Protein AF-A0AAN6ILT4-F1 (afdb_monomer)

Sequence (397 aa):
YAQHTAWSGMKTLESKALAERQGGVKFCLTEEGVQIAKKVVEVLRTRNELSDDDSQVFSKLEERSAVRDGSSSPGIHSSDFDSVAGDPVQPRAGIMSRSSSAPFTRQSSATAHVELDDLMSYPAGSYDVILVVDNREVHSTADRALIERELESQGVRIEVRPLTVGDYLWIARAKPDSAQRHQPDVVLDFVVERKRMDDLCASIKDGRYREQHARIHATGFTNVFYVVEGNDPDAVSRLGEAAVSSALSRIQVIEGFHLKQPPSFEATLRLLRQLTESLSDVLECVYAIPDSLIGLKGFQELKRGIRARFPQAHLAISFDAYDVVSNKSGSLSVGEVYLRMLMTLRGVSADKALSIAGSYPTPQLLIDALEADGGVKAVDELVVDGSCRKIGPVLSK

Foldseek 3Di:
DDDDDVVNVVVVCVVVQQWDDPDDPDIDGDPVVVVVVVVVVVVCVVVVNDDPVRVVVVVVVVVVVVVVVPDDDDDDDDDDDDDDDDDDDDDDDDDDDDPDDDADDPPPPPPPPDDLVNFDKQFQPQWAKEKEFAQVDAPDPVCRCPLVVVLVVVVGHYDYDHDLAAGMFIWTAGDCPHPCNVPFIWTFLAGEHEDEPLRLLVCLVVVVVVVNLVLVVLLLRPAYEYEHEADDVPSCVVSDVVSVVVVQCCVCPVSVYNYHYQHHPVSVSVVVNVVSVCCSVLDGMATEDDLVLLLDDCSNVSVVVNCVVPVSYGYTYHPVSSCQRSHPPNPQDQQNVQLVVLVVQPPCDSQLSCQLCSVQVHPVSLVVLLPDDCSLVVQQQGARPPDNDGSHNVSSD

Nearest PDB structures (foldseek):
  4p0q-assembly1_A  TM=8.632E-01  e=1.055E-20  Homo sapiens
  4p0p-assembly1_A  TM=8.726E-01  e=8.189E-20  Homo sapiens
  4p0r-assembly2_C  TM=8.543E-01  e=3.091E-18  Homo sapiens
  9f9l-assembly2_C  TM=8.799E-01  e=7.038E-15  Homo sapiens
  9f98-assembly1_A  TM=8.576E-01  e=1.763E-13  Homo sapiens

Radius of gyration: 28.8 Å; Cα contacts (8 Å, |Δi|>4): 456; chains: 1; bounding box: 55×61×98 Å

Solvent-accessible surface area (backbone atoms only — not comparable to full-atom values): 23152 Å² total; per-residue (Å²): 132,85,83,77,50,77,70,53,51,52,53,49,33,42,75,67,57,28,28,44,74,78,57,94,93,41,72,45,69,30,73,66,24,49,56,52,51,52,52,53,50,53,53,29,55,76,67,68,70,53,51,72,70,57,53,54,54,52,52,56,50,53,53,56,55,57,62,70,78,59,86,72,87,82,80,91,84,83,87,83,88,86,89,88,87,85,85,87,87,88,87,83,85,90,78,93,77,84,83,76,83,75,79,92,74,81,77,79,86,69,76,71,89,73,53,75,87,81,32,54,72,42,50,61,86,30,45,44,70,31,41,34,34,19,70,83,63,53,94,34,94,89,44,61,55,50,68,57,54,56,42,44,76,71,71,45,54,68,44,80,40,88,55,76,67,48,41,31,35,37,30,41,35,41,31,86,89,31,94,46,43,86,52,71,53,25,34,42,49,40,38,30,40,73,36,45,44,53,57,45,47,50,25,65,74,73,50,54,50,61,58,54,51,54,43,46,57,58,53,57,55,73,45,37,33,38,35,40,33,47,83,41,71,66,46,40,60,75,69,31,59,69,56,52,53,50,50,54,50,38,44,36,71,74,71,58,30,50,70,40,71,34,78,35,70,69,48,44,53,53,49,54,48,53,50,53,53,49,48,60,72,67,57,48,52,38,34,30,52,58,63,85,57,57,78,42,94,54,36,61,58,50,55,50,51,45,38,72,76,37,76,86,57,42,57,26,31,38,51,69,48,49,51,52,49,29,36,96,75,45,84,72,47,74,56,56,51,48,39,52,57,45,45,70,41,90,90,36,45,71,56,46,24,52,34,49,37,72,78,25,71,42,73,63,54,44,49,56,41,50,73,36,91,66,19,42,56,60,51,14,66,36,55,24,66,99,51,96,46,52,62,32,65,82,74,42,103

Secondary structure (DSSP, 8-state):
-----HHHHHHHHHHTTSEEE-STT-EEE-HHHHHHHHHHHHHHHHTT-S-HHHHHHHHHHHHHHHHHS----------------------------------------------GGGSEEE-TTSEEEEEEEETT--S-SS-TTHHHHHHHHTT--EEEE--SS-SEEEEEEE-TTSTTTTSPPEEEEEEEEEEEHHHHHHHHHHSHHHHHHHHHHHHT-SEEEEEEES--HHHHHHH-HHHHHHHHHHHHHTS--EEE--SSHHHHHHHHHHHHHHHHHH---EEEEPHHHHSSTTHHHHHHHHHHH-TT-EEEEEHHHHHHHHSTT----HHHHHHHHHHTSTT--HHHHHHHHHHS-SHHHHHHHHHSTTHHHHHHTPBPTTSS-B--HHHH-

Mean predicted aligned error: 16.69 Å

pLDDT: mean 80.11, std 20.73, range [24.22, 98.5]

Structure (mmCIF, N/CA/C/O backbone):
data_AF-A0AAN6ILT4-F1
#
_entry.id   AF-A0AAN6ILT4-F1
#
loop_
_atom_site.group_PDB
_atom_site.id
_atom_site.type_symbol
_atom_site.label_atom_id
_atom_site.label_alt_id
_atom_site.label_comp_id
_atom_site.label_asym_id
_atom_site.label_entity_id
_atom_site.label_seq_id
_atom_site.pdbx_PDB_ins_code
_atom_site.Cartn_x
_atom_site.Cartn_y
_atom_site.Cartn_z
_atom_site.occupancy
_atom_site.B_iso_or_equiv
_atom_site.auth_seq_id
_atom_site.auth_comp_id
_atom_site.auth_asym_id
_atom_site.auth_atom_id
_atom_site.pdbx_PDB_model_num
ATOM 1 N N . TYR A 1 1 ? 4.211 -24.703 7.581 1.00 33.34 1 TYR A N 1
ATOM 2 C CA . TYR A 1 1 ? 4.082 -25.167 6.188 1.00 33.34 1 TYR A CA 1
ATOM 3 C C . TYR A 1 1 ? 5.211 -24.559 5.374 1.00 33.34 1 TYR A C 1
ATOM 5 O O . TYR A 1 1 ? 5.454 -23.367 5.503 1.00 33.34 1 TYR A O 1
ATOM 13 N N . ALA A 1 2 ? 5.986 -25.384 4.668 1.00 31.03 2 ALA A N 1
ATOM 14 C CA . ALA A 1 2 ? 7.203 -24.952 3.984 1.00 31.03 2 ALA A CA 1
ATOM 15 C C . ALA A 1 2 ? 6.864 -24.074 2.768 1.00 31.03 2 ALA A C 1
ATOM 17 O O . ALA A 1 2 ? 6.071 -24.466 1.917 1.00 31.03 2 ALA A O 1
ATOM 18 N N . GLN A 1 3 ? 7.463 -22.884 2.705 1.00 33.47 3 GLN A N 1
ATOM 19 C CA . GLN A 1 3 ? 7.339 -21.953 1.586 1.00 33.47 3 GLN A CA 1
ATOM 20 C C . GLN A 1 3 ? 7.982 -22.570 0.334 1.00 33.47 3 GLN A C 1
ATOM 22 O O . GLN A 1 3 ? 9.204 -22.716 0.257 1.00 33.47 3 GLN A O 1
ATOM 27 N N . HIS A 1 4 ? 7.171 -22.952 -0.650 1.00 32.50 4 HIS A N 1
ATOM 28 C CA . HIS A 1 4 ? 7.661 -23.421 -1.943 1.00 32.50 4 HIS A CA 1
ATOM 29 C C . HIS A 1 4 ? 8.018 -22.216 -2.819 1.00 32.50 4 HIS A C 1
ATOM 31 O 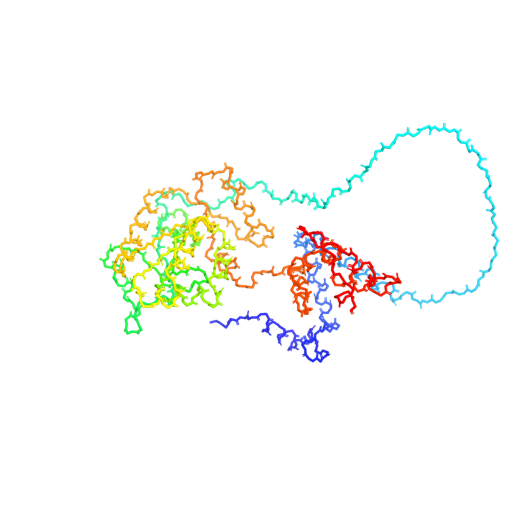O . HIS A 1 4 ? 7.160 -21.601 -3.441 1.00 32.50 4 HIS A O 1
ATOM 37 N N . THR A 1 5 ? 9.302 -21.869 -2.886 1.00 40.88 5 THR A N 1
ATOM 38 C CA . THR A 1 5 ? 9.813 -20.987 -3.945 1.00 40.88 5 THR A CA 1
ATOM 39 C C . THR A 1 5 ? 9.841 -21.752 -5.274 1.00 40.88 5 THR A C 1
ATOM 41 O O . THR A 1 5 ? 9.972 -22.976 -5.280 1.00 40.88 5 THR A O 1
ATOM 44 N N . ALA A 1 6 ? 9.781 -21.067 -6.421 1.00 43.88 6 ALA A N 1
ATOM 45 C CA . ALA A 1 6 ? 9.880 -21.692 -7.753 1.00 43.88 6 ALA A CA 1
ATOM 46 C C . ALA A 1 6 ? 11.115 -22.619 -7.914 1.00 43.88 6 ALA A C 1
ATOM 48 O O . ALA A 1 6 ? 11.101 -23.580 -8.682 1.00 43.88 6 ALA A O 1
ATOM 49 N N . TRP A 1 7 ? 12.159 -22.399 -7.107 1.00 43.78 7 TRP A N 1
ATOM 50 C CA . TRP A 1 7 ? 13.354 -23.243 -7.018 1.00 43.78 7 TRP A CA 1
ATOM 51 C C . TRP A 1 7 ? 13.105 -24.616 -6.362 1.00 43.78 7 TRP A C 1
ATOM 53 O O . TRP A 1 7 ? 13.757 -25.604 -6.704 1.00 43.78 7 TRP A O 1
ATOM 63 N N . SER A 1 8 ? 12.140 -24.702 -5.439 1.00 56.91 8 SER A N 1
ATOM 64 C CA . SER A 1 8 ? 11.620 -25.967 -4.900 1.00 56.91 8 SER A CA 1
ATOM 65 C C . SER A 1 8 ? 10.864 -26.762 -5.964 1.00 56.91 8 SER A C 1
ATOM 67 O O . SER A 1 8 ? 10.904 -27.993 -5.937 1.00 56.91 8 SER A O 1
ATOM 69 N N . GLY A 1 9 ? 10.187 -26.076 -6.891 1.00 67.19 9 GLY A N 1
ATOM 70 C CA . GLY A 1 9 ? 9.469 -26.700 -8.002 1.00 67.19 9 GLY A CA 1
ATOM 71 C C . GLY A 1 9 ? 10.422 -27.444 -8.933 1.00 67.19 9 GLY A C 1
ATOM 72 O O . GLY A 1 9 ? 10.222 -28.625 -9.195 1.00 67.19 9 GLY A O 1
ATOM 73 N N . MET A 1 10 ? 11.527 -26.806 -9.328 1.00 78.00 10 MET A N 1
ATOM 74 C CA . MET A 1 10 ? 12.501 -27.429 -10.231 1.00 78.00 10 MET A CA 1
ATOM 75 C C . MET A 1 10 ? 13.191 -28.653 -9.613 1.00 78.00 10 MET A C 1
ATOM 77 O O . MET A 1 10 ? 13.296 -29.685 -10.267 1.00 78.00 10 MET A O 1
ATOM 81 N N . LYS A 1 11 ? 13.559 -28.599 -8.323 1.00 76.38 11 LYS A N 1
ATOM 82 C CA . LYS A 1 11 ? 14.068 -29.782 -7.599 1.00 76.38 11 LYS A CA 1
ATOM 83 C C . LYS A 1 11 ? 13.054 -30.930 -7.551 1.00 76.38 11 LYS A C 1
ATOM 85 O O . LYS A 1 11 ? 13.450 -32.088 -7.527 1.00 76.38 11 LYS A O 1
ATOM 90 N N . THR A 1 12 ? 11.759 -30.612 -7.517 1.00 80.88 12 THR A N 1
ATOM 91 C CA . THR A 1 12 ? 10.681 -31.614 -7.525 1.00 80.88 12 THR A CA 1
ATOM 92 C C . THR A 1 12 ? 10.500 -32.232 -8.911 1.00 80.88 12 THR A C 1
ATOM 94 O O . THR A 1 12 ? 10.205 -33.417 -9.023 1.00 80.88 12 THR A O 1
ATOM 97 N N . LEU A 1 13 ? 10.686 -31.449 -9.976 1.00 84.00 13 LEU A N 1
ATOM 98 C CA . LEU A 1 13 ? 10.657 -31.955 -11.349 1.00 84.00 13 LEU A CA 1
ATOM 99 C C . LEU A 1 13 ? 11.898 -32.802 -11.666 1.00 84.00 13 LEU A C 1
ATOM 101 O O . LEU A 1 13 ? 11.752 -33.851 -12.287 1.00 84.00 13 LEU A O 1
ATOM 105 N N . GLU A 1 14 ? 13.079 -32.414 -11.169 1.00 83.06 14 GLU A N 1
ATOM 106 C CA . GLU A 1 14 ? 14.297 -33.241 -11.214 1.00 83.06 14 GLU A CA 1
ATOM 107 C C . GLU A 1 14 ? 14.106 -34.556 -10.435 1.00 83.06 14 GLU A C 1
ATOM 109 O O . GLU A 1 14 ? 14.406 -35.627 -10.955 1.00 83.06 14 GLU A O 1
ATOM 114 N N . SER A 1 15 ? 13.563 -34.513 -9.208 1.00 84.81 15 SER A N 1
ATOM 115 C CA . SER A 1 15 ? 13.380 -35.725 -8.389 1.00 84.81 15 SER A CA 1
ATOM 116 C C . SER A 1 15 ? 12.345 -36.699 -8.954 1.00 84.81 15 SER A C 1
ATOM 118 O O . SER A 1 15 ? 12.439 -37.900 -8.710 1.00 84.81 15 SER A O 1
ATOM 120 N N . LYS A 1 16 ? 11.374 -36.190 -9.719 1.00 86.94 16 LYS A N 1
ATOM 121 C CA . LYS A 1 16 ? 10.378 -36.989 -10.444 1.00 86.94 16 LYS A CA 1
ATOM 122 C C . LYS A 1 16 ? 10.813 -37.359 -11.866 1.00 86.94 16 LYS A C 1
ATOM 124 O O . LYS A 1 16 ? 9.985 -37.870 -12.607 1.00 86.94 16 LYS A O 1
ATOM 129 N N . ALA A 1 17 ? 12.064 -37.086 -12.246 1.00 85.75 17 ALA A N 1
ATOM 130 C CA . ALA A 1 17 ? 12.615 -37.349 -13.577 1.00 85.75 17 ALA A CA 1
ATOM 131 C C . ALA A 1 17 ? 11.829 -36.702 -14.738 1.00 85.75 17 ALA A C 1
ATOM 133 O O . ALA A 1 17 ? 11.890 -37.174 -15.869 1.00 85.75 17 ALA A O 1
ATOM 134 N N . LEU A 1 18 ? 11.114 -35.601 -14.480 1.00 86.06 18 LEU A N 1
ATOM 135 C CA . LEU A 1 18 ? 10.340 -34.860 -15.487 1.00 86.06 18 LEU A CA 1
ATOM 136 C C . LEU A 1 18 ? 11.148 -33.731 -16.142 1.00 86.06 18 LEU A C 1
ATOM 138 O O . LEU A 1 18 ? 10.801 -33.258 -17.222 1.00 86.06 18 LEU A O 1
ATOM 142 N N . ALA A 1 19 ? 12.223 -33.287 -15.494 1.00 87.88 19 ALA A N 1
ATOM 143 C CA . ALA A 1 19 ? 13.172 -32.328 -16.044 1.00 87.88 19 ALA A CA 1
ATOM 144 C C . ALA A 1 19 ? 14.603 -32.750 -15.695 1.00 87.88 19 ALA A C 1
ATOM 146 O O . ALA A 1 19 ? 14.853 -33.250 -14.600 1.00 87.88 19 ALA A O 1
ATOM 147 N N . GLU A 1 20 ? 15.542 -32.524 -16.608 1.00 86.62 20 GLU A N 1
ATOM 148 C CA . GLU A 1 20 ? 16.963 -32.809 -16.419 1.00 86.62 20 GLU A CA 1
ATOM 149 C C . GLU A 1 20 ? 17.815 -31.549 -16.588 1.00 86.62 20 GLU A C 1
ATOM 151 O O . GLU A 1 20 ? 17.431 -30.587 -17.259 1.00 86.62 20 GLU A O 1
ATOM 156 N N . ARG A 1 21 ? 18.995 -31.544 -15.961 1.00 87.06 21 ARG A N 1
ATOM 157 C CA . ARG A 1 21 ? 19.912 -30.404 -15.965 1.00 87.06 21 ARG A CA 1
ATOM 158 C C . ARG A 1 21 ? 20.977 -30.558 -17.046 1.00 87.06 21 ARG A C 1
ATOM 160 O O . ARG A 1 21 ? 21.818 -31.447 -16.961 1.00 87.06 21 ARG A O 1
ATOM 167 N N . GLN A 1 22 ? 21.039 -29.609 -17.978 1.00 79.50 22 GLN A N 1
ATOM 168 C CA . GLN A 1 22 ? 22.046 -29.563 -19.051 1.00 79.50 22 GLN A CA 1
ATOM 169 C C . GLN A 1 22 ? 23.272 -28.698 -18.692 1.00 79.50 22 GLN A C 1
ATOM 171 O O . GLN A 1 22 ? 23.821 -27.973 -19.521 1.00 79.50 22 GLN A O 1
ATOM 176 N N . GLY A 1 23 ? 23.696 -28.749 -17.427 1.00 62.66 23 GLY A N 1
ATOM 177 C CA . GLY A 1 23 ? 24.814 -27.962 -16.899 1.00 62.66 23 GLY A CA 1
ATOM 178 C C . GLY A 1 23 ? 24.435 -26.548 -16.429 1.00 62.66 23 GLY A C 1
ATOM 179 O O . GLY A 1 23 ? 23.589 -25.856 -16.997 1.00 62.66 23 GLY A O 1
ATOM 180 N N . GLY A 1 24 ? 25.075 -26.102 -15.343 1.00 69.19 24 GLY A N 1
ATOM 181 C CA . GLY A 1 24 ? 24.796 -24.804 -14.722 1.00 69.19 24 GLY A CA 1
ATOM 182 C C . GLY A 1 24 ? 23.353 -24.689 -14.213 1.00 69.19 24 GLY A C 1
ATOM 183 O O . GLY A 1 24 ? 22.913 -25.509 -13.409 1.00 69.19 24 GLY A O 1
ATOM 184 N N . VAL A 1 25 ? 22.634 -23.658 -14.672 1.00 71.06 25 VAL A N 1
ATOM 185 C CA . VAL A 1 25 ? 21.234 -23.350 -14.302 1.00 71.06 25 VAL A CA 1
ATOM 186 C C . VAL A 1 25 ? 20.251 -23.682 -15.444 1.00 71.06 25 VAL A C 1
ATOM 188 O O . VAL A 1 25 ? 19.120 -23.206 -15.444 1.00 71.06 25 VAL A O 1
ATOM 191 N N . LYS A 1 26 ? 20.679 -24.453 -16.454 1.00 76.69 26 LYS A N 1
ATOM 192 C CA . LYS A 1 26 ? 19.852 -24.820 -17.615 1.00 76.69 26 LYS A CA 1
ATOM 193 C C . LYS A 1 26 ? 19.158 -26.162 -17.391 1.00 76.69 26 LYS A C 1
ATOM 195 O O . LYS A 1 26 ? 19.807 -27.128 -16.991 1.00 76.69 26 LYS A O 1
ATOM 200 N N . PHE A 1 27 ? 17.867 -26.219 -17.708 1.00 84.50 27 PHE A N 1
ATOM 201 C CA . PHE A 1 27 ? 17.030 -27.413 -17.590 1.00 84.50 27 PHE A CA 1
ATOM 202 C C . PHE A 1 27 ? 16.278 -27.662 -18.896 1.00 84.50 27 PHE A C 1
ATOM 204 O O . PHE A 1 27 ? 15.909 -26.708 -19.582 1.00 84.50 27 PHE A O 1
ATOM 211 N N . CYS A 1 28 ? 16.013 -28.923 -19.212 1.00 85.62 28 CYS A N 1
ATOM 212 C CA . CYS A 1 28 ? 15.085 -29.322 -20.266 1.00 85.62 28 CYS A CA 1
ATOM 213 C C . CYS A 1 28 ? 14.131 -30.398 -19.746 1.00 85.62 28 CYS A C 1
ATOM 215 O O . CYS A 1 28 ? 14.427 -31.077 -18.764 1.00 85.62 28 CYS A O 1
ATOM 217 N N . LEU A 1 29 ? 12.969 -30.541 -20.384 1.00 86.38 29 LEU A N 1
ATOM 218 C CA . LEU A 1 29 ? 12.059 -31.643 -20.079 1.00 86.38 29 LEU A CA 1
ATOM 219 C C . LEU A 1 29 ? 12.665 -32.960 -20.568 1.00 86.38 29 LEU A C 1
ATOM 221 O O . LEU A 1 29 ? 13.264 -33.007 -21.642 1.00 86.38 29 LEU A O 1
ATOM 225 N N . THR A 1 30 ? 12.481 -34.017 -19.786 1.00 87.50 30 THR A N 1
ATOM 226 C CA . THR A 1 30 ? 12.711 -35.391 -20.246 1.00 87.50 30 THR A CA 1
ATOM 227 C C . THR A 1 30 ? 11.560 -35.825 -21.157 1.00 87.50 30 THR A C 1
ATOM 229 O O . THR A 1 30 ? 10.521 -35.164 -21.200 1.00 87.50 30 THR A O 1
ATOM 232 N N . GLU A 1 31 ? 11.695 -36.953 -21.859 1.00 80.62 31 GLU A N 1
ATOM 233 C CA . GLU A 1 31 ? 10.602 -37.495 -22.684 1.00 80.62 31 GLU A CA 1
ATOM 234 C C . GLU A 1 31 ? 9.317 -37.696 -21.858 1.00 80.62 31 GLU A C 1
ATOM 236 O O . GLU A 1 31 ? 8.233 -37.286 -22.267 1.00 80.62 31 GLU A O 1
ATOM 241 N N . GLU A 1 32 ? 9.434 -38.215 -20.632 1.00 80.25 32 GLU A N 1
ATOM 242 C CA . GLU A 1 32 ? 8.303 -38.348 -19.704 1.00 80.25 32 GLU A CA 1
ATOM 243 C C . GLU A 1 32 ? 7.711 -36.986 -19.306 1.00 80.25 32 GLU A C 1
ATOM 245 O O . GLU A 1 32 ? 6.487 -36.818 -19.280 1.00 80.25 32 GLU A O 1
ATOM 250 N N . GLY A 1 33 ? 8.564 -35.986 -19.060 1.00 86.38 33 GLY A N 1
ATOM 251 C CA . GLY A 1 33 ? 8.146 -34.609 -18.800 1.00 86.38 33 GLY A CA 1
ATOM 252 C C . GLY A 1 33 ? 7.370 -33.989 -19.961 1.00 86.38 33 GLY A C 1
ATOM 253 O O . GLY A 1 33 ? 6.355 -33.326 -19.739 1.00 86.38 33 GLY A O 1
ATOM 254 N N . VAL A 1 34 ? 7.793 -34.255 -21.200 1.00 82.94 34 VAL A N 1
ATOM 255 C CA . VAL A 1 34 ? 7.098 -33.813 -22.418 1.00 82.94 34 VAL A CA 1
ATOM 256 C C . VAL A 1 34 ? 5.716 -34.461 -22.523 1.00 82.94 34 VAL A C 1
ATOM 258 O O . VAL A 1 34 ? 4.741 -33.767 -22.815 1.00 82.94 34 VAL A O 1
ATOM 261 N N . GLN A 1 35 ? 5.590 -35.761 -22.246 1.00 79.00 35 GLN A N 1
ATOM 262 C CA . GLN A 1 35 ? 4.300 -36.461 -22.300 1.00 79.00 35 GLN A CA 1
ATOM 263 C C . GLN A 1 35 ? 3.303 -35.933 -21.258 1.00 79.00 35 GLN A C 1
ATOM 265 O O . GLN A 1 35 ? 2.121 -35.754 -21.557 1.00 79.00 35 GLN A O 1
ATOM 270 N N . ILE A 1 36 ? 3.765 -35.642 -20.038 1.00 82.44 36 ILE A N 1
ATOM 271 C CA . ILE A 1 36 ? 2.912 -35.045 -19.000 1.00 82.44 36 ILE A CA 1
ATOM 272 C C . ILE A 1 36 ? 2.512 -33.619 -19.380 1.00 82.44 36 ILE A C 1
ATOM 274 O O . ILE A 1 36 ? 1.338 -33.271 -19.261 1.00 82.44 36 ILE A O 1
ATOM 278 N N . ALA A 1 37 ? 3.451 -32.813 -19.882 1.00 81.94 37 ALA A N 1
ATOM 279 C CA . ALA A 1 37 ? 3.159 -31.456 -20.332 1.00 81.94 37 ALA A CA 1
ATOM 280 C C . ALA A 1 37 ? 2.082 -31.442 -21.432 1.00 81.94 37 ALA A C 1
ATOM 282 O O . ALA A 1 37 ? 1.138 -30.659 -21.347 1.00 81.94 37 ALA A O 1
ATOM 283 N N . LYS A 1 38 ? 2.152 -32.367 -22.402 1.00 80.88 38 LYS A N 1
ATOM 284 C CA . LYS A 1 38 ? 1.123 -32.533 -23.446 1.00 80.88 38 LYS A CA 1
ATOM 285 C C . LYS A 1 38 ? -0.263 -32.835 -22.863 1.00 80.88 38 LYS A C 1
ATOM 287 O O . LYS A 1 38 ? -1.235 -32.191 -23.246 1.00 80.88 38 LYS A O 1
ATOM 292 N N . LYS A 1 39 ? -0.358 -33.744 -21.885 1.00 82.19 39 LYS A N 1
ATOM 293 C CA . LYS A 1 39 ? -1.631 -34.066 -21.207 1.00 82.19 39 LYS A CA 1
ATOM 294 C C . LYS A 1 39 ? -2.210 -32.878 -20.438 1.00 82.19 39 LYS A C 1
ATOM 296 O O . LYS A 1 39 ? -3.419 -32.676 -20.440 1.00 82.19 39 LYS A O 1
ATOM 301 N N . VAL A 1 40 ? -1.362 -32.084 -19.780 1.00 82.62 40 VAL A N 1
ATOM 302 C CA . VAL A 1 40 ? -1.801 -30.865 -19.077 1.00 82.62 40 VAL A CA 1
ATOM 303 C C . VAL A 1 40 ? -2.409 -29.871 -20.067 1.00 82.62 40 VAL A C 1
ATOM 305 O O . VAL A 1 40 ? -3.491 -29.348 -19.815 1.00 82.62 40 VAL A O 1
ATOM 308 N N . VAL A 1 41 ? -1.764 -29.669 -21.218 1.00 81.12 41 VAL A N 1
ATOM 309 C CA . VAL A 1 41 ? -2.275 -28.796 -22.285 1.00 81.12 41 VAL A CA 1
ATOM 310 C C . VAL A 1 41 ? -3.614 -29.299 -22.831 1.00 81.12 41 VAL A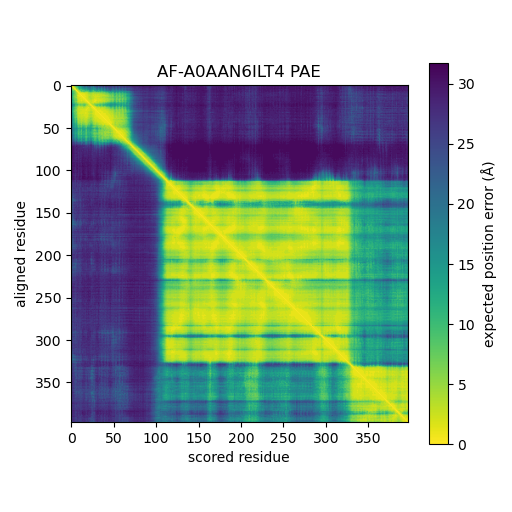 C 1
ATOM 312 O O . VAL A 1 41 ? -4.529 -28.504 -23.019 1.00 81.12 41 VAL A O 1
ATOM 315 N N . GLU A 1 42 ? -3.772 -30.607 -23.038 1.00 81.88 42 GLU A N 1
ATOM 316 C CA . GLU A 1 42 ? -5.032 -31.211 -23.497 1.00 81.88 42 GLU A CA 1
ATOM 317 C C . GLU A 1 42 ? -6.195 -30.973 -22.516 1.00 81.88 42 GLU A C 1
ATOM 319 O O . GLU A 1 42 ? -7.298 -30.590 -22.920 1.00 81.88 42 GLU A O 1
ATOM 324 N N . VAL A 1 43 ? -5.944 -31.124 -21.211 1.00 82.50 43 VAL A N 1
ATOM 325 C CA . VAL A 1 43 ? -6.943 -30.850 -20.165 1.00 82.50 43 VAL A CA 1
ATOM 326 C C . VAL A 1 43 ? -7.333 -29.372 -20.149 1.00 82.50 43 VAL A C 1
ATOM 328 O O . VAL A 1 43 ? -8.520 -29.054 -20.089 1.00 82.50 43 VAL A O 1
ATOM 331 N N . LEU A 1 44 ? -6.355 -28.471 -20.243 1.00 79.00 44 LEU A N 1
ATOM 332 C CA . LEU A 1 44 ? -6.597 -27.027 -20.246 1.00 79.00 44 LEU A CA 1
ATOM 333 C C . LEU A 1 44 ? -7.342 -26.564 -21.511 1.00 79.00 44 LEU A C 1
ATOM 335 O O . LEU A 1 44 ? -8.235 -25.723 -21.411 1.00 79.00 44 LEU A O 1
ATOM 339 N N . ARG A 1 45 ? -7.053 -27.159 -22.681 1.00 80.50 45 ARG A N 1
ATOM 340 C CA . ARG A 1 45 ? -7.831 -26.957 -23.921 1.00 80.50 45 ARG A CA 1
ATOM 341 C C . ARG A 1 45 ? -9.290 -27.382 -23.729 1.00 80.50 45 ARG A C 1
ATOM 343 O O . ARG A 1 45 ? -10.196 -26.631 -24.067 1.00 80.50 45 ARG A O 1
ATOM 350 N N . THR A 1 46 ? -9.524 -28.551 -23.129 1.00 80.38 46 THR A N 1
ATOM 351 C CA . THR A 1 46 ? -10.881 -29.087 -22.895 1.00 80.38 46 THR A CA 1
ATOM 352 C C . THR A 1 46 ? -11.701 -28.212 -21.942 1.00 80.38 46 THR A C 1
ATOM 354 O O . THR A 1 46 ? -12.918 -28.114 -22.077 1.00 80.38 46 THR A O 1
ATOM 357 N N . ARG A 1 47 ? -11.041 -27.561 -20.979 1.00 83.06 47 ARG A N 1
ATOM 358 C CA . ARG A 1 47 ? -11.675 -26.656 -20.007 1.00 83.06 47 ARG A CA 1
ATOM 359 C C . ARG A 1 47 ? -11.790 -25.210 -20.483 1.00 83.06 47 ARG A C 1
ATOM 361 O O . ARG A 1 47 ? -12.345 -24.394 -19.759 1.00 83.06 47 ARG A O 1
ATOM 368 N N . ASN A 1 48 ? -11.293 -24.899 -21.682 1.00 79.81 48 ASN A N 1
ATOM 369 C CA . ASN A 1 48 ? -11.212 -23.536 -22.206 1.00 79.81 48 ASN A CA 1
ATOM 370 C C . ASN A 1 48 ? -10.425 -22.580 -21.277 1.00 79.81 48 ASN A C 1
ATOM 372 O O . ASN A 1 48 ? -10.721 -21.391 -21.191 1.00 79.81 48 ASN A O 1
ATOM 376 N N . GLU A 1 49 ? -9.431 -23.126 -20.565 1.00 80.62 49 GLU A N 1
ATOM 377 C CA . GLU A 1 49 ? -8.551 -22.429 -19.610 1.00 80.62 49 GLU A CA 1
ATOM 378 C C . GLU A 1 49 ? -7.167 -22.121 -20.218 1.00 80.62 49 GLU A C 1
ATOM 380 O O . GLU A 1 49 ? -6.311 -21.524 -19.565 1.00 80.62 49 GLU A O 1
ATOM 385 N N . LEU A 1 50 ? -6.921 -22.543 -21.465 1.00 75.25 50 LEU A N 1
ATOM 386 C CA . LEU A 1 50 ? -5.695 -22.234 -22.199 1.00 75.25 50 LEU A CA 1
ATOM 387 C C . LEU A 1 50 ? -5.854 -20.890 -22.925 1.00 75.25 50 LEU A C 1
ATOM 389 O O . LEU A 1 50 ? -6.810 -20.701 -23.672 1.00 75.25 50 LEU A O 1
ATOM 393 N N . SER A 1 51 ? -4.904 -19.972 -22.743 1.00 79.19 51 SER A N 1
ATOM 394 C CA . SER A 1 51 ? -4.867 -18.707 -23.489 1.00 79.19 51 SER A CA 1
ATOM 395 C C . SER A 1 51 ? -4.765 -18.953 -25.004 1.00 79.19 51 SER A C 1
ATOM 397 O O . SER A 1 51 ? -4.132 -19.921 -25.438 1.00 79.19 51 SER A O 1
ATOM 399 N N . ASP A 1 52 ? -5.327 -18.057 -25.821 1.00 72.00 52 ASP A N 1
ATOM 400 C CA . ASP A 1 52 ? -5.203 -18.101 -27.288 1.00 72.00 52 ASP A CA 1
ATOM 401 C C . ASP A 1 52 ? -3.733 -18.041 -27.743 1.00 72.00 52 ASP A C 1
ATOM 403 O O . ASP A 1 52 ? -3.345 -18.728 -28.692 1.00 72.00 52 ASP A O 1
ATOM 407 N N . ASP A 1 53 ? -2.894 -17.275 -27.034 1.00 71.00 53 ASP A N 1
ATOM 408 C CA . ASP A 1 53 ? -1.454 -17.178 -27.307 1.00 71.00 53 ASP A CA 1
ATOM 409 C C . ASP A 1 53 ? -0.752 -18.524 -27.065 1.00 71.00 53 ASP A C 1
ATOM 411 O O . ASP A 1 53 ? 0.011 -18.999 -27.910 1.00 71.00 53 ASP A O 1
ATOM 415 N N . ASP A 1 54 ? -1.057 -19.182 -25.943 1.00 71.00 54 ASP A N 1
ATOM 416 C CA . ASP A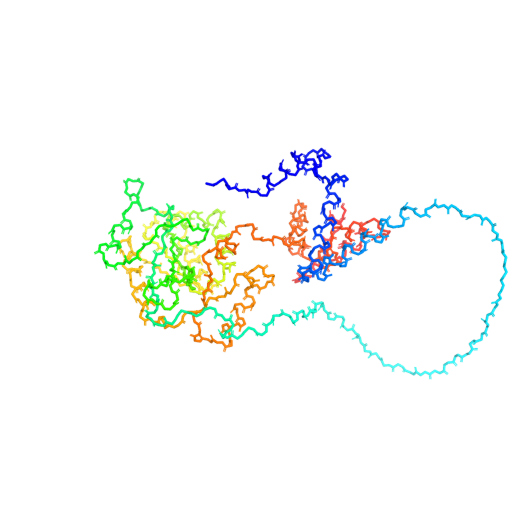 1 54 ? -0.482 -20.485 -25.598 1.00 71.00 54 ASP A CA 1
ATOM 417 C C . ASP A 1 54 ? -0.990 -21.567 -26.560 1.00 71.00 54 ASP A C 1
ATOM 419 O O . ASP A 1 54 ? -0.212 -22.396 -27.036 1.00 71.00 54 ASP A O 1
ATOM 423 N N . SER A 1 55 ? -2.269 -21.511 -26.945 1.00 73.44 55 SER A N 1
ATOM 424 C CA . SER A 1 55 ? -2.868 -22.416 -27.933 1.00 73.44 55 SER A CA 1
ATOM 425 C C . SER A 1 55 ? -2.141 -22.352 -29.277 1.00 73.44 55 SER A C 1
ATOM 427 O O . SER A 1 55 ? -1.857 -23.395 -29.875 1.00 73.44 55 SER A O 1
ATOM 429 N N . GLN A 1 56 ? -1.781 -21.150 -29.739 1.00 72.19 56 GLN A N 1
ATOM 430 C CA . GLN A 1 56 ? -1.016 -20.962 -30.974 1.00 72.19 56 GLN A CA 1
ATOM 431 C C . GLN A 1 56 ? 0.431 -21.455 -30.855 1.00 72.19 56 GLN A C 1
ATOM 433 O O . GLN A 1 56 ? 0.952 -22.048 -31.802 1.00 72.19 56 GLN A O 1
ATOM 438 N N . VAL A 1 57 ? 1.086 -21.235 -29.711 1.00 71.31 57 VAL A N 1
ATOM 439 C CA . VAL A 1 57 ? 2.456 -21.719 -29.463 1.00 71.31 57 VAL A CA 1
ATOM 440 C C . VAL A 1 57 ? 2.500 -23.247 -29.455 1.00 71.31 57 VAL A C 1
ATOM 442 O O . VAL A 1 57 ? 3.343 -23.831 -30.139 1.00 71.31 57 VAL A O 1
ATOM 445 N N . PHE A 1 58 ? 1.574 -23.904 -28.751 1.00 72.31 58 PHE A N 1
ATOM 446 C CA . PHE A 1 58 ? 1.512 -25.367 -28.708 1.00 72.31 58 PHE A CA 1
ATOM 447 C C . PHE A 1 58 ? 1.167 -25.975 -30.070 1.00 72.31 58 PHE A C 1
ATOM 449 O O . PHE A 1 58 ? 1.815 -26.940 -30.466 1.00 72.31 58 PHE A O 1
ATOM 456 N N . SER A 1 59 ? 0.255 -25.363 -30.832 1.00 72.81 59 SER A N 1
ATOM 457 C CA . SER A 1 59 ? -0.083 -25.833 -32.186 1.00 72.81 59 SER A CA 1
ATOM 458 C C . SER A 1 59 ? 1.122 -25.750 -33.138 1.00 72.81 59 SER A C 1
ATOM 460 O O . SER A 1 59 ? 1.427 -26.710 -33.841 1.00 72.81 59 SER A O 1
ATOM 462 N N . LYS A 1 60 ? 1.899 -24.654 -33.091 1.00 70.75 60 LYS A N 1
ATOM 463 C CA . LYS A 1 60 ? 3.143 -24.509 -33.877 1.00 70.75 60 LYS A CA 1
ATOM 464 C C . LYS A 1 60 ? 4.242 -25.497 -33.465 1.00 70.75 60 LYS A C 1
ATOM 466 O O . LYS A 1 60 ? 5.068 -25.887 -34.292 1.00 70.75 60 LYS A O 1
ATOM 471 N N . LEU A 1 61 ? 4.297 -25.879 -32.188 1.00 63.81 61 LEU A N 1
ATOM 472 C CA . LEU A 1 61 ? 5.238 -26.886 -31.684 1.00 63.81 61 LEU A CA 1
ATOM 473 C C . LEU A 1 61 ? 4.834 -28.303 -32.120 1.00 63.81 61 LEU A C 1
ATOM 475 O O . LEU A 1 61 ? 5.702 -29.071 -32.534 1.00 63.81 61 LEU A O 1
ATOM 479 N N . GLU A 1 62 ? 3.538 -28.625 -32.089 1.00 70.81 62 GLU A N 1
ATOM 480 C CA . GLU A 1 62 ? 2.979 -29.892 -32.583 1.00 70.81 62 GLU A CA 1
ATOM 481 C C . GLU A 1 62 ? 3.224 -30.054 -34.098 1.00 70.81 62 GLU A C 1
ATOM 483 O O . GLU A 1 62 ? 3.690 -31.110 -34.534 1.00 70.81 62 GLU A O 1
ATOM 488 N N . GLU A 1 63 ? 3.048 -28.987 -34.886 1.00 66.31 63 GLU A N 1
ATOM 489 C CA . GLU A 1 63 ? 3.377 -28.959 -36.321 1.00 66.31 63 GLU A CA 1
ATOM 490 C C . GLU A 1 63 ? 4.876 -29.188 -36.589 1.00 66.31 63 GLU A C 1
ATOM 492 O O . GLU A 1 63 ? 5.244 -29.962 -37.473 1.00 66.31 63 GLU A O 1
ATOM 497 N N . ARG A 1 64 ? 5.774 -28.577 -35.800 1.00 60.72 64 ARG A N 1
ATOM 498 C CA . ARG A 1 64 ? 7.233 -28.771 -35.940 1.00 60.72 64 ARG A CA 1
ATOM 499 C C . ARG A 1 64 ? 7.698 -30.180 -35.567 1.00 60.72 64 ARG A C 1
ATOM 501 O O . ARG A 1 64 ? 8.675 -30.660 -36.145 1.00 60.72 64 ARG A O 1
ATOM 508 N N . SER A 1 65 ? 7.028 -30.840 -34.623 1.00 60.28 65 SER A N 1
ATOM 509 C CA . SER A 1 65 ? 7.300 -32.242 -34.284 1.00 60.28 65 SER A CA 1
ATOM 510 C C . SER A 1 65 ? 6.823 -33.201 -35.379 1.00 60.28 65 SER A C 1
ATOM 512 O O . SER A 1 65 ? 7.541 -34.150 -35.683 1.00 60.28 65 SER A O 1
ATOM 514 N N . ALA A 1 66 ? 5.692 -32.920 -36.037 1.00 54.94 66 ALA A N 1
ATOM 515 C CA . ALA A 1 66 ? 5.179 -33.737 -37.142 1.00 54.94 66 ALA A CA 1
ATOM 516 C C . ALA A 1 66 ? 6.080 -33.708 -38.397 1.00 54.94 66 ALA A C 1
ATOM 518 O O . ALA A 1 66 ? 6.163 -34.692 -39.126 1.00 54.94 66 ALA A O 1
ATOM 519 N N . VAL A 1 67 ? 6.810 -32.609 -38.629 1.00 53.59 67 VAL A N 1
ATOM 520 C CA . VAL A 1 67 ? 7.739 -32.476 -39.771 1.00 53.59 67 VAL A CA 1
ATOM 521 C C . VAL A 1 67 ? 9.035 -33.284 -39.580 1.00 53.59 67 VAL A C 1
ATOM 523 O O . VAL A 1 67 ? 9.680 -33.643 -40.564 1.00 53.59 67 VAL A O 1
ATOM 526 N N . ARG A 1 68 ? 9.426 -33.619 -38.340 1.00 46.19 68 ARG A N 1
ATOM 527 C CA . ARG A 1 68 ? 10.655 -34.393 -38.067 1.00 46.19 68 ARG A CA 1
ATOM 528 C C . ARG A 1 68 ? 10.503 -35.906 -38.247 1.00 46.19 68 ARG A C 1
ATOM 530 O O . ARG A 1 68 ? 11.503 -36.547 -38.546 1.00 46.19 68 ARG A O 1
ATOM 537 N N . ASP A 1 69 ? 9.291 -36.447 -38.143 1.00 42.56 69 ASP A N 1
ATOM 538 C CA . ASP A 1 69 ? 9.015 -37.885 -38.337 1.00 42.56 69 ASP A CA 1
ATOM 539 C C . ASP A 1 69 ? 8.685 -38.264 -39.799 1.00 42.56 69 ASP A C 1
ATOM 541 O O . ASP A 1 69 ? 8.438 -39.428 -40.106 1.00 42.56 69 ASP A O 1
ATOM 545 N N . GLY A 1 70 ? 8.690 -37.297 -40.728 1.00 39.34 70 GLY A N 1
ATOM 546 C CA . GLY A 1 70 ? 8.195 -37.476 -42.100 1.00 39.34 70 GLY A CA 1
ATOM 547 C C . GLY A 1 70 ? 9.233 -37.683 -43.213 1.00 39.34 70 GLY A C 1
ATOM 548 O O . GLY A 1 70 ? 8.838 -37.786 -44.372 1.00 39.34 70 GLY A O 1
ATOM 549 N N . SER A 1 71 ? 10.544 -37.735 -42.944 1.00 33.66 71 SER A N 1
ATOM 550 C CA . SER A 1 71 ? 11.553 -37.867 -44.013 1.00 33.66 71 SER A CA 1
ATOM 551 C C . SER A 1 71 ? 11.792 -39.321 -44.446 1.00 33.66 71 SER A C 1
ATOM 553 O O . SER A 1 71 ? 12.836 -39.917 -44.194 1.00 33.66 71 SER A O 1
ATOM 555 N N . SER A 1 72 ? 10.839 -39.886 -45.190 1.00 30.83 72 SER A N 1
ATOM 556 C CA . SER A 1 72 ? 11.135 -40.945 -46.169 1.00 30.83 72 SER A CA 1
ATOM 557 C C . SER A 1 72 ? 11.208 -40.318 -47.563 1.00 30.83 72 SER A C 1
ATOM 559 O O . SER A 1 72 ? 10.281 -39.650 -48.011 1.00 30.83 72 SER A O 1
ATOM 561 N N . SER A 1 73 ? 12.354 -40.482 -48.226 1.00 35.03 73 SER A N 1
ATOM 562 C CA . SER A 1 73 ? 12.649 -39.942 -49.557 1.00 35.03 73 SER A CA 1
ATOM 563 C C . SER A 1 73 ? 11.615 -40.340 -50.619 1.00 35.03 73 SER A C 1
ATOM 565 O O . SER A 1 73 ? 11.130 -41.471 -50.623 1.00 35.03 73 SER A O 1
ATOM 567 N N . PRO A 1 74 ? 11.406 -39.472 -51.618 1.00 33.19 74 PRO A N 1
ATOM 568 C CA . PRO A 1 74 ? 11.568 -39.902 -53.009 1.00 33.19 74 PRO A CA 1
ATOM 569 C C . PRO A 1 74 ? 12.431 -38.878 -53.773 1.00 33.19 74 PRO A C 1
ATOM 571 O O . PRO A 1 74 ? 12.424 -37.690 -53.482 1.00 33.19 74 PRO A O 1
ATOM 574 N N . GLY A 1 75 ? 13.307 -39.268 -54.693 1.00 24.80 75 GLY A N 1
ATOM 575 C CA . GLY A 1 75 ? 12.982 -40.082 -55.858 1.00 24.80 75 GLY A CA 1
ATOM 576 C C . GLY A 1 75 ? 12.859 -39.135 -57.053 1.00 24.80 75 GLY A C 1
ATOM 577 O O . GLY A 1 75 ? 11.861 -38.446 -57.209 1.00 24.80 75 GLY A O 1
ATOM 578 N N . ILE A 1 76 ? 13.934 -39.070 -57.834 1.00 27.83 76 ILE A N 1
ATOM 579 C CA . ILE A 1 76 ? 14.103 -38.308 -59.076 1.00 27.83 76 ILE A CA 1
ATOM 580 C C . ILE A 1 76 ? 12.924 -38.556 -60.029 1.00 27.83 76 ILE A C 1
ATOM 582 O O . ILE A 1 76 ? 12.646 -39.715 -60.306 1.00 27.83 76 ILE A O 1
ATOM 586 N N . HIS A 1 77 ? 12.314 -37.504 -60.591 1.00 26.52 77 HIS A N 1
ATOM 587 C CA . HIS A 1 77 ? 11.876 -37.472 -61.994 1.00 26.52 77 HIS A CA 1
ATOM 588 C C . HIS A 1 77 ? 11.597 -36.040 -62.480 1.00 26.52 77 HIS A C 1
ATOM 590 O O . HIS A 1 77 ? 11.265 -35.138 -61.717 1.00 26.52 77 HIS A O 1
ATOM 596 N N . SER A 1 78 ? 11.845 -35.871 -63.772 1.00 24.22 78 SER A N 1
ATOM 597 C CA . SER A 1 78 ? 12.019 -34.654 -64.550 1.00 24.22 78 SER A CA 1
ATOM 598 C C . SER A 1 78 ? 10.734 -34.107 -65.185 1.00 24.22 78 SER A C 1
ATOM 600 O O . SER A 1 78 ? 9.749 -34.827 -65.326 1.00 24.22 78 SER A O 1
ATOM 602 N N . SER A 1 79 ? 10.899 -32.888 -65.720 1.00 26.20 79 SER A N 1
ATOM 603 C CA . SER A 1 79 ? 10.388 -32.352 -67.000 1.00 26.20 79 SER A CA 1
ATOM 604 C C . SER A 1 79 ? 8.959 -31.783 -67.113 1.00 26.20 79 SER A C 1
ATOM 606 O O . SER A 1 79 ? 7.977 -32.498 -66.952 1.00 26.20 79 SER A O 1
ATOM 608 N N . ASP A 1 80 ? 8.960 -30.514 -67.565 1.00 25.47 80 ASP A N 1
ATOM 609 C CA . ASP A 1 80 ? 8.136 -29.899 -68.629 1.00 25.47 80 ASP A CA 1
ATOM 610 C C . ASP A 1 80 ? 6.785 -29.247 -68.248 1.00 25.47 80 ASP A C 1
ATOM 612 O O . ASP A 1 80 ? 5.907 -29.883 -67.682 1.00 25.47 80 ASP A O 1
ATOM 616 N N . PHE A 1 81 ? 6.697 -27.902 -68.353 1.00 24.94 81 PHE A N 1
ATOM 617 C CA . PHE A 1 81 ? 6.132 -27.084 -69.471 1.00 24.94 81 PHE A CA 1
ATOM 618 C C . PHE A 1 81 ? 4.614 -26.866 -69.222 1.00 24.94 81 PHE A C 1
ATOM 620 O O . PHE A 1 81 ? 3.901 -27.817 -68.950 1.00 24.94 81 PHE A O 1
ATOM 627 N N . ASP A 1 82 ? 4.028 -25.665 -69.162 1.00 26.31 82 ASP A N 1
ATOM 628 C CA . ASP A 1 82 ? 3.987 -24.640 -70.208 1.00 26.31 82 ASP A CA 1
ATOM 629 C C . ASP A 1 82 ? 3.408 -23.285 -69.700 1.00 26.31 82 ASP A C 1
ATOM 631 O O . ASP A 1 82 ? 2.796 -23.167 -68.638 1.00 26.31 82 ASP A O 1
ATOM 635 N N . SER A 1 83 ? 3.643 -22.288 -70.543 1.00 25.22 83 SER A N 1
ATOM 636 C CA . SER A 1 83 ? 3.470 -20.834 -70.558 1.00 25.22 83 SER A CA 1
ATOM 637 C C . SER A 1 83 ? 2.082 -20.239 -70.253 1.00 25.22 83 SER A C 1
ATOM 639 O O . SER A 1 83 ? 1.060 -20.758 -70.689 1.00 25.22 83 SER A O 1
ATOM 641 N N . VAL A 1 84 ? 2.065 -19.009 -69.709 1.00 26.73 84 VAL A N 1
ATOM 642 C CA . VAL A 1 84 ? 1.030 -17.991 -70.003 1.00 26.73 84 VAL A CA 1
ATOM 643 C C . VAL A 1 84 ? 1.707 -16.634 -70.217 1.00 26.73 84 VAL A C 1
ATOM 645 O O . VAL A 1 84 ? 2.426 -16.139 -69.352 1.00 26.73 84 VAL A O 1
ATOM 648 N N . ALA A 1 85 ? 1.469 -16.043 -71.387 1.00 25.86 85 ALA A N 1
ATOM 649 C CA . ALA A 1 85 ? 1.878 -14.698 -71.776 1.00 25.86 85 ALA A CA 1
ATOM 650 C C . ALA A 1 85 ? 0.652 -13.770 -71.833 1.00 25.86 85 ALA A C 1
ATOM 652 O O . ALA A 1 85 ? -0.419 -14.215 -72.247 1.00 25.86 85 ALA A O 1
ATOM 653 N N . GLY A 1 86 ? 0.836 -12.480 -71.523 1.00 25.78 86 GLY A N 1
ATOM 654 C CA . GLY A 1 86 ? -0.008 -11.403 -72.064 1.00 25.78 86 GLY A CA 1
ATOM 655 C C . GLY A 1 86 ? -0.471 -10.321 -71.082 1.00 25.78 86 GLY A C 1
ATOM 656 O O . GLY A 1 86 ? -1.570 -10.407 -70.548 1.00 25.78 86 GLY A O 1
ATOM 657 N N . ASP A 1 87 ? 0.335 -9.266 -70.940 1.00 24.70 87 ASP A N 1
ATOM 658 C CA . ASP A 1 87 ? -0.062 -7.908 -70.509 1.00 24.70 87 ASP A CA 1
ATOM 659 C C . ASP A 1 87 ? -0.726 -7.136 -71.682 1.00 24.70 87 ASP A C 1
ATOM 661 O O . ASP A 1 87 ? -0.474 -7.502 -72.838 1.00 24.70 87 ASP A O 1
ATOM 665 N N . PRO A 1 88 ? -1.546 -6.070 -71.456 1.00 29.50 88 PRO A N 1
ATOM 666 C CA . PRO A 1 88 ? -0.989 -4.697 -71.424 1.00 29.50 88 PRO A CA 1
ATOM 667 C C . PRO A 1 88 ? -1.723 -3.621 -70.558 1.00 29.50 88 PRO A C 1
ATOM 669 O O . PRO A 1 88 ? -2.909 -3.356 -70.711 1.00 29.50 88 PRO A O 1
ATOM 672 N N . VAL A 1 89 ? -0.956 -2.935 -69.694 1.00 25.25 89 VAL A N 1
ATOM 673 C CA . VAL A 1 89 ? -0.673 -1.467 -69.590 1.00 25.25 89 VAL A CA 1
ATOM 674 C C . VAL A 1 89 ? -1.796 -0.379 -69.714 1.00 25.25 89 VAL A C 1
ATOM 676 O O . VAL A 1 89 ? -2.169 0.013 -70.814 1.00 25.25 89 VAL A O 1
ATOM 679 N N . GLN A 1 90 ? -2.102 0.246 -68.546 1.00 25.55 90 GLN A N 1
ATOM 680 C CA . GLN A 1 90 ? -2.220 1.704 -68.177 1.00 25.55 90 GLN A CA 1
ATOM 681 C C . GLN A 1 90 ? -3.375 2.631 -68.668 1.00 25.55 90 GLN A C 1
ATOM 683 O O . GLN A 1 90 ? -4.057 2.294 -69.628 1.00 25.55 90 GLN A O 1
ATOM 688 N N . PRO A 1 91 ? -3.562 3.871 -68.107 1.00 35.22 91 PRO A N 1
ATOM 689 C CA . PRO A 1 91 ? -3.004 4.511 -66.882 1.00 35.22 91 PRO A CA 1
ATOM 690 C C . PRO A 1 91 ? -4.061 5.203 -65.971 1.00 35.22 91 PRO A C 1
ATOM 692 O O . PRO A 1 91 ? -5.124 5.618 -66.433 1.00 35.22 91 PRO A O 1
ATOM 695 N N . ARG A 1 92 ? -3.734 5.507 -64.700 1.00 27.16 92 ARG A N 1
ATOM 696 C CA . ARG A 1 92 ? -4.320 6.692 -64.032 1.00 27.16 92 ARG A CA 1
ATOM 697 C C . ARG A 1 92 ? -3.455 7.288 -62.921 1.00 27.16 92 ARG A C 1
ATOM 699 O O . ARG A 1 92 ? -2.721 6.596 -62.229 1.00 27.16 92 ARG A O 1
ATOM 706 N N . ALA A 1 93 ? -3.556 8.611 -62.858 1.00 25.84 93 ALA A N 1
ATOM 707 C CA . ALA A 1 93 ? -2.719 9.577 -62.168 1.00 25.84 93 ALA A CA 1
ATOM 708 C C . ALA A 1 93 ? -2.744 9.488 -60.634 1.00 25.84 93 ALA A C 1
ATOM 710 O O . ALA A 1 93 ? -3.685 8.979 -60.029 1.00 25.84 93 ALA A O 1
ATOM 711 N N . GLY A 1 94 ? -1.678 10.021 -60.036 1.00 24.64 94 GLY A N 1
ATOM 712 C CA . GLY A 1 94 ? -1.397 9.962 -58.611 1.00 24.64 94 GLY A CA 1
ATOM 713 C C . GLY A 1 94 ? -2.271 10.842 -57.725 1.00 24.64 94 GLY A C 1
ATOM 714 O O . GLY A 1 94 ? -2.836 11.832 -58.170 1.00 24.64 94 GLY A O 1
ATOM 715 N N . ILE A 1 95 ? -2.268 10.483 -56.443 1.00 27.95 95 ILE A N 1
ATOM 716 C CA . ILE A 1 95 ? -2.393 11.357 -55.276 1.00 27.95 95 ILE A CA 1
ATOM 717 C C . ILE A 1 95 ? -1.547 10.695 -54.184 1.00 27.95 95 ILE A C 1
ATOM 719 O O . ILE A 1 95 ? -1.714 9.520 -53.861 1.00 27.95 95 ILE A O 1
ATOM 723 N N . MET A 1 96 ? -0.594 11.456 -53.656 1.00 28.30 96 MET A N 1
ATOM 724 C CA . MET A 1 96 ? 0.189 11.093 -52.485 1.00 28.30 96 MET A CA 1
ATOM 725 C C . MET A 1 96 ? -0.737 11.077 -51.265 1.00 28.30 96 MET A C 1
ATOM 727 O O . MET A 1 96 ? -1.373 12.086 -50.974 1.00 28.30 96 MET A O 1
ATOM 731 N N . SER A 1 97 ? -0.766 9.983 -50.508 1.00 25.70 97 SER A N 1
ATOM 732 C CA . SER A 1 97 ? -1.092 10.071 -49.087 1.00 25.70 97 SER A CA 1
ATOM 733 C C . SER A 1 97 ? -0.348 8.988 -48.323 1.00 25.70 97 SER A C 1
ATOM 735 O O . SER A 1 97 ? -0.457 7.797 -48.599 1.00 25.70 97 SER A O 1
ATOM 737 N N . ARG A 1 98 ? 0.504 9.458 -47.416 1.00 26.92 98 ARG A N 1
ATOM 738 C CA . ARG A 1 98 ? 1.411 8.677 -46.586 1.00 26.92 98 ARG A CA 1
ATOM 739 C C . ARG A 1 98 ? 0.572 7.943 -45.546 1.00 26.92 98 ARG A C 1
ATOM 741 O O . ARG A 1 98 ? -0.016 8.575 -44.675 1.00 26.92 98 ARG A O 1
ATOM 748 N N . SER A 1 99 ? 0.539 6.620 -45.625 1.00 26.53 99 SER A N 1
ATOM 749 C CA . SER A 1 99 ? 0.069 5.761 -44.546 1.00 26.53 99 SER A CA 1
ATOM 750 C C . SER A 1 99 ? 1.066 5.842 -43.388 1.00 26.53 99 SER A C 1
ATOM 752 O O . SER A 1 99 ? 2.113 5.196 -43.410 1.00 26.53 99 SER A O 1
ATOM 754 N N . SER A 1 100 ? 0.765 6.668 -42.389 1.00 29.36 100 SER A N 1
ATOM 755 C CA . SER A 1 100 ? 1.391 6.571 -41.075 1.00 29.36 100 SER A CA 1
ATOM 756 C C . SER A 1 100 ? 0.883 5.300 -40.399 1.00 29.36 100 SER A C 1
ATOM 758 O O . SER A 1 100 ? -0.281 5.214 -40.007 1.00 29.36 100 SER A O 1
ATOM 760 N N . SER A 1 101 ? 1.762 4.310 -40.295 1.00 29.86 101 SER A N 1
ATOM 761 C CA . SER A 1 101 ? 1.625 3.139 -39.438 1.00 29.86 101 SER A CA 1
ATOM 762 C C . SER A 1 101 ? 1.470 3.591 -37.985 1.00 29.86 101 SER A C 1
ATOM 764 O O . SER A 1 101 ? 2.441 4.001 -37.348 1.00 29.86 101 SER A O 1
ATOM 766 N N . ALA A 1 102 ? 0.240 3.553 -37.476 1.00 29.97 102 ALA A N 1
ATOM 767 C CA . ALA A 1 102 ? -0.025 3.686 -36.052 1.00 29.97 102 ALA A CA 1
ATOM 768 C C . ALA A 1 102 ? 0.560 2.463 -35.317 1.00 29.97 102 ALA A C 1
ATOM 770 O O . ALA A 1 102 ? 0.372 1.335 -35.786 1.00 29.97 102 ALA A O 1
ATOM 771 N N . PRO A 1 103 ? 1.272 2.656 -34.195 1.00 33.09 103 PRO A N 1
ATOM 772 C CA . PRO A 1 103 ? 1.797 1.553 -33.418 1.00 33.09 103 PRO A CA 1
ATOM 773 C C . PRO A 1 103 ? 0.670 0.787 -32.718 1.00 33.09 103 PRO A C 1
ATOM 775 O O . PRO A 1 103 ? -0.369 1.319 -32.329 1.00 33.09 103 PRO A O 1
ATOM 778 N N . PHE A 1 104 ? 0.929 -0.507 -32.609 1.00 34.16 104 PHE A N 1
ATOM 779 C CA . PHE A 1 104 ? 0.155 -1.580 -32.011 1.00 34.16 104 PHE A CA 1
ATOM 780 C C . PHE A 1 104 ? -0.655 -1.161 -30.769 1.00 34.16 104 PHE A C 1
ATOM 782 O O . PHE A 1 104 ? -0.153 -1.128 -29.653 1.00 34.16 104 PHE A O 1
ATOM 789 N N . THR A 1 105 ? -1.948 -0.898 -30.953 1.00 34.09 105 THR A N 1
ATOM 790 C CA . THR A 1 105 ? -2.946 -1.021 -29.882 1.00 34.09 105 THR A CA 1
ATOM 791 C C . THR A 1 105 ? -4.054 -1.930 -30.392 1.00 34.09 105 THR A C 1
ATOM 793 O O . THR A 1 105 ? -5.143 -1.486 -30.748 1.00 34.09 105 THR A O 1
ATOM 796 N N . ARG A 1 106 ? -3.780 -3.237 -30.477 1.00 32.53 106 ARG A N 1
ATOM 797 C CA . ARG A 1 106 ? -4.875 -4.209 -30.455 1.00 32.53 106 ARG A CA 1
ATOM 798 C C . ARG A 1 106 ? -5.403 -4.208 -29.026 1.00 32.53 106 ARG A C 1
ATOM 800 O O . ARG A 1 106 ? -4.858 -4.873 -28.156 1.00 32.53 106 ARG A O 1
ATOM 807 N N . GLN A 1 107 ? -6.426 -3.391 -28.797 1.00 36.62 107 GLN A N 1
ATOM 808 C CA . GLN A 1 107 ? -7.312 -3.532 -27.653 1.00 36.62 107 GLN A CA 1
ATOM 809 C C . GLN A 1 107 ? -7.871 -4.957 -27.692 1.00 36.62 107 GLN A C 1
ATOM 811 O O . GLN A 1 107 ? -8.775 -5.257 -28.467 1.00 36.62 107 GLN A O 1
ATOM 816 N N . SER A 1 108 ? -7.327 -5.849 -26.871 1.00 36.69 108 SER A N 1
ATOM 817 C CA . SER A 1 108 ? -8.083 -6.989 -26.375 1.00 36.69 108 SER A CA 1
ATOM 818 C C . SER A 1 108 ? -9.119 -6.433 -25.399 1.00 36.69 108 SER A C 1
ATOM 820 O O . SER A 1 108 ? -8.922 -6.372 -24.189 1.00 36.69 108 SER A O 1
ATOM 822 N N . SER A 1 109 ? -10.230 -5.949 -25.952 1.00 40.09 109 SER A N 1
ATOM 823 C CA . SER A 1 109 ? -11.451 -5.619 -25.225 1.00 40.09 109 SER A CA 1
ATOM 824 C C . SER A 1 109 ? -12.102 -6.913 -24.727 1.00 40.09 109 SER A C 1
ATOM 826 O O . SER A 1 109 ? -13.100 -7.375 -25.272 1.00 40.09 109 SER A O 1
ATOM 828 N N . ALA A 1 110 ? -11.485 -7.522 -23.720 1.00 41.62 110 ALA A N 1
ATOM 829 C CA . ALA A 1 110 ? -12.028 -8.653 -22.982 1.00 41.62 110 ALA A CA 1
ATOM 830 C C . ALA A 1 110 ? -11.861 -8.434 -21.470 1.00 41.62 110 ALA A C 1
ATOM 832 O O . ALA A 1 110 ? -11.627 -9.368 -20.715 1.00 41.62 110 ALA A O 1
ATOM 833 N N . THR A 1 111 ? -11.995 -7.193 -20.992 1.00 50.78 111 THR A N 1
ATOM 834 C CA . THR A 1 111 ? -12.516 -7.014 -19.634 1.00 50.78 111 THR A CA 1
ATOM 835 C C . THR A 1 111 ? -13.998 -7.334 -19.729 1.00 50.78 111 THR A C 1
ATOM 837 O O . THR A 1 111 ? -14.763 -6.519 -20.247 1.00 50.78 111 THR A O 1
ATOM 840 N N . ALA A 1 112 ? -14.392 -8.540 -19.318 1.00 56.34 112 ALA A N 1
ATOM 841 C CA . ALA A 1 112 ? -15.797 -8.870 -19.114 1.00 56.34 112 ALA A CA 1
ATOM 842 C C . ALA A 1 112 ? -16.478 -7.697 -18.385 1.00 56.34 112 ALA A C 1
ATOM 844 O O . ALA A 1 112 ? -15.889 -7.109 -17.473 1.00 56.34 112 ALA A O 1
ATOM 845 N N . HIS A 1 113 ? -17.669 -7.296 -18.830 1.00 73.44 113 HIS A N 1
ATOM 846 C CA . HIS A 1 113 ? -18.450 -6.270 -18.144 1.00 73.44 113 HIS A CA 1
ATOM 847 C C . HIS A 1 113 ? -18.889 -6.832 -16.789 1.00 73.44 113 HIS A C 1
ATOM 849 O O . HIS A 1 113 ? -19.931 -7.463 -16.701 1.00 73.44 113 HIS A O 1
ATOM 855 N N . VAL A 1 114 ? -18.052 -6.657 -15.766 1.00 84.88 114 VAL A N 1
ATOM 856 C CA . VAL A 1 114 ? -18.365 -7.049 -14.390 1.00 84.88 114 VAL A CA 1
ATOM 857 C C . VAL A 1 114 ? -19.316 -6.007 -13.812 1.00 84.88 114 VAL A C 1
ATOM 859 O O . VAL A 1 114 ? -18.969 -4.820 -13.744 1.00 84.88 114 VAL A O 1
ATOM 862 N N . GLU A 1 115 ? -20.510 -6.443 -13.430 1.00 90.19 115 GLU A N 1
ATOM 863 C CA . GLU A 1 115 ? -21.476 -5.652 -12.671 1.00 90.19 115 GLU A CA 1
ATOM 864 C C . GLU A 1 115 ? -21.298 -5.899 -11.164 1.00 90.19 115 GLU A C 1
ATOM 866 O O . GLU A 1 115 ? -20.632 -6.845 -10.748 1.00 90.19 115 GLU A O 1
ATOM 871 N N . LEU A 1 116 ? -21.880 -5.047 -10.312 1.00 89.56 116 LEU A N 1
ATOM 872 C CA . LEU A 1 116 ? -21.788 -5.232 -8.854 1.00 89.56 116 LEU A CA 1
ATOM 873 C C . LEU A 1 116 ? -22.472 -6.517 -8.371 1.00 89.56 116 LEU A C 1
ATOM 875 O O . LEU A 1 116 ? -22.012 -7.108 -7.398 1.00 89.56 116 LEU A O 1
ATOM 879 N N . ASP A 1 117 ? -23.523 -6.959 -9.064 1.00 89.19 117 ASP A N 1
ATOM 880 C CA . ASP A 1 117 ? -24.262 -8.184 -8.733 1.00 89.19 117 ASP A CA 1
ATOM 881 C C . ASP A 1 117 ? -23.434 -9.458 -8.980 1.00 89.19 117 ASP A C 1
ATOM 883 O O . ASP A 1 117 ? -23.732 -10.510 -8.414 1.00 89.19 117 ASP A O 1
ATOM 887 N N . ASP A 1 118 ? -22.366 -9.362 -9.780 1.00 89.44 118 ASP A N 1
ATOM 888 C CA . ASP A 1 118 ? -21.409 -10.451 -9.996 1.00 89.44 118 ASP A CA 1
ATOM 889 C C . ASP A 1 118 ? -20.381 -10.559 -8.851 1.00 89.44 118 ASP A C 1
ATOM 891 O O . ASP A 1 118 ? -19.607 -11.519 -8.785 1.00 89.44 118 ASP A O 1
ATOM 895 N N . LEU A 1 119 ? -20.333 -9.562 -7.958 1.00 93.19 119 LEU A N 1
ATOM 896 C CA . LEU A 1 119 ? -19.374 -9.477 -6.862 1.00 93.19 119 LEU A CA 1
ATOM 897 C C . LEU A 1 119 ? -19.959 -10.023 -5.561 1.00 93.19 119 LEU A C 1
ATOM 899 O O . LEU A 1 119 ? -21.152 -9.929 -5.275 1.00 93.19 119 LEU A O 1
ATOM 903 N N . MET A 1 120 ? -19.084 -10.545 -4.706 1.00 94.31 120 MET A N 1
ATOM 904 C CA . MET A 1 120 ? -19.490 -10.976 -3.375 1.00 94.31 120 MET A CA 1
ATOM 905 C C . MET A 1 120 ? -19.712 -9.751 -2.481 1.00 94.31 120 MET A C 1
ATOM 907 O O . MET A 1 120 ? -18.774 -9.015 -2.183 1.00 94.31 120 MET A O 1
ATOM 911 N N . SER A 1 121 ? -20.953 -9.530 -2.050 1.00 96.12 121 SER A N 1
ATOM 912 C CA . SER A 1 121 ? -21.325 -8.373 -1.232 1.00 96.12 121 SER A CA 1
ATOM 913 C C . SER A 1 121 ? -21.311 -8.669 0.270 1.00 96.12 121 SER A C 1
ATOM 915 O O . SER A 1 121 ? -21.874 -9.680 0.707 1.00 96.12 121 SER A O 1
ATOM 917 N N . TYR A 1 122 ? -20.821 -7.705 1.045 1.00 97.31 122 TYR A N 1
ATOM 918 C CA . TYR A 1 122 ? -20.888 -7.621 2.501 1.00 97.31 122 TYR A CA 1
ATOM 919 C C . TYR A 1 122 ? -21.707 -6.372 2.865 1.00 97.31 122 TYR A C 1
ATOM 921 O O . TYR A 1 122 ? -21.158 -5.268 2.897 1.00 97.31 122 TYR A O 1
ATOM 929 N N . PRO A 1 123 ? -23.028 -6.503 3.091 1.00 96.00 123 PRO A N 1
ATOM 930 C CA . PRO A 1 123 ? -23.891 -5.374 3.432 1.00 96.00 123 PRO A CA 1
ATOM 931 C C . PRO A 1 123 ? -23.520 -4.705 4.758 1.00 96.00 123 PRO A C 1
ATOM 933 O O . PRO A 1 123 ? -22.967 -5.352 5.654 1.00 96.00 123 PRO A O 1
ATOM 936 N N . ALA A 1 124 ? -23.917 -3.444 4.926 1.00 94.44 124 ALA A N 1
ATOM 937 C CA . ALA A 1 124 ? -23.732 -2.707 6.173 1.00 94.44 124 ALA A CA 1
ATOM 938 C C . ALA A 1 124 ? -24.254 -3.509 7.378 1.00 94.44 124 ALA A C 1
ATOM 940 O O . ALA A 1 124 ? -25.345 -4.083 7.351 1.00 94.44 124 ALA A O 1
ATOM 941 N N . GLY A 1 125 ? -23.445 -3.587 8.433 1.00 94.44 125 GLY A N 1
ATOM 942 C CA . GLY A 1 125 ? -23.773 -4.325 9.652 1.00 94.44 125 GLY A CA 1
ATOM 943 C C . GLY A 1 125 ? -23.578 -5.846 9.585 1.00 94.44 125 GLY A C 1
ATOM 944 O O . GLY A 1 125 ? -23.612 -6.469 10.646 1.00 94.44 125 GLY A O 1
ATOM 945 N N . SER A 1 126 ? -23.318 -6.440 8.411 1.00 97.06 126 SER A N 1
ATOM 946 C CA . SER A 1 126 ? -23.089 -7.891 8.245 1.00 97.06 126 SER A CA 1
ATOM 947 C C . SER A 1 126 ? -21.649 -8.348 8.509 1.00 97.06 126 SER A C 1
ATOM 949 O O . SER A 1 126 ? -21.383 -9.553 8.541 1.00 97.06 126 SER A O 1
ATOM 951 N N . TYR A 1 127 ? -20.728 -7.403 8.698 1.00 97.69 127 TYR A N 1
ATOM 952 C CA . TYR A 1 127 ? -19.303 -7.633 8.907 1.00 97.69 127 TYR A CA 1
ATOM 953 C C . TYR A 1 127 ? -18.749 -6.714 10.000 1.00 97.69 127 TYR A C 1
ATOM 955 O O . TYR A 1 127 ? -19.377 -5.726 10.383 1.00 97.69 127 TYR A O 1
ATOM 963 N N . ASP A 1 128 ? -17.574 -7.069 10.502 1.00 97.31 128 ASP A N 1
ATOM 964 C CA . ASP A 1 128 ? -16.751 -6.266 11.392 1.00 97.31 128 ASP A CA 1
ATOM 965 C C . ASP A 1 128 ? -15.510 -5.772 10.639 1.00 97.31 128 ASP A C 1
ATOM 967 O O . ASP A 1 128 ? -14.894 -6.529 9.884 1.00 97.31 128 ASP A O 1
ATOM 971 N N . VAL A 1 129 ? -15.129 -4.513 10.865 1.00 97.81 129 VAL A N 1
ATOM 972 C CA . VAL A 1 129 ? -13.848 -3.965 10.405 1.00 97.81 129 VAL A CA 1
ATOM 973 C C . VAL A 1 129 ? -12.778 -4.319 11.435 1.00 97.81 129 VAL A C 1
ATOM 975 O O . VAL A 1 129 ? -12.916 -3.999 12.617 1.00 97.81 129 VAL A O 1
ATOM 978 N N . ILE A 1 130 ? -11.723 -5.003 10.996 1.00 98.12 130 ILE A N 1
ATOM 979 C CA . ILE A 1 130 ? -10.619 -5.455 11.852 1.00 98.12 130 ILE A CA 1
ATOM 980 C C . ILE A 1 130 ? -9.316 -4.888 11.298 1.00 98.12 130 ILE A C 1
ATOM 982 O O . ILE A 1 130 ? -9.022 -5.043 10.112 1.00 98.12 130 ILE A O 1
ATOM 986 N N . LEU A 1 131 ? -8.538 -4.228 12.156 1.00 98.44 131 LEU A N 1
ATOM 987 C CA . LEU A 1 131 ? -7.209 -3.726 11.816 1.00 98.44 131 LEU A CA 1
ATOM 988 C C . LEU A 1 131 ? -6.205 -4.882 11.854 1.00 98.44 131 LEU A C 1
ATOM 990 O O . LEU A 1 131 ? -5.995 -5.508 12.889 1.00 98.44 131 LEU A O 1
ATOM 994 N N . VAL A 1 132 ? -5.556 -5.154 10.731 1.00 97.88 132 VAL A N 1
ATOM 995 C CA . VAL A 1 132 ? -4.486 -6.142 10.636 1.00 97.88 132 VAL A CA 1
ATOM 996 C C . VAL A 1 132 ? -3.141 -5.444 10.779 1.00 97.88 132 VAL A C 1
ATOM 998 O O . VAL A 1 132 ? -2.874 -4.471 10.074 1.00 97.88 132 VAL A O 1
ATOM 1001 N N . VAL A 1 133 ? -2.297 -5.952 11.673 1.00 96.81 133 VAL A N 1
ATOM 1002 C CA . VAL A 1 133 ? -0.946 -5.441 11.941 1.00 96.81 133 VAL A CA 1
ATOM 1003 C C . VAL A 1 133 ? 0.082 -6.437 11.411 1.00 96.81 133 VAL A C 1
ATOM 1005 O O . VAL A 1 133 ? -0.032 -7.637 11.689 1.00 96.81 133 VAL A O 1
ATOM 1008 N N . ASP A 1 134 ? 1.083 -5.960 10.665 1.00 95.25 134 ASP A N 1
ATOM 1009 C CA . ASP A 1 134 ? 2.189 -6.810 10.222 1.00 95.25 134 ASP A CA 1
ATOM 1010 C C . ASP A 1 134 ? 2.970 -7.359 11.419 1.00 95.25 134 ASP A C 1
ATOM 1012 O O . ASP A 1 134 ? 3.329 -6.646 12.352 1.00 95.25 134 ASP A O 1
ATOM 1016 N N . ASN A 1 135 ? 3.298 -8.646 11.384 1.00 90.62 135 ASN A N 1
ATOM 1017 C CA . ASN A 1 135 ? 4.002 -9.296 12.489 1.00 90.62 135 ASN A CA 1
ATOM 1018 C C . ASN A 1 135 ? 5.462 -8.840 12.683 1.00 90.62 135 ASN A C 1
ATOM 1020 O O . ASN A 1 135 ? 6.077 -9.180 13.699 1.00 90.62 135 ASN A O 1
ATOM 1024 N N . ARG A 1 136 ? 6.045 -8.126 11.713 1.00 86.88 136 ARG A N 1
ATOM 1025 C CA . ARG A 1 136 ? 7.389 -7.533 11.808 1.00 86.88 136 ARG A CA 1
ATOM 1026 C C . ARG A 1 136 ? 7.321 -6.116 12.355 1.00 86.88 136 ARG A C 1
ATOM 1028 O O . ARG A 1 136 ? 8.358 -5.603 12.774 1.00 86.88 136 ARG A O 1
ATOM 1035 N N . GLU A 1 137 ? 6.137 -5.514 12.374 1.00 86.25 137 GLU A N 1
ATOM 1036 C CA . GLU A 1 137 ? 5.931 -4.181 12.904 1.00 86.25 137 GLU A CA 1
ATOM 1037 C C . GLU A 1 137 ? 5.948 -4.236 14.433 1.00 86.25 137 GLU A C 1
ATOM 1039 O O . GLU A 1 137 ? 5.020 -4.693 15.097 1.00 86.25 137 GLU A O 1
ATOM 1044 N N . VAL A 1 138 ? 7.070 -3.802 15.004 1.00 80.00 138 VAL A N 1
ATOM 1045 C CA . VAL A 1 138 ? 7.300 -3.776 16.449 1.00 80.00 138 VAL A CA 1
ATOM 1046 C C . VAL A 1 138 ? 7.889 -2.429 16.841 1.00 80.00 138 VAL A C 1
ATOM 1048 O O . VAL A 1 138 ? 8.891 -1.982 16.285 1.00 80.00 138 VAL A O 1
ATOM 1051 N N . HIS A 1 139 ? 7.292 -1.774 17.838 1.00 73.56 139 HIS A N 1
ATOM 1052 C CA . HIS A 1 139 ? 7.834 -0.516 18.359 1.00 73.56 139 HIS A CA 1
ATOM 1053 C C . HIS A 1 139 ? 9.101 -0.743 19.198 1.00 73.56 139 HIS A C 1
ATOM 1055 O O . HIS A 1 139 ? 10.043 0.045 19.155 1.00 73.56 139 HIS A O 1
ATOM 1061 N N . SER A 1 140 ? 9.138 -1.845 19.951 1.00 72.94 140 SER A N 1
ATOM 1062 C CA . SER A 1 140 ? 10.275 -2.246 20.773 1.00 72.94 140 SER A CA 1
ATOM 1063 C C . SER A 1 140 ? 10.502 -3.745 20.655 1.00 72.94 140 SER A C 1
ATOM 1065 O O . SER A 1 140 ? 9.568 -4.542 20.709 1.00 72.94 140 SER A O 1
ATOM 1067 N N . THR A 1 141 ? 11.764 -4.156 20.551 1.00 72.50 141 THR A N 1
ATOM 1068 C CA . THR A 1 141 ? 12.127 -5.579 20.582 1.00 72.50 141 THR A CA 1
ATOM 1069 C C . THR A 1 141 ? 11.870 -6.218 21.947 1.00 72.50 141 THR A C 1
ATOM 1071 O O . THR A 1 141 ? 11.727 -7.438 22.010 1.00 72.50 141 THR A O 1
ATOM 1074 N N . ALA A 1 142 ? 11.789 -5.408 23.011 1.00 75.75 142 ALA A N 1
ATOM 1075 C CA . ALA A 1 142 ? 11.489 -5.852 24.370 1.00 75.75 142 ALA A CA 1
ATOM 1076 C C . ALA A 1 142 ? 9.985 -6.064 24.612 1.00 75.75 142 ALA A C 1
ATOM 1078 O O . ALA A 1 142 ? 9.624 -6.939 25.393 1.00 75.75 142 ALA A O 1
ATOM 1079 N N . ASP A 1 143 ? 9.122 -5.302 23.931 1.00 79.25 143 ASP A N 1
ATOM 1080 C CA . ASP A 1 143 ? 7.663 -5.443 24.004 1.00 79.25 143 ASP A CA 1
ATOM 1081 C C . ASP A 1 143 ? 7.073 -5.460 22.588 1.00 79.25 143 ASP A C 1
ATOM 1083 O O . ASP A 1 143 ? 6.650 -4.440 22.039 1.00 79.25 143 ASP A O 1
ATOM 1087 N N . ARG A 1 144 ? 7.094 -6.650 21.976 1.00 80.25 144 ARG A N 1
ATOM 1088 C CA . ARG A 1 144 ? 6.572 -6.866 20.618 1.00 80.25 144 ARG A CA 1
ATOM 1089 C C . ARG A 1 144 ? 5.051 -6.736 20.540 1.00 80.25 144 ARG A C 1
ATOM 1091 O O . ARG A 1 144 ? 4.540 -6.461 19.465 1.00 80.25 144 ARG A O 1
ATOM 1098 N N . ALA A 1 145 ? 4.355 -6.912 21.663 1.00 86.25 145 ALA A N 1
ATOM 1099 C CA . ALA A 1 145 ? 2.899 -6.835 21.752 1.00 86.25 145 ALA A CA 1
ATOM 1100 C C . ALA A 1 145 ? 2.408 -5.435 22.161 1.00 86.25 145 ALA A C 1
ATOM 1102 O O . ALA A 1 145 ? 1.218 -5.250 22.402 1.00 86.25 145 ALA A O 1
ATOM 1103 N N . LEU A 1 146 ? 3.298 -4.435 22.246 1.00 89.12 146 LEU A N 1
ATOM 1104 C CA . LEU A 1 146 ? 2.932 -3.085 22.677 1.00 89.12 146 LEU A CA 1
ATOM 1105 C C . LEU A 1 146 ? 1.836 -2.477 21.793 1.00 89.12 146 LEU A C 1
ATOM 1107 O O . LEU A 1 146 ? 0.857 -1.960 22.314 1.00 89.12 146 LEU A O 1
ATOM 1111 N N . ILE A 1 147 ? 1.987 -2.557 20.467 1.00 90.50 147 ILE A N 1
ATOM 1112 C CA . ILE A 1 147 ? 0.991 -2.033 19.517 1.00 90.50 147 ILE A CA 1
ATOM 1113 C C . ILE A 1 147 ? -0.363 -2.705 19.752 1.00 90.50 147 ILE A C 1
ATOM 1115 O O . ILE A 1 147 ? -1.380 -2.019 19.832 1.00 90.50 147 ILE A O 1
ATOM 1119 N N . GLU A 1 148 ? -0.349 -4.033 19.893 1.00 92.06 148 GLU A N 1
ATOM 1120 C CA . GLU A 1 148 ? -1.552 -4.838 20.072 1.00 92.06 148 GLU A CA 1
ATOM 1121 C C . GLU A 1 148 ? -2.288 -4.448 21.354 1.00 92.06 148 GLU A C 1
ATOM 1123 O O . GLU A 1 148 ? -3.421 -3.969 21.311 1.00 92.06 148 GLU A O 1
ATOM 1128 N N . ARG A 1 149 ? -1.582 -4.514 22.485 1.00 92.38 149 ARG A N 1
ATOM 1129 C CA . ARG A 1 149 ? -2.124 -4.181 23.804 1.00 92.38 149 ARG A CA 1
ATOM 1130 C C . ARG A 1 149 ? -2.692 -2.764 23.862 1.00 92.38 149 ARG A C 1
ATOM 1132 O O . ARG A 1 149 ? -3.772 -2.563 24.414 1.00 92.38 149 ARG A O 1
ATOM 1139 N N . GLU A 1 150 ? -1.967 -1.776 23.340 1.00 93.56 150 GLU A N 1
ATOM 1140 C CA . GLU A 1 150 ? -2.396 -0.376 23.408 1.00 93.56 150 GLU A CA 1
ATOM 1141 C C . GLU A 1 150 ? -3.653 -0.131 22.563 1.00 93.56 150 GLU A C 1
ATOM 1143 O O . GLU A 1 150 ? -4.581 0.526 23.035 1.00 93.56 150 GLU A O 1
ATOM 1148 N N . LEU A 1 151 ? -3.736 -0.688 21.350 1.00 94.12 151 LEU A N 1
ATOM 1149 C CA . LEU A 1 151 ? -4.912 -0.528 20.487 1.00 94.12 151 LEU A CA 1
ATOM 1150 C C . LEU A 1 151 ? -6.134 -1.298 21.013 1.00 94.12 151 LEU A C 1
ATOM 1152 O O . LEU A 1 151 ? -7.235 -0.742 21.033 1.00 94.12 151 LEU A O 1
ATOM 1156 N N . GLU A 1 152 ? -5.951 -2.520 21.517 1.00 95.00 152 GLU A N 1
ATOM 1157 C CA . GLU A 1 152 ? -7.031 -3.293 22.148 1.00 95.00 152 GLU A CA 1
ATOM 1158 C C . GLU A 1 152 ? -7.566 -2.613 23.405 1.00 95.00 152 GLU A C 1
ATOM 1160 O O . GLU A 1 152 ? -8.780 -2.549 23.607 1.00 95.00 152 GLU A O 1
ATOM 1165 N N . SER A 1 153 ? -6.683 -2.034 24.229 1.00 94.06 153 SER A N 1
ATOM 1166 C CA . SER A 1 153 ? -7.093 -1.275 25.419 1.00 94.06 153 SER A CA 1
ATOM 1167 C C . SER A 1 153 ? -7.968 -0.062 25.079 1.00 94.06 153 SER A C 1
ATOM 1169 O O . SER A 1 153 ? -8.734 0.412 25.918 1.00 94.06 153 SER A O 1
ATOM 1171 N N . GLN A 1 154 ? -7.888 0.414 23.834 1.00 92.38 154 GLN A N 1
ATOM 1172 C CA . GLN A 1 154 ? -8.692 1.508 23.295 1.00 92.38 154 GLN A CA 1
ATOM 1173 C C . GLN A 1 154 ? -9.933 1.025 22.529 1.00 92.38 154 GLN A C 1
ATOM 1175 O O . GLN A 1 154 ? -10.632 1.845 21.935 1.00 92.38 154 GLN A O 1
ATOM 1180 N N . GLY A 1 155 ? -10.233 -0.277 22.552 1.00 92.38 155 GLY A N 1
ATOM 1181 C CA . GLY A 1 155 ? -11.424 -0.861 21.934 1.00 92.38 155 GLY A CA 1
ATOM 1182 C C . GLY A 1 155 ? -11.296 -1.144 20.436 1.00 92.38 155 GLY A C 1
ATOM 1183 O O . GLY A 1 155 ? -12.302 -1.439 19.791 1.00 92.38 155 GLY A O 1
ATOM 1184 N N . VAL A 1 156 ? -10.090 -1.069 19.867 1.00 95.81 156 VAL A N 1
ATOM 1185 C CA . VAL A 1 156 ? -9.853 -1.416 18.462 1.00 95.81 156 VAL A CA 1
ATOM 1186 C C . VAL A 1 156 ? -9.743 -2.934 18.340 1.00 95.81 156 VAL A C 1
ATOM 1188 O O . VAL A 1 156 ? -8.934 -3.556 19.025 1.00 95.81 156 VAL A O 1
ATOM 1191 N N . ARG A 1 157 ? -10.537 -3.542 17.451 1.00 96.12 157 ARG A N 1
ATOM 1192 C CA . ARG A 1 157 ? -10.366 -4.959 17.105 1.00 96.12 157 ARG A CA 1
ATOM 1193 C C . ARG A 1 157 ? -9.190 -5.111 16.163 1.00 96.12 157 ARG A C 1
ATOM 1195 O O . ARG A 1 157 ? -9.194 -4.518 15.080 1.00 96.12 157 ARG A O 1
ATOM 1202 N N . ILE A 1 158 ? -8.230 -5.932 16.558 1.00 96.06 158 ILE A N 1
ATOM 1203 C CA . ILE A 1 158 ? -7.011 -6.125 15.790 1.00 96.06 158 ILE A CA 1
ATOM 1204 C C . ILE A 1 158 ? -6.696 -7.597 15.562 1.00 96.06 158 ILE A C 1
ATOM 1206 O O . ILE A 1 158 ? -7.190 -8.476 16.264 1.00 96.06 158 ILE A O 1
ATOM 1210 N N . GLU A 1 159 ? -5.859 -7.852 14.565 1.00 95.50 159 GLU A N 1
ATOM 1211 C CA . GLU A 1 159 ? -5.291 -9.166 14.312 1.00 95.50 159 GLU A CA 1
ATOM 1212 C C . GLU A 1 159 ? -3.860 -9.032 13.795 1.00 95.50 159 GLU A C 1
ATOM 1214 O O . GLU A 1 159 ? -3.575 -8.215 12.923 1.00 95.50 159 GLU A O 1
ATOM 1219 N N . VAL A 1 160 ? -2.942 -9.852 14.299 1.00 94.50 160 VAL A N 1
ATOM 1220 C CA . VAL A 1 160 ? -1.557 -9.861 13.817 1.00 94.50 160 VAL A CA 1
ATOM 1221 C C . VAL A 1 160 ? -1.408 -10.914 12.723 1.00 94.50 160 VAL A C 1
ATOM 1223 O O . VAL A 1 160 ? -1.613 -12.106 12.961 1.00 94.50 160 VAL A O 1
ATOM 1226 N N . ARG A 1 161 ? -1.018 -10.495 11.515 1.00 94.00 161 ARG A N 1
ATOM 1227 C CA . ARG A 1 161 ? -0.767 -11.386 10.368 1.00 94.00 161 ARG A CA 1
ATOM 1228 C C . ARG A 1 161 ? 0.512 -10.973 9.646 1.00 94.00 161 ARG A C 1
ATOM 1230 O O . ARG A 1 161 ? 0.896 -9.814 9.707 1.00 94.00 161 ARG A O 1
ATOM 1237 N N . PRO A 1 162 ? 1.195 -11.887 8.942 1.00 92.69 162 PRO A N 1
ATOM 1238 C CA . PRO A 1 162 ? 2.220 -11.470 7.999 1.00 92.69 162 PRO A CA 1
ATOM 1239 C C . PRO A 1 162 ? 1.571 -10.699 6.845 1.00 92.69 162 PRO A C 1
ATOM 1241 O O . PRO A 1 162 ? 0.675 -11.215 6.179 1.00 92.69 162 PRO A O 1
ATOM 1244 N N . LEU A 1 163 ? 2.063 -9.494 6.594 1.00 93.56 163 LEU A N 1
ATOM 1245 C CA . LEU A 1 163 ? 1.740 -8.681 5.436 1.00 93.56 163 LEU A CA 1
ATOM 1246 C C . LEU A 1 163 ? 2.922 -8.701 4.460 1.00 93.56 163 LEU A C 1
ATOM 1248 O O . LEU A 1 163 ? 4.113 -8.699 4.803 1.00 93.56 163 LEU A O 1
ATOM 1252 N N . THR A 1 164 ? 2.599 -8.783 3.182 1.00 89.50 164 THR A N 1
ATOM 1253 C CA . THR A 1 164 ? 3.567 -8.692 2.086 1.00 89.50 164 THR A CA 1
ATOM 1254 C C . THR A 1 164 ? 3.923 -7.244 1.791 1.00 89.50 164 THR A C 1
ATOM 1256 O O . THR A 1 164 ? 5.086 -6.967 1.473 1.00 89.50 164 THR A O 1
ATOM 1259 N N . VAL A 1 165 ? 2.946 -6.338 1.875 1.00 91.38 165 VAL A N 1
ATOM 1260 C CA . VAL A 1 165 ? 3.059 -4.899 1.597 1.00 91.38 165 VAL A CA 1
ATOM 1261 C C . VAL A 1 165 ? 2.201 -4.101 2.582 1.00 91.38 165 VAL A C 1
ATOM 1263 O O . VAL A 1 165 ? 1.014 -4.392 2.721 1.00 91.38 165 VAL A O 1
ATOM 1266 N N . GLY A 1 166 ? 2.775 -3.055 3.178 1.00 94.00 166 GLY A N 1
ATOM 1267 C CA . GLY A 1 166 ? 2.152 -2.278 4.246 1.00 94.00 166 GLY A CA 1
ATOM 1268 C C . GLY A 1 166 ? 2.432 -2.860 5.630 1.00 94.00 166 GLY A C 1
ATOM 1269 O O . GLY A 1 166 ? 2.669 -4.059 5.774 1.00 94.00 166 GLY A O 1
ATOM 1270 N N . ASP A 1 167 ? 2.376 -1.993 6.636 1.00 95.06 167 ASP A N 1
ATOM 1271 C CA . ASP A 1 167 ? 2.549 -2.347 8.051 1.00 95.06 167 ASP A CA 1
ATOM 1272 C C . ASP A 1 167 ? 1.198 -2.501 8.758 1.00 95.06 167 ASP A C 1
ATOM 1274 O O . ASP A 1 167 ? 1.076 -3.237 9.737 1.00 95.06 167 ASP A O 1
ATOM 1278 N N . TYR A 1 168 ? 0.167 -1.830 8.236 1.00 97.75 168 TYR A N 1
ATOM 1279 C CA . TYR A 1 168 ? -1.207 -1.965 8.701 1.00 97.75 168 TYR A CA 1
ATOM 1280 C C . TYR A 1 168 ? -2.179 -1.967 7.520 1.00 97.75 168 TYR A C 1
ATOM 1282 O O . TYR A 1 168 ? -1.992 -1.235 6.549 1.00 97.75 168 TYR A O 1
ATOM 1290 N N . LEU A 1 169 ? -3.249 -2.748 7.609 1.00 98.06 169 LEU A N 1
ATOM 1291 C CA . LEU A 1 169 ? -4.382 -2.695 6.679 1.00 98.06 169 LEU A CA 1
ATOM 1292 C C . LEU A 1 169 ? -5.670 -3.059 7.410 1.00 98.06 169 LEU A C 1
ATOM 1294 O O . LEU A 1 169 ? -5.629 -3.461 8.568 1.00 98.06 169 LEU A O 1
ATOM 1298 N N . TRP A 1 170 ? -6.816 -2.961 6.746 1.00 98.50 170 TRP A N 1
ATOM 1299 C CA . TRP A 1 170 ? -8.087 -3.382 7.335 1.00 98.50 170 TRP A CA 1
ATOM 1300 C C . TRP A 1 170 ? -8.730 -4.499 6.528 1.00 98.50 170 TRP A C 1
ATOM 1302 O O . TRP A 1 170 ? -8.682 -4.499 5.297 1.00 98.50 170 TRP A O 1
ATOM 1312 N N . ILE A 1 171 ? -9.369 -5.432 7.228 1.00 98.31 171 ILE A N 1
ATOM 1313 C CA . ILE A 1 171 ? -10.224 -6.456 6.628 1.00 98.31 171 ILE A CA 1
ATOM 1314 C C . ILE A 1 171 ? -11.677 -6.245 7.050 1.00 98.31 171 ILE A C 1
ATOM 1316 O O . ILE A 1 171 ? -11.949 -5.800 8.166 1.00 98.31 171 ILE A O 1
ATOM 1320 N N . ALA A 1 172 ? -12.605 -6.605 6.170 1.00 98.19 172 ALA A N 1
ATOM 1321 C CA . ALA A 1 172 ? -13.981 -6.896 6.538 1.00 98.19 172 ALA A CA 1
ATOM 1322 C C . ALA A 1 172 ? -14.113 -8.400 6.797 1.00 98.19 172 ALA A C 1
ATOM 1324 O O . ALA A 1 172 ? -13.831 -9.222 5.921 1.00 98.19 172 ALA A O 1
ATOM 1325 N N . ARG A 1 173 ? -14.550 -8.748 8.008 1.00 97.88 173 ARG A N 1
ATOM 1326 C CA . ARG A 1 173 ? -14.852 -10.120 8.424 1.00 97.88 173 ARG A CA 1
ATOM 1327 C C . ARG A 1 173 ? -16.349 -10.278 8.602 1.00 97.88 173 ARG A C 1
ATOM 1329 O O . ARG A 1 173 ? -16.937 -9.561 9.407 1.00 97.88 173 ARG A O 1
ATOM 1336 N N . ALA A 1 174 ? -16.966 -11.225 7.903 1.00 97.75 174 ALA A N 1
ATOM 1337 C CA . ALA A 1 174 ? -18.387 -11.501 8.083 1.00 97.75 174 ALA A CA 1
ATOM 1338 C C . ALA A 1 174 ? -18.703 -11.868 9.543 1.00 97.75 174 ALA A C 1
ATOM 1340 O O . ALA A 1 174 ? -18.003 -12.671 10.166 1.00 97.75 174 ALA A O 1
ATOM 1341 N N . LYS A 1 175 ? -19.771 -11.285 10.091 1.00 97.00 175 LYS A N 1
ATOM 1342 C CA . LYS A 1 175 ? -20.216 -11.600 11.446 1.00 97.00 175 LYS A CA 1
ATOM 1343 C C . LYS A 1 175 ? -20.776 -13.024 11.517 1.00 97.00 175 LYS A C 1
ATOM 1345 O O . LYS A 1 175 ? -21.420 -13.472 10.566 1.00 97.00 175 LYS A O 1
ATOM 1350 N N . PRO A 1 176 ? -20.606 -13.733 12.646 1.00 96.06 176 PRO A N 1
ATOM 1351 C CA . PRO A 1 176 ? -21.085 -15.110 12.790 1.00 96.06 176 PRO A CA 1
ATOM 1352 C C . PRO A 1 176 ? -22.600 -15.282 12.596 1.00 96.06 176 PRO A C 1
ATOM 1354 O O . PRO A 1 176 ? -23.054 -16.347 12.175 1.00 96.06 176 PRO A O 1
ATOM 1357 N N . ASP A 1 177 ? -23.379 -14.249 12.914 1.00 95.44 177 ASP A N 1
ATOM 1358 C CA . ASP A 1 177 ? -24.840 -14.203 12.831 1.00 95.44 177 ASP A CA 1
ATOM 1359 C C . ASP A 1 177 ? -25.367 -13.673 11.486 1.00 95.44 177 ASP A C 1
ATOM 1361 O O . ASP A 1 177 ? -26.577 -13.698 11.251 1.00 95.44 177 ASP A O 1
ATOM 1365 N N . SER A 1 178 ? -24.491 -13.237 10.575 1.00 96.19 178 SER A N 1
ATOM 1366 C CA . SER A 1 178 ? -24.904 -12.719 9.272 1.00 96.19 178 SER A CA 1
ATOM 1367 C C . SER A 1 178 ? -25.152 -13.827 8.243 1.00 96.19 178 SER A C 1
ATOM 1369 O O . SER A 1 178 ? -24.681 -14.968 8.347 1.00 96.19 178 SER A O 1
ATOM 1371 N N . ALA A 1 179 ? -25.889 -13.489 7.180 1.00 94.69 179 ALA A N 1
ATOM 1372 C CA . ALA A 1 179 ? -26.058 -14.385 6.036 1.00 94.69 179 ALA A CA 1
ATOM 1373 C C . ALA A 1 179 ? -24.710 -14.693 5.350 1.00 94.69 179 ALA A C 1
ATOM 1375 O O . ALA A 1 179 ? -24.538 -15.770 4.779 1.00 94.69 179 ALA A O 1
ATOM 1376 N N . GLN A 1 180 ? -23.749 -13.776 5.472 1.00 95.25 180 GLN A N 1
ATOM 1377 C CA . GLN A 1 180 ? -22.411 -13.830 4.896 1.00 95.25 180 GLN A CA 1
ATOM 1378 C C . GLN A 1 180 ? -21.403 -14.608 5.755 1.00 95.25 180 GLN A C 1
ATOM 1380 O O . GLN A 1 180 ? -20.250 -14.685 5.365 1.00 95.25 180 GLN A O 1
ATOM 1385 N N . ARG A 1 181 ? -21.793 -15.229 6.880 1.00 95.06 181 ARG A N 1
ATOM 1386 C CA . ARG A 1 181 ? -20.876 -15.896 7.839 1.00 95.06 181 ARG A CA 1
ATOM 1387 C C . ARG A 1 181 ? -19.858 -16.897 7.261 1.00 95.06 181 ARG A C 1
ATOM 1389 O O . ARG A 1 181 ? -18.887 -17.221 7.930 1.00 95.06 181 ARG A O 1
ATOM 1396 N N . HIS A 1 182 ? -20.110 -17.435 6.065 1.00 94.81 182 HIS A N 1
ATOM 1397 C CA . HIS A 1 182 ? -19.222 -18.388 5.376 1.00 94.81 182 HIS A CA 1
ATOM 1398 C C . HIS A 1 182 ? -18.316 -17.733 4.329 1.00 94.81 182 HIS A C 1
ATOM 1400 O O . HIS A 1 182 ? -17.509 -18.417 3.703 1.00 94.81 182 HIS A O 1
ATOM 1406 N N . GLN A 1 183 ? -18.486 -16.436 4.087 1.00 95.00 183 GLN A N 1
ATOM 1407 C CA . GLN A 1 183 ? -17.643 -15.674 3.180 1.00 95.00 183 GLN A CA 1
ATOM 1408 C C . GLN A 1 183 ? -16.272 -15.416 3.831 1.00 95.00 183 GLN A C 1
ATOM 1410 O O . GLN A 1 183 ? -16.194 -15.289 5.056 1.00 95.00 183 GLN A O 1
ATOM 1415 N N . PRO A 1 184 ? -15.187 -15.366 3.039 1.00 94.88 184 PRO A N 1
ATOM 1416 C CA . PRO A 1 184 ? -13.837 -15.172 3.560 1.00 94.88 184 PRO A CA 1
ATOM 1417 C C . PRO A 1 184 ? -13.636 -13.766 4.141 1.00 94.88 184 PRO A C 1
ATOM 1419 O O . PRO A 1 184 ? -14.446 -12.863 3.937 1.00 94.88 184 PRO A O 1
ATOM 1422 N N . ASP A 1 185 ? -12.514 -13.559 4.827 1.00 96.69 185 ASP A N 1
ATOM 1423 C CA . ASP A 1 185 ? -12.042 -12.208 5.130 1.00 96.69 185 ASP A CA 1
ATOM 1424 C C . ASP A 1 185 ? -11.617 -11.505 3.834 1.00 96.69 185 ASP A C 1
ATOM 1426 O O . ASP A 1 185 ? -10.883 -12.077 3.016 1.00 96.69 185 ASP A O 1
ATOM 1430 N N . VAL A 1 186 ? -12.020 -10.245 3.671 1.00 97.56 186 VAL A N 1
ATOM 1431 C CA . VAL A 1 186 ? -11.656 -9.440 2.496 1.00 97.56 186 VAL A CA 1
ATOM 1432 C C . VAL A 1 186 ? -10.911 -8.181 2.911 1.00 97.56 186 VAL A C 1
ATOM 1434 O O . VAL A 1 186 ? -11.313 -7.478 3.831 1.00 97.56 186 VAL A O 1
ATOM 1437 N N . VAL A 1 187 ? -9.797 -7.909 2.242 1.00 97.81 187 VAL A N 1
ATOM 1438 C CA . VAL A 1 187 ? -8.933 -6.747 2.446 1.00 97.81 187 VAL A CA 1
ATOM 1439 C C . VAL A 1 187 ? -9.592 -5.518 1.837 1.00 97.81 187 VAL A C 1
ATOM 1441 O O . VAL A 1 187 ? -9.841 -5.456 0.629 1.00 97.81 187 VAL A O 1
ATOM 1444 N N . LEU A 1 188 ? -9.870 -4.539 2.693 1.00 97.62 188 LEU A N 1
ATOM 1445 C CA . LEU A 1 188 ? -10.416 -3.242 2.320 1.00 97.62 188 LEU A CA 1
ATOM 1446 C C . LEU A 1 188 ? -9.365 -2.420 1.580 1.00 97.62 188 LEU A C 1
ATOM 1448 O O . LEU A 1 188 ? -8.171 -2.617 1.769 1.00 97.62 188 LEU A O 1
ATOM 1452 N N . ASP A 1 189 ? -9.798 -1.457 0.768 1.00 95.81 189 ASP A N 1
ATOM 1453 C CA . ASP A 1 189 ? -8.912 -0.658 -0.089 1.00 95.81 189 ASP A CA 1
ATOM 1454 C C . ASP A 1 189 ? -8.091 0.420 0.653 1.00 95.81 189 ASP A C 1
ATOM 1456 O O . ASP A 1 189 ? -7.929 1.537 0.156 1.00 95.81 189 ASP A O 1
ATOM 1460 N N . PHE A 1 190 ? -7.595 0.089 1.845 1.00 97.44 190 PHE A N 1
ATOM 1461 C CA . PHE A 1 190 ? -6.898 0.966 2.775 1.00 97.44 190 PHE A CA 1
ATOM 1462 C C . PHE A 1 190 ? -5.650 0.270 3.314 1.00 97.44 190 PHE A C 1
ATOM 1464 O O . PHE A 1 190 ? -5.727 -0.834 3.855 1.00 97.44 190 PHE A O 1
ATOM 1471 N N . VAL A 1 191 ? -4.507 0.943 3.206 1.00 97.69 191 VAL A N 1
ATOM 1472 C CA . VAL A 1 191 ? -3.222 0.451 3.714 1.00 97.69 191 VAL A CA 1
ATOM 1473 C C . VAL A 1 191 ? -2.449 1.587 4.366 1.00 97.69 191 VAL A C 1
ATOM 1475 O O . VAL A 1 191 ? -2.541 2.740 3.940 1.00 97.69 191 VAL A O 1
ATOM 1478 N N . VAL A 1 192 ? -1.670 1.258 5.387 1.00 97.88 192 VAL A N 1
ATOM 1479 C CA . VAL A 1 192 ? -0.733 2.158 6.044 1.00 97.88 192 VAL A CA 1
ATOM 1480 C C . VAL A 1 192 ? 0.678 1.611 5.868 1.00 97.88 192 VAL A C 1
ATOM 1482 O O . VAL A 1 192 ? 0.962 0.480 6.255 1.00 97.88 192 VAL A O 1
ATOM 1485 N N . GLU A 1 193 ? 1.566 2.435 5.325 1.00 95.62 193 GLU A N 1
ATOM 1486 C CA . GLU A 1 193 ? 3.014 2.224 5.371 1.00 95.62 193 GLU A CA 1
ATOM 1487 C C . GLU A 1 193 ? 3.577 3.191 6.414 1.00 95.62 193 GLU A C 1
ATOM 1489 O O . GLU A 1 193 ? 3.474 4.415 6.268 1.00 95.62 193 GLU A O 1
ATOM 1494 N N . ARG A 1 194 ? 4.148 2.659 7.489 1.00 94.50 194 ARG A N 1
ATOM 1495 C CA . ARG A 1 194 ? 4.793 3.424 8.546 1.00 94.50 194 ARG A CA 1
ATOM 1496 C C . ARG A 1 194 ? 6.296 3.473 8.300 1.00 94.50 194 ARG A C 1
ATOM 1498 O O . ARG A 1 194 ? 6.975 2.492 8.027 1.00 94.50 194 ARG A O 1
ATOM 1505 N N . LYS A 1 195 ? 6.860 4.663 8.457 1.00 92.12 195 LYS A N 1
ATOM 1506 C CA . LYS A 1 195 ? 8.287 4.917 8.313 1.00 92.12 195 LYS A CA 1
ATOM 1507 C C . LYS A 1 195 ? 8.764 5.792 9.454 1.00 92.12 195 LYS A C 1
ATOM 1509 O O . LYS A 1 195 ? 8.243 6.883 9.662 1.00 92.12 195 LYS A O 1
ATOM 1514 N N . ARG A 1 196 ? 9.791 5.360 10.178 1.00 90.50 196 ARG A N 1
ATOM 1515 C CA . ARG A 1 196 ? 10.491 6.259 11.101 1.00 90.50 196 ARG A CA 1
ATOM 1516 C C . ARG A 1 196 ? 11.329 7.264 10.305 1.00 90.50 196 ARG A C 1
ATOM 1518 O O . ARG A 1 196 ? 11.759 6.967 9.188 1.00 90.50 196 ARG A O 1
ATOM 1525 N N . MET A 1 197 ? 11.552 8.461 10.848 1.00 90.94 197 MET A N 1
ATOM 1526 C CA . MET A 1 197 ? 12.295 9.517 10.142 1.00 90.94 197 MET A CA 1
ATOM 1527 C C . MET A 1 197 ? 13.731 9.101 9.761 1.00 90.94 197 MET A C 1
ATOM 1529 O O . MET A 1 197 ? 14.196 9.399 8.659 1.00 90.94 197 MET A O 1
ATOM 1533 N N . ASP A 1 198 ? 14.421 8.369 10.635 1.00 90.56 198 ASP A N 1
ATOM 1534 C CA . ASP A 1 198 ? 15.752 7.803 10.390 1.00 90.56 198 ASP A CA 1
ATOM 1535 C C . ASP A 1 198 ? 15.736 6.766 9.257 1.00 90.56 198 ASP A C 1
ATOM 1537 O O . ASP A 1 198 ? 16.545 6.844 8.325 1.00 90.56 198 ASP A O 1
ATOM 1541 N N . ASP A 1 199 ? 14.764 5.852 9.282 1.00 90.94 199 ASP A N 1
ATOM 1542 C CA . ASP A 1 199 ? 14.557 4.851 8.232 1.00 90.94 199 ASP A CA 1
ATOM 1543 C C . ASP A 1 199 ? 14.189 5.487 6.885 1.00 90.94 199 ASP A C 1
ATOM 1545 O O . ASP A 1 199 ? 14.622 5.013 5.828 1.00 90.94 199 ASP A O 1
ATOM 1549 N N . LEU A 1 200 ? 13.415 6.577 6.897 1.00 91.25 200 LEU A N 1
ATOM 1550 C CA . LEU A 1 200 ? 13.108 7.354 5.698 1.00 91.25 200 LEU A CA 1
ATOM 1551 C C . LEU A 1 200 ? 14.393 7.941 5.108 1.00 91.25 200 LEU A C 1
ATOM 1553 O O . LEU A 1 200 ? 14.681 7.711 3.932 1.00 91.25 200 LEU A O 1
ATOM 1557 N N . CYS A 1 201 ? 15.198 8.629 5.922 1.00 91.81 201 CYS A N 1
ATOM 1558 C CA . CYS A 1 201 ? 16.465 9.211 5.482 1.00 91.81 201 CYS A CA 1
ATOM 1559 C C . CYS A 1 201 ? 17.405 8.150 4.886 1.00 91.81 201 CYS A C 1
ATOM 1561 O O . CYS A 1 201 ? 17.992 8.359 3.819 1.00 91.81 201 CYS A O 1
ATOM 1563 N N . ALA A 1 202 ? 17.512 6.986 5.533 1.00 89.88 202 ALA A N 1
ATOM 1564 C CA . ALA A 1 202 ? 18.293 5.865 5.022 1.00 89.88 202 ALA A CA 1
ATOM 1565 C C . ALA A 1 202 ? 17.755 5.356 3.671 1.00 89.88 202 ALA A C 1
ATOM 1567 O O . ALA A 1 202 ? 18.530 5.185 2.728 1.00 89.88 202 ALA A O 1
ATOM 1568 N N . SER A 1 203 ? 16.432 5.198 3.550 1.00 88.00 203 SER A N 1
ATOM 1569 C CA . SER A 1 203 ? 15.778 4.688 2.334 1.00 88.00 203 SER A CA 1
ATOM 1570 C C . SER A 1 203 ? 15.872 5.624 1.122 1.00 88.00 203 SER A C 1
ATOM 1572 O O . SER A 1 203 ? 15.890 5.168 -0.024 1.00 88.00 203 SER A O 1
ATOM 1574 N N . ILE A 1 204 ? 15.956 6.939 1.358 1.00 87.25 204 ILE A N 1
ATOM 1575 C CA . ILE A 1 204 ? 16.199 7.935 0.306 1.00 87.25 204 ILE A CA 1
ATOM 1576 C C . ILE A 1 204 ? 17.630 7.793 -0.212 1.00 87.25 204 ILE A C 1
ATOM 1578 O O . ILE A 1 204 ? 17.863 7.840 -1.420 1.00 87.25 204 ILE A O 1
ATOM 1582 N N . LYS A 1 205 ? 18.589 7.592 0.698 1.00 85.69 205 LYS A N 1
ATOM 1583 C CA . LYS A 1 205 ? 20.010 7.487 0.360 1.00 85.69 205 LYS A CA 1
ATOM 1584 C C . LYS A 1 205 ? 20.343 6.206 -0.409 1.00 85.69 205 LYS A C 1
ATOM 1586 O O . LYS A 1 205 ? 21.166 6.253 -1.318 1.00 85.69 205 LYS A O 1
ATOM 1591 N N . ASP A 1 206 ? 19.736 5.079 -0.044 1.00 82.25 206 ASP A N 1
ATOM 1592 C CA . ASP A 1 206 ? 20.019 3.772 -0.656 1.00 82.25 206 ASP A CA 1
ATOM 1593 C C . ASP A 1 206 ? 19.086 3.395 -1.824 1.00 82.25 206 ASP A C 1
ATOM 1595 O O . ASP A 1 206 ? 19.333 2.411 -2.520 1.00 82.25 206 ASP A O 1
ATOM 1599 N N . GLY A 1 207 ? 18.037 4.185 -2.072 1.00 75.94 207 GLY A N 1
ATOM 1600 C CA . GLY A 1 207 ? 17.106 4.000 -3.184 1.00 75.94 207 GLY A CA 1
ATOM 1601 C C . GLY A 1 207 ? 15.995 2.970 -2.948 1.00 75.94 207 GLY A C 1
ATOM 1602 O O . GLY A 1 207 ? 15.134 2.829 -3.823 1.00 75.94 207 GLY A O 1
ATOM 1603 N N . ARG A 1 208 ? 15.942 2.299 -1.783 1.00 77.75 208 ARG A N 1
ATOM 1604 C CA . ARG A 1 208 ? 14.890 1.312 -1.444 1.00 77.75 208 ARG A CA 1
ATOM 1605 C C . ARG A 1 208 ? 13.491 1.916 -1.425 1.00 77.75 208 ARG A C 1
ATOM 1607 O O . ARG A 1 208 ? 12.522 1.222 -1.719 1.00 77.75 208 ARG A O 1
ATOM 1614 N N . TYR A 1 209 ? 13.394 3.214 -1.151 1.00 78.38 209 TYR A N 1
ATOM 1615 C CA . TYR A 1 209 ? 12.146 3.975 -1.172 1.00 78.38 209 TYR A CA 1
ATOM 1616 C C . TYR A 1 209 ? 11.326 3.756 -2.464 1.00 78.38 209 TYR A C 1
ATOM 1618 O O . TYR A 1 209 ? 10.119 3.535 -2.407 1.00 78.38 209 TYR A O 1
ATOM 1626 N N . ARG A 1 210 ? 11.972 3.730 -3.643 1.00 79.69 210 ARG A N 1
ATOM 1627 C CA . ARG A 1 210 ? 11.261 3.577 -4.931 1.00 79.69 210 ARG A CA 1
ATOM 1628 C C . ARG A 1 210 ? 10.681 2.179 -5.132 1.00 79.69 210 ARG A C 1
ATOM 1630 O O . ARG A 1 210 ? 9.593 2.045 -5.680 1.00 79.69 210 ARG A O 1
ATOM 1637 N N . GLU A 1 211 ? 11.410 1.146 -4.712 1.00 80.88 211 GLU A N 1
ATOM 1638 C CA . GLU A 1 211 ? 10.936 -0.239 -4.797 1.00 80.88 211 GLU A CA 1
ATOM 1639 C C . GLU A 1 211 ? 9.712 -0.439 -3.898 1.00 80.88 211 GLU A C 1
ATOM 1641 O O . GLU A 1 211 ? 8.727 -1.031 -4.331 1.00 80.88 211 GLU A O 1
ATOM 1646 N N . GLN A 1 212 ? 9.761 0.085 -2.669 1.00 82.62 212 GLN A N 1
ATOM 1647 C CA . GLN A 1 212 ? 8.656 -0.009 -1.712 1.00 82.62 212 GLN A CA 1
ATOM 1648 C C . GLN A 1 212 ? 7.373 0.590 -2.297 1.00 82.62 212 GLN A C 1
ATOM 1650 O O . GLN A 1 212 ? 6.337 -0.070 -2.329 1.00 82.62 212 GLN A O 1
ATOM 1655 N N . HIS A 1 213 ? 7.472 1.782 -2.879 1.00 88.62 213 HIS A N 1
ATOM 1656 C CA . HIS A 1 213 ? 6.346 2.462 -3.512 1.00 88.62 213 HIS A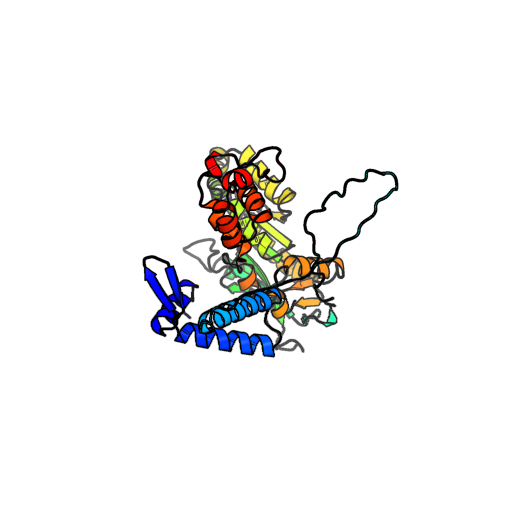 CA 1
ATOM 1657 C C . HIS A 1 213 ? 5.781 1.701 -4.708 1.00 88.62 213 HIS A C 1
ATOM 1659 O O . HIS A 1 213 ? 4.569 1.547 -4.823 1.00 88.62 213 HIS A O 1
ATOM 1665 N N . ALA A 1 214 ? 6.650 1.178 -5.577 1.00 84.62 214 ALA A N 1
ATOM 1666 C CA . ALA A 1 214 ? 6.221 0.377 -6.718 1.00 84.62 214 ALA A CA 1
ATOM 1667 C C . ALA A 1 214 ? 5.437 -0.870 -6.277 1.00 84.62 214 ALA A C 1
ATOM 1669 O O . ALA A 1 214 ? 4.454 -1.237 -6.918 1.00 84.62 214 ALA A O 1
ATOM 1670 N N . ARG A 1 215 ? 5.832 -1.497 -5.160 1.00 84.69 215 ARG A N 1
ATOM 1671 C CA . ARG A 1 215 ? 5.108 -2.642 -4.590 1.00 84.69 215 ARG A CA 1
ATOM 1672 C C . ARG A 1 215 ? 3.745 -2.243 -4.034 1.00 84.69 215 ARG A C 1
ATOM 1674 O O . ARG A 1 215 ? 2.790 -2.971 -4.270 1.00 84.69 215 ARG A O 1
ATOM 1681 N N . ILE A 1 216 ? 3.645 -1.096 -3.359 1.00 90.00 216 ILE A N 1
ATOM 1682 C CA 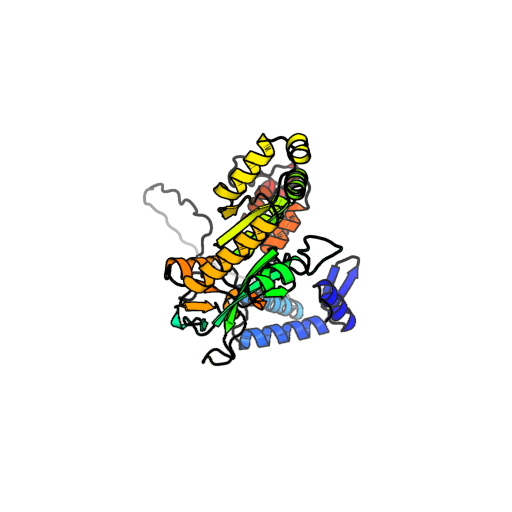. ILE A 1 216 ? 2.357 -0.548 -2.905 1.00 90.00 216 ILE A CA 1
ATOM 1683 C C . ILE A 1 216 ? 1.441 -0.298 -4.105 1.00 90.00 216 ILE A C 1
ATOM 1685 O O . ILE A 1 216 ? 0.329 -0.814 -4.127 1.00 90.00 216 ILE A O 1
ATOM 1689 N N . HIS A 1 217 ? 1.916 0.384 -5.148 1.00 87.50 217 HIS A N 1
ATOM 1690 C CA . HIS A 1 217 ? 1.122 0.626 -6.361 1.00 87.50 217 HIS A CA 1
ATOM 1691 C C . HIS A 1 217 ? 0.653 -0.667 -7.038 1.00 87.50 217 HIS A C 1
ATOM 1693 O O . HIS A 1 217 ? -0.488 -0.746 -7.487 1.00 87.50 217 HIS A O 1
ATOM 1699 N N . ALA A 1 218 ? 1.491 -1.708 -7.065 1.00 81.56 218 ALA A N 1
ATOM 1700 C CA . ALA A 1 218 ? 1.144 -2.996 -7.670 1.00 81.56 218 ALA A CA 1
ATOM 1701 C C . ALA A 1 218 ? -0.038 -3.705 -6.981 1.00 81.56 218 ALA A C 1
ATOM 1703 O O . ALA A 1 218 ? -0.761 -4.455 -7.637 1.00 81.56 218 ALA A O 1
ATOM 1704 N N . THR A 1 219 ? -0.277 -3.439 -5.690 1.00 85.31 219 THR A N 1
ATOM 1705 C CA . THR A 1 219 ? -1.441 -3.982 -4.962 1.00 85.31 219 THR A CA 1
ATOM 1706 C C . THR A 1 219 ? -2.770 -3.372 -5.417 1.00 85.31 219 THR A C 1
ATOM 1708 O O . THR A 1 219 ? -3.825 -3.991 -5.296 1.00 85.31 219 THR A O 1
ATOM 1711 N N . GLY A 1 220 ? -2.742 -2.157 -5.974 1.00 88.44 220 GLY A N 1
ATOM 1712 C CA . GLY A 1 220 ? -3.935 -1.420 -6.384 1.00 88.44 220 GLY A CA 1
ATOM 1713 C C . GLY A 1 220 ? -4.706 -0.752 -5.257 1.00 88.44 220 GLY A C 1
ATOM 1714 O O . GLY A 1 220 ? -5.874 -0.407 -5.472 1.00 88.44 220 GLY A O 1
ATOM 1715 N N . PHE A 1 221 ? -4.113 -0.600 -4.070 1.00 92.94 221 PHE A N 1
ATOM 1716 C CA . PHE A 1 221 ? -4.674 0.262 -3.033 1.00 92.94 221 PHE A CA 1
ATOM 1717 C C . PHE A 1 221 ? -4.812 1.691 -3.547 1.00 92.94 221 PHE A C 1
ATOM 1719 O O . PHE A 1 221 ? -3.863 2.238 -4.107 1.00 92.94 221 PHE A O 1
ATOM 1726 N N . THR A 1 222 ? -5.977 2.309 -3.339 1.00 92.38 222 THR A N 1
ATOM 1727 C CA . THR A 1 222 ? -6.134 3.746 -3.625 1.00 92.38 222 THR A CA 1
ATOM 1728 C C . THR A 1 222 ? -6.050 4.624 -2.394 1.00 92.38 222 THR A C 1
ATOM 1730 O O . THR A 1 222 ? -5.610 5.764 -2.505 1.00 92.38 222 THR A O 1
ATOM 1733 N N . ASN A 1 223 ? -6.372 4.092 -1.215 1.00 95.44 223 ASN A N 1
ATOM 1734 C CA . ASN A 1 223 ? -6.255 4.827 0.040 1.00 95.44 223 ASN A CA 1
ATOM 1735 C C . ASN A 1 223 ? -4.983 4.391 0.776 1.00 95.44 223 ASN A C 1
ATOM 1737 O O . ASN A 1 223 ? -5.017 3.617 1.734 1.00 95.44 223 ASN A O 1
ATOM 1741 N N . VAL A 1 224 ? -3.839 4.878 0.291 1.00 97.38 224 VAL A N 1
ATOM 1742 C CA . VAL A 1 224 ? -2.523 4.617 0.890 1.00 97.38 224 VAL A CA 1
ATOM 1743 C C . VAL A 1 224 ? -2.186 5.734 1.872 1.00 97.38 224 VAL A C 1
ATOM 1745 O O . VAL A 1 224 ? -2.003 6.885 1.475 1.00 97.38 224 VAL A O 1
ATOM 1748 N N . PHE A 1 225 ? -2.059 5.403 3.152 1.00 97.75 225 PHE A N 1
ATOM 1749 C CA . PHE A 1 225 ? -1.576 6.309 4.189 1.00 97.75 225 PHE A CA 1
ATOM 1750 C C . PHE A 1 225 ? -0.087 6.082 4.408 1.00 97.75 225 PHE A C 1
ATOM 1752 O O . PHE A 1 225 ? 0.333 5.002 4.810 1.00 97.75 225 PHE A O 1
ATOM 1759 N N . TYR A 1 226 ? 0.719 7.110 4.167 1.00 96.69 226 TYR A N 1
ATOM 1760 C CA . TYR A 1 226 ? 2.154 7.045 4.412 1.00 96.69 226 TYR A CA 1
ATOM 1761 C C . TYR A 1 226 ? 2.460 7.802 5.703 1.00 96.69 226 TYR A C 1
ATOM 1763 O O . TYR A 1 226 ? 2.370 9.030 5.750 1.00 96.69 226 TYR A O 1
ATOM 1771 N N . VAL A 1 227 ? 2.768 7.077 6.774 1.00 97.06 227 VAL A N 1
ATOM 1772 C CA . VAL A 1 227 ? 2.961 7.633 8.116 1.00 97.06 227 VAL A CA 1
ATOM 1773 C C . VAL A 1 227 ? 4.448 7.804 8.381 1.00 97.06 227 VAL A C 1
ATOM 1775 O O . VAL A 1 227 ? 5.158 6.826 8.578 1.00 97.06 227 VAL A O 1
ATOM 1778 N N . VAL A 1 228 ? 4.925 9.047 8.421 1.00 94.69 228 VAL A N 1
ATOM 1779 C CA . VAL A 1 228 ? 6.300 9.363 8.826 1.00 94.69 228 VAL A CA 1
ATOM 1780 C C . VAL A 1 228 ? 6.304 9.764 10.291 1.00 94.69 228 VAL A C 1
ATOM 1782 O O . VAL A 1 228 ? 5.890 10.868 10.637 1.00 94.69 228 VAL A O 1
ATOM 1785 N N . GLU A 1 229 ? 6.740 8.856 11.153 1.00 90.31 229 GLU A N 1
ATOM 1786 C CA . GLU A 1 229 ? 6.684 9.043 12.600 1.00 90.31 229 GLU A CA 1
ATOM 1787 C C . GLU A 1 229 ? 7.990 9.599 13.174 1.00 90.31 229 GLU A C 1
ATOM 1789 O O . GLU A 1 229 ? 9.097 9.177 12.815 1.00 90.31 229 GLU A O 1
ATOM 1794 N N . GLY A 1 230 ? 7.823 10.486 14.156 1.00 83.31 230 GLY A N 1
ATOM 1795 C CA . GLY A 1 230 ? 8.899 11.002 14.987 1.00 83.31 230 GLY A CA 1
ATOM 1796 C C . GLY A 1 230 ? 9.706 12.099 14.303 1.00 83.31 230 GLY A C 1
ATOM 1797 O O . GLY A 1 230 ? 9.393 12.565 13.208 1.00 83.31 230 GLY A O 1
ATOM 1798 N N . ASN A 1 231 ? 10.761 12.531 14.985 1.00 79.94 231 ASN A N 1
ATOM 1799 C CA . ASN A 1 231 ? 11.703 13.506 14.465 1.00 79.94 231 ASN A CA 1
ATOM 1800 C C . ASN A 1 231 ? 13.124 12.996 14.700 1.00 79.94 231 ASN A C 1
ATOM 1802 O O . ASN A 1 231 ? 13.439 12.535 15.795 1.00 79.94 231 ASN A O 1
ATOM 1806 N N . ASP A 1 232 ? 13.970 13.103 13.683 1.00 86.06 232 ASP A N 1
ATOM 1807 C CA . ASP A 1 232 ? 15.405 12.849 13.792 1.00 86.06 232 ASP A CA 1
ATOM 1808 C C . ASP A 1 232 ? 16.152 13.991 13.085 1.00 86.06 232 ASP A C 1
ATOM 1810 O O . ASP A 1 232 ? 16.494 13.881 11.901 1.00 86.06 232 ASP A O 1
ATOM 1814 N N . PRO A 1 233 ? 16.370 15.121 13.786 1.00 88.81 233 PRO A N 1
ATOM 1815 C CA . PRO A 1 233 ? 17.053 16.280 13.219 1.00 88.81 233 PRO A CA 1
ATOM 1816 C C . PRO A 1 233 ? 18.459 15.947 12.715 1.00 88.81 233 PRO A C 1
ATOM 1818 O O . PRO A 1 233 ? 18.905 16.506 11.713 1.00 88.81 233 PRO A O 1
ATOM 1821 N N . ASP A 1 234 ? 19.148 15.009 13.367 1.00 89.44 234 ASP A N 1
ATOM 1822 C CA . ASP A 1 234 ? 20.503 14.624 12.995 1.00 89.44 234 ASP A CA 1
ATOM 1823 C C . ASP A 1 234 ? 20.508 13.827 11.685 1.00 89.44 234 ASP A C 1
ATOM 1825 O O . ASP A 1 234 ? 21.346 14.067 10.813 1.00 89.44 234 ASP A O 1
ATOM 1829 N N . ALA A 1 235 ? 19.573 12.889 11.503 1.00 87.38 235 ALA A N 1
ATOM 1830 C CA . ALA A 1 235 ? 19.412 12.170 10.239 1.00 87.38 235 ALA A CA 1
ATOM 1831 C C . ALA A 1 235 ? 19.005 13.105 9.098 1.00 87.38 235 ALA A C 1
ATOM 1833 O O . ALA A 1 235 ? 19.586 13.023 8.011 1.00 87.38 235 ALA A O 1
ATOM 1834 N N . VAL A 1 236 ? 18.069 14.020 9.363 1.00 90.25 236 VAL A N 1
ATOM 1835 C CA . VAL A 1 236 ? 17.622 15.026 8.394 1.00 90.25 236 VAL A CA 1
ATOM 1836 C C . VAL A 1 236 ? 18.781 15.932 7.987 1.00 90.25 236 VAL A C 1
ATOM 1838 O O . VAL A 1 236 ? 18.997 16.137 6.797 1.00 90.25 236 VAL A O 1
ATOM 1841 N N . SER A 1 237 ? 19.579 16.410 8.942 1.00 91.56 237 SER A N 1
ATOM 1842 C CA . SER A 1 237 ? 20.759 17.238 8.674 1.00 91.56 237 SER A CA 1
ATOM 1843 C C . SER A 1 237 ? 21.817 16.488 7.852 1.00 91.56 237 SER A C 1
ATOM 1845 O O . SER A 1 237 ? 22.331 17.021 6.868 1.00 91.56 237 SER A O 1
ATOM 1847 N N . ARG A 1 238 ? 22.087 15.210 8.172 1.00 90.62 238 ARG A N 1
ATOM 1848 C CA . ARG A 1 238 ? 23.040 14.364 7.421 1.00 90.62 238 ARG A CA 1
ATOM 1849 C C . ARG A 1 238 ? 22.640 14.138 5.962 1.00 90.62 238 ARG A C 1
ATOM 1851 O O . ARG A 1 238 ? 23.523 13.999 5.116 1.00 90.62 238 ARG A O 1
ATOM 1858 N N . LEU A 1 239 ? 21.345 14.019 5.675 1.00 89.06 239 LEU A N 1
ATOM 1859 C CA . LEU A 1 239 ? 20.840 13.851 4.309 1.00 89.06 239 LEU A CA 1
ATOM 1860 C C . LEU A 1 239 ? 20.651 15.198 3.591 1.00 89.06 239 LEU A C 1
ATOM 1862 O O . LEU A 1 239 ? 20.857 15.290 2.382 1.00 89.06 239 LEU A O 1
ATOM 1866 N N . GLY A 1 240 ? 20.271 16.226 4.343 1.00 92.25 240 GLY A N 1
ATOM 1867 C CA . GLY A 1 240 ? 19.870 17.543 3.873 1.00 92.25 240 GLY A CA 1
ATOM 1868 C C . GLY A 1 240 ? 18.352 17.731 3.941 1.00 92.25 240 GLY A C 1
ATOM 1869 O O . GLY A 1 240 ? 17.587 16.978 3.335 1.00 92.25 240 GLY A O 1
ATOM 1870 N N . GLU A 1 241 ? 17.915 18.798 4.613 1.00 91.44 241 GLU A N 1
ATOM 1871 C CA . GLU A 1 241 ? 16.496 19.156 4.779 1.00 91.44 241 GLU A CA 1
ATOM 1872 C C . GLU A 1 241 ? 15.747 19.248 3.443 1.00 91.44 241 GLU A C 1
ATOM 1874 O O . GLU A 1 241 ? 14.632 18.744 3.309 1.00 91.44 241 GLU A O 1
ATOM 1879 N N . ALA A 1 242 ? 16.384 19.828 2.421 1.00 92.56 242 ALA A N 1
ATOM 1880 C CA . ALA A 1 242 ? 15.801 19.955 1.088 1.00 92.56 242 ALA A CA 1
ATOM 1881 C C . ALA A 1 242 ? 15.521 18.590 0.435 1.00 92.56 242 ALA A C 1
ATOM 1883 O O . ALA A 1 242 ? 14.504 18.425 -0.239 1.00 92.56 242 ALA A O 1
ATOM 1884 N N . ALA A 1 243 ? 16.390 17.598 0.652 1.00 90.69 243 ALA A N 1
ATOM 1885 C CA . ALA A 1 243 ? 16.199 16.255 0.114 1.00 90.69 243 ALA A CA 1
ATOM 1886 C C . ALA A 1 243 ? 15.029 15.541 0.806 1.00 90.69 243 ALA A C 1
ATOM 1888 O O . ALA A 1 243 ? 14.203 14.929 0.130 1.00 90.69 243 ALA A O 1
ATOM 1889 N N . VAL A 1 244 ? 14.912 15.679 2.132 1.00 92.00 244 VAL A N 1
ATOM 1890 C CA . VAL A 1 244 ? 13.782 15.133 2.901 1.00 92.00 244 VAL A CA 1
ATOM 1891 C C . VAL A 1 244 ? 12.472 15.804 2.488 1.00 92.00 244 VAL A C 1
ATOM 1893 O O . VAL A 1 244 ? 11.512 15.117 2.152 1.00 92.00 244 VAL A O 1
ATOM 1896 N N . SER A 1 245 ? 12.437 17.138 2.425 1.00 92.25 245 SER A N 1
ATOM 1897 C CA . SER A 1 245 ? 11.256 17.898 1.996 1.00 92.25 245 SER A CA 1
ATOM 1898 C C . SER A 1 245 ? 10.818 17.534 0.572 1.00 92.25 245 SER A C 1
ATOM 1900 O O . SER A 1 245 ? 9.629 17.323 0.315 1.00 92.25 245 SER A O 1
ATOM 1902 N N . SER A 1 246 ? 11.774 17.375 -0.348 1.00 93.56 246 SER A N 1
ATOM 1903 C CA . SER A 1 246 ? 11.501 16.927 -1.714 1.00 93.56 246 SER A CA 1
ATOM 1904 C C . SER A 1 246 ? 10.930 15.508 -1.750 1.00 93.56 246 SER A C 1
ATOM 1906 O O . SER A 1 246 ? 9.963 15.261 -2.472 1.00 93.56 246 SER A O 1
ATOM 1908 N N . ALA A 1 247 ? 11.471 14.587 -0.945 1.00 91.56 247 ALA A N 1
ATOM 1909 C CA . ALA A 1 247 ? 10.955 13.227 -0.845 1.00 91.56 247 ALA A CA 1
ATOM 1910 C C . ALA A 1 247 ? 9.517 13.211 -0.311 1.00 91.56 247 ALA A C 1
ATOM 1912 O O . ALA A 1 247 ? 8.646 12.633 -0.951 1.00 91.56 247 ALA A O 1
ATOM 1913 N N . LEU A 1 248 ? 9.239 13.917 0.788 1.00 93.06 248 LEU A N 1
ATOM 1914 C CA . LEU A 1 248 ? 7.892 14.039 1.357 1.00 93.06 248 LEU A CA 1
ATOM 1915 C C . LEU A 1 248 ? 6.894 14.645 0.359 1.00 93.06 248 LEU A C 1
ATOM 1917 O O . LEU A 1 248 ? 5.792 14.128 0.182 1.00 93.06 248 LEU A O 1
ATOM 1921 N N . SER A 1 249 ? 7.304 15.693 -0.359 1.00 94.38 249 SER A N 1
ATOM 1922 C CA . SER A 1 249 ? 6.483 16.307 -1.409 1.00 94.38 249 SER A CA 1
ATOM 1923 C C . SER A 1 249 ? 6.194 15.323 -2.543 1.00 94.38 249 SER A C 1
ATOM 1925 O O . SER A 1 249 ? 5.081 15.273 -3.059 1.00 94.38 249 SER A O 1
ATOM 1927 N N . ARG A 1 250 ? 7.176 14.496 -2.919 1.00 92.88 250 ARG A N 1
ATOM 1928 C CA . ARG A 1 250 ? 7.005 13.455 -3.936 1.00 92.88 250 ARG A CA 1
ATOM 1929 C C . ARG A 1 250 ? 6.017 12.378 -3.487 1.00 92.88 250 ARG A C 1
ATOM 1931 O O . ARG A 1 250 ? 5.162 12.021 -4.291 1.00 92.88 250 ARG A O 1
ATOM 1938 N N . ILE A 1 251 ? 6.110 11.905 -2.239 1.00 92.31 251 ILE A N 1
ATOM 1939 C CA . ILE A 1 251 ? 5.158 10.945 -1.645 1.00 92.31 251 ILE A CA 1
ATOM 1940 C C . ILE A 1 251 ? 3.724 11.449 -1.836 1.00 92.31 251 ILE A C 1
ATOM 1942 O O . ILE A 1 251 ? 2.855 10.720 -2.300 1.00 92.31 251 ILE A O 1
ATOM 1946 N N . GLN A 1 252 ? 3.484 12.718 -1.512 1.00 93.75 252 GLN A N 1
ATOM 1947 C CA . GLN A 1 252 ? 2.138 13.273 -1.548 1.00 93.75 252 GLN A CA 1
ATOM 1948 C C . GLN A 1 252 ? 1.657 13.593 -2.971 1.00 93.75 252 GLN A C 1
ATOM 1950 O O . GLN A 1 252 ? 0.528 13.273 -3.323 1.00 93.75 252 GLN A O 1
ATOM 1955 N N . VAL A 1 253 ? 2.495 14.239 -3.789 1.00 93.62 253 VAL A N 1
ATOM 1956 C CA . VAL A 1 253 ? 2.074 14.806 -5.083 1.00 93.62 253 VAL A CA 1
ATOM 1957 C C . VAL A 1 253 ? 2.214 13.815 -6.232 1.00 93.62 253 VAL A C 1
ATOM 1959 O O . VAL A 1 253 ? 1.347 13.758 -7.097 1.00 93.62 253 VAL A O 1
ATOM 1962 N N . ILE A 1 254 ? 3.317 13.066 -6.276 1.00 91.44 254 ILE A N 1
ATOM 1963 C CA . ILE A 1 254 ? 3.617 12.165 -7.397 1.00 91.44 254 ILE A CA 1
ATOM 1964 C C . ILE A 1 254 ? 3.018 10.787 -7.150 1.00 91.44 254 ILE A C 1
ATOM 1966 O O . ILE A 1 254 ? 2.413 10.219 -8.051 1.00 91.44 254 ILE A O 1
ATOM 1970 N N . GLU A 1 255 ? 3.181 10.259 -5.937 1.00 92.06 255 GLU A N 1
ATOM 1971 C CA . GLU A 1 255 ? 2.657 8.931 -5.598 1.00 92.06 255 GLU A CA 1
ATOM 1972 C C . GLU A 1 255 ? 1.175 8.987 -5.199 1.00 92.06 255 GLU A C 1
ATOM 1974 O O . GLU A 1 255 ? 0.489 7.973 -5.253 1.00 92.06 255 GLU A O 1
ATOM 1979 N N . GLY A 1 256 ? 0.666 10.168 -4.828 1.00 93.62 256 GLY A N 1
ATOM 1980 C CA . GLY A 1 256 ? -0.733 10.362 -4.443 1.00 93.62 256 GLY A CA 1
ATOM 1981 C C . GLY A 1 256 ? -1.078 9.819 -3.055 1.00 93.62 256 GLY A C 1
ATOM 1982 O O . GLY A 1 256 ? -2.254 9.644 -2.748 1.00 93.62 256 GLY A O 1
ATOM 1983 N N . PHE A 1 257 ? -0.082 9.536 -2.211 1.00 95.94 257 PHE A N 1
ATOM 1984 C CA . PHE A 1 257 ? -0.316 8.966 -0.886 1.00 95.94 257 PHE A CA 1
ATOM 1985 C C . PHE A 1 257 ? -0.766 10.031 0.119 1.00 95.94 257 PHE A C 1
ATOM 1987 O O . PHE A 1 257 ? -0.326 11.186 0.105 1.00 95.94 257 PHE A O 1
ATOM 1994 N N . HIS A 1 258 ? -1.595 9.619 1.075 1.00 96.69 258 HIS A N 1
ATOM 1995 C CA . HIS A 1 258 ? -1.980 10.434 2.217 1.00 96.69 258 HIS A CA 1
ATOM 1996 C C . HIS A 1 258 ? -0.838 10.480 3.236 1.00 96.69 258 HIS A C 1
ATOM 1998 O O . HIS A 1 258 ? -0.792 9.695 4.184 1.00 96.69 258 HIS A O 1
ATOM 2004 N N . LEU A 1 259 ? 0.089 11.419 3.045 1.00 96.69 259 LEU A N 1
ATOM 2005 C CA . LEU A 1 259 ? 1.188 11.652 3.978 1.00 96.69 259 LEU A CA 1
ATOM 2006 C C . LEU A 1 259 ? 0.661 12.153 5.337 1.00 96.69 259 LEU A C 1
ATOM 2008 O O . LEU A 1 259 ? -0.060 13.153 5.410 1.00 96.69 259 LEU A O 1
ATOM 2012 N N . LYS A 1 260 ? 1.045 11.473 6.421 1.00 96.69 260 LYS A N 1
ATOM 2013 C CA . LYS A 1 260 ? 0.761 11.848 7.815 1.00 96.69 260 LYS A CA 1
ATOM 2014 C C . LYS A 1 260 ? 2.062 11.888 8.604 1.00 96.69 260 LYS A C 1
ATOM 2016 O O . LYS A 1 260 ? 2.900 11.009 8.448 1.00 96.69 260 LYS A O 1
ATOM 2021 N N . GLN A 1 261 ? 2.225 12.897 9.456 1.00 95.06 261 GLN A N 1
ATOM 2022 C CA . GLN A 1 261 ? 3.450 13.098 10.238 1.00 95.06 261 GLN A CA 1
ATOM 2023 C C . GLN A 1 261 ? 3.142 13.192 11.737 1.00 95.06 261 GLN A C 1
ATOM 2025 O O . GLN A 1 261 ? 3.204 14.279 12.316 1.00 95.06 261 GLN A O 1
ATOM 2030 N N . PRO A 1 262 ? 2.712 12.087 12.372 1.00 93.94 262 PRO A N 1
ATOM 2031 C CA . PRO A 1 262 ? 2.474 12.078 13.805 1.00 93.94 262 PRO A CA 1
ATOM 2032 C C . PRO A 1 262 ? 3.787 12.340 14.571 1.00 93.94 262 PRO A C 1
ATOM 2034 O O . PRO A 1 262 ? 4.824 11.751 14.253 1.00 93.94 262 PRO A O 1
ATOM 2037 N N . PRO A 1 263 ? 3.762 13.198 15.607 1.00 89.25 263 PRO A N 1
ATOM 2038 C CA . PRO A 1 263 ? 4.966 13.577 16.348 1.00 89.25 263 PRO A CA 1
ATOM 2039 C C . PRO A 1 263 ? 5.505 12.456 17.247 1.00 89.25 263 PRO A C 1
ATOM 2041 O O . PRO A 1 263 ? 6.624 12.554 17.746 1.00 89.25 263 PRO A O 1
ATOM 2044 N N . SER A 1 264 ? 4.713 11.411 17.491 1.00 88.19 264 SER A N 1
ATOM 2045 C CA . SER A 1 264 ? 5.060 10.303 18.373 1.00 88.19 264 SER A CA 1
ATOM 2046 C C . SER A 1 264 ? 4.338 9.021 17.972 1.00 88.19 264 SER A C 1
ATOM 2048 O O . SER A 1 264 ? 3.313 9.053 17.290 1.00 88.19 264 SER A O 1
ATOM 2050 N N . PHE A 1 265 ? 4.840 7.901 18.483 1.00 89.00 265 PHE A N 1
ATOM 2051 C CA . PHE A 1 265 ? 4.197 6.595 18.387 1.00 89.00 265 PHE A CA 1
ATOM 2052 C C . PHE A 1 265 ? 2.757 6.595 18.908 1.00 89.00 265 PHE A C 1
ATOM 2054 O O . PHE A 1 265 ? 1.853 6.103 18.243 1.00 89.00 265 PHE A O 1
ATOM 2061 N N . GLU A 1 266 ? 2.502 7.234 20.051 1.00 91.69 266 GLU A N 1
ATOM 2062 C CA . GLU A 1 266 ? 1.145 7.346 20.598 1.00 91.69 266 GLU A CA 1
ATOM 2063 C C . GLU A 1 266 ? 0.201 8.108 19.651 1.00 91.69 266 GLU A C 1
ATOM 2065 O O . GLU A 1 266 ? -0.966 7.747 19.490 1.00 91.69 266 GLU A O 1
ATOM 2070 N N . ALA A 1 267 ? 0.703 9.146 18.972 1.00 94.00 267 ALA A N 1
ATOM 2071 C CA . ALA A 1 267 ? -0.075 9.860 17.965 1.00 94.00 267 ALA A CA 1
ATOM 2072 C C . ALA A 1 267 ? -0.352 8.992 16.724 1.00 94.00 267 ALA A C 1
ATOM 2074 O O . ALA A 1 267 ? -1.424 9.125 16.132 1.00 94.00 267 ALA A O 1
ATOM 2075 N N . THR A 1 268 ? 0.556 8.077 16.365 1.00 94.81 268 THR A N 1
ATOM 2076 C CA . THR A 1 268 ? 0.308 7.050 15.341 1.00 94.81 268 THR A CA 1
ATOM 2077 C C . THR A 1 268 ? -0.798 6.089 15.770 1.00 94.81 268 THR A C 1
ATOM 2079 O O . THR A 1 268 ? -1.727 5.860 15.000 1.00 94.81 268 THR A O 1
ATOM 2082 N N . LEU A 1 269 ? -0.772 5.581 17.008 1.00 95.06 269 LEU A N 1
ATOM 2083 C CA . LEU A 1 269 ? -1.833 4.701 17.519 1.00 95.06 269 LEU A CA 1
ATOM 2084 C C . LEU A 1 269 ? -3.200 5.400 17.515 1.00 95.06 269 LEU A C 1
ATOM 2086 O O . LEU A 1 269 ? -4.197 4.827 17.079 1.00 95.06 269 LEU A O 1
ATOM 2090 N N . ARG A 1 270 ? -3.237 6.676 17.917 1.00 95.94 270 ARG A N 1
ATOM 2091 C CA . ARG A 1 270 ? -4.452 7.500 17.855 1.00 95.94 270 ARG A CA 1
ATOM 2092 C C . ARG A 1 270 ? -4.972 7.651 16.425 1.00 95.94 270 ARG A C 1
ATOM 2094 O O . ARG A 1 270 ? -6.178 7.570 16.215 1.00 95.94 270 ARG A O 1
ATOM 2101 N N . LEU A 1 271 ? -4.081 7.850 15.451 1.00 96.69 271 LEU A N 1
ATOM 2102 C CA . LEU A 1 271 ? -4.446 7.907 14.035 1.00 96.69 271 LEU A CA 1
ATOM 2103 C C . LEU A 1 271 ? -5.050 6.576 13.561 1.00 96.69 271 LEU A C 1
ATOM 2105 O O . LEU A 1 271 ? -6.109 6.590 12.942 1.00 96.69 271 LEU A O 1
ATOM 2109 N N . LEU A 1 272 ? -4.418 5.439 13.871 1.00 97.38 272 LEU A N 1
ATOM 2110 C CA . LEU A 1 272 ? -4.918 4.109 13.491 1.00 97.38 272 LEU A CA 1
ATOM 2111 C C . LEU A 1 272 ? -6.307 3.836 14.075 1.00 97.38 272 LEU A C 1
ATOM 2113 O O . LEU A 1 272 ? -7.196 3.358 13.368 1.00 97.38 272 LEU A O 1
ATOM 2117 N N . ARG A 1 273 ? -6.521 4.206 15.341 1.00 97.19 273 ARG A N 1
ATOM 2118 C CA . ARG A 1 273 ? -7.835 4.141 15.983 1.00 97.19 273 ARG A CA 1
ATOM 2119 C C . ARG A 1 273 ? -8.870 4.985 15.234 1.00 97.19 273 ARG A C 1
ATOM 2121 O O . ARG A 1 273 ? -9.904 4.454 14.847 1.00 97.19 273 ARG A O 1
ATOM 2128 N N . GLN A 1 274 ? -8.584 6.267 15.000 1.00 97.06 274 GLN A N 1
ATOM 2129 C CA . GLN A 1 274 ? -9.509 7.184 14.319 1.00 97.06 274 GLN A CA 1
ATOM 2130 C C . GLN A 1 274 ? -9.860 6.713 12.905 1.00 97.06 274 GLN A C 1
ATOM 2132 O O . GLN A 1 274 ? -11.009 6.833 12.483 1.00 97.06 274 GLN A O 1
ATOM 2137 N N . LEU A 1 275 ? -8.883 6.167 12.176 1.00 97.06 275 LEU A N 1
ATOM 2138 C CA . LEU A 1 275 ? -9.117 5.569 10.864 1.00 97.06 275 LEU A CA 1
ATOM 2139 C C . LEU A 1 275 ? -10.023 4.341 10.976 1.00 97.06 275 LEU A C 1
ATOM 2141 O O . LEU A 1 275 ? -10.976 4.236 10.217 1.00 97.06 275 LEU A O 1
ATOM 2145 N N . THR A 1 276 ? -9.786 3.457 11.947 1.00 97.56 276 THR A N 1
ATOM 2146 C CA . THR A 1 276 ? -10.626 2.264 12.158 1.00 97.56 276 THR A CA 1
ATOM 2147 C C . THR A 1 276 ? -12.073 2.640 12.499 1.00 97.56 276 THR A C 1
ATOM 2149 O O . THR A 1 276 ? -13.001 2.080 11.917 1.00 97.56 276 THR A O 1
ATOM 2152 N N . GLU A 1 277 ? -12.276 3.607 13.400 1.00 96.12 277 GLU A N 1
ATOM 2153 C CA . GLU A 1 277 ? -13.605 4.138 13.744 1.00 96.12 277 GLU A CA 1
ATOM 2154 C C . GLU A 1 277 ? -14.284 4.730 12.497 1.00 96.12 277 GLU A C 1
ATOM 2156 O O . GLU A 1 277 ? -15.384 4.322 12.136 1.00 96.12 277 GLU A O 1
ATOM 2161 N N . SER A 1 278 ? -13.577 5.589 11.755 1.00 96.12 278 SER A N 1
ATOM 2162 C CA . SER A 1 278 ? -14.112 6.217 10.537 1.00 96.12 278 SER A CA 1
ATOM 2163 C C . SER A 1 278 ? -14.478 5.197 9.456 1.00 96.12 278 SER A C 1
ATOM 2165 O O . SER A 1 278 ? -15.494 5.350 8.786 1.00 96.12 278 SER A O 1
ATOM 2167 N N . LEU A 1 279 ? -13.666 4.153 9.267 1.00 95.56 279 LEU A N 1
ATOM 2168 C CA . LEU A 1 279 ? -13.960 3.082 8.312 1.00 95.56 279 LEU A CA 1
ATOM 2169 C C . LEU A 1 279 ? -15.190 2.281 8.730 1.00 95.56 279 LEU A C 1
ATOM 2171 O O . LEU A 1 279 ? -15.989 1.917 7.875 1.00 95.56 279 LEU A O 1
ATOM 2175 N N . SER A 1 280 ? -15.358 2.038 10.028 1.00 94.44 280 SER A N 1
ATOM 2176 C CA . SER A 1 280 ? -16.529 1.331 10.554 1.00 94.44 280 SER A CA 1
ATOM 2177 C C . SER A 1 280 ? -17.825 2.123 10.352 1.00 94.44 280 SER A C 1
ATOM 2179 O O . SER A 1 280 ? -18.873 1.517 10.152 1.00 94.44 280 SER A O 1
ATOM 2181 N N . ASP A 1 281 ? -17.742 3.456 10.375 1.00 92.25 281 ASP A N 1
ATOM 2182 C CA . ASP A 1 281 ? -18.893 4.350 10.212 1.00 92.25 281 ASP A CA 1
ATOM 2183 C C . ASP A 1 281 ? -19.230 4.643 8.741 1.00 92.25 281 ASP A C 1
ATOM 2185 O O . ASP A 1 281 ? -20.401 4.774 8.386 1.00 92.25 281 ASP A O 1
ATOM 2189 N N . VAL A 1 282 ? -18.214 4.789 7.883 1.00 91.88 282 VAL A N 1
ATOM 2190 C CA . VAL A 1 282 ? -18.384 5.219 6.482 1.00 91.88 282 VAL A CA 1
ATOM 2191 C C . VAL A 1 282 ? -18.637 4.048 5.538 1.00 91.88 282 VAL A C 1
ATOM 2193 O O . VAL A 1 282 ? -19.315 4.220 4.526 1.00 91.88 282 VAL A O 1
ATOM 2196 N N . LEU A 1 283 ? -18.079 2.868 5.821 1.00 93.25 283 LEU A N 1
ATOM 2197 C CA . LEU A 1 283 ? -18.250 1.720 4.941 1.00 93.25 283 LEU A CA 1
ATOM 2198 C C . LEU A 1 283 ? -19.643 1.120 5.129 1.00 93.25 283 LEU A C 1
ATOM 2200 O O . LEU A 1 283 ? -19.944 0.469 6.126 1.00 93.25 283 LEU A O 1
ATOM 2204 N N . GLU A 1 284 ? -20.491 1.307 4.122 1.00 89.69 284 GLU A N 1
ATOM 2205 C CA . GLU A 1 284 ? -21.785 0.641 4.060 1.00 89.69 284 GLU A CA 1
ATOM 2206 C C . GLU A 1 284 ? -21.614 -0.778 3.499 1.00 89.69 284 GLU A C 1
ATOM 2208 O O . GLU A 1 284 ? -21.372 -1.731 4.241 1.00 89.69 284 GLU A O 1
ATOM 2213 N N . CYS A 1 285 ? -21.710 -0.929 2.174 1.00 94.75 285 CYS A N 1
ATOM 2214 C CA . CYS A 1 285 ? -21.571 -2.208 1.489 1.00 94.75 285 CYS A CA 1
ATOM 2215 C C . CYS A 1 285 ? -20.176 -2.360 0.873 1.00 94.75 285 CYS A C 1
ATOM 2217 O O . CYS A 1 285 ? -19.742 -1.518 0.082 1.00 94.75 285 CYS A O 1
ATOM 2219 N N . VAL A 1 286 ? -19.506 -3.466 1.194 1.00 97.19 286 VAL A N 1
ATOM 2220 C CA . VAL A 1 286 ? -18.213 -3.850 0.611 1.00 97.19 286 VAL A CA 1
ATOM 2221 C C . VAL A 1 286 ? -18.436 -4.918 -0.457 1.00 97.19 286 VAL A C 1
ATOM 2223 O O . VAL A 1 286 ? -19.221 -5.841 -0.257 1.00 97.19 286 VAL A O 1
ATOM 2226 N N . TYR A 1 287 ? -17.750 -4.800 -1.592 1.00 97.06 287 TYR A N 1
ATOM 2227 C CA . TYR A 1 287 ? -17.856 -5.722 -2.722 1.00 97.06 287 TYR A CA 1
ATOM 2228 C C . TYR A 1 287 ? -16.500 -6.357 -3.001 1.00 97.06 287 TYR A C 1
ATOM 2230 O O . TYR A 1 287 ? -15.556 -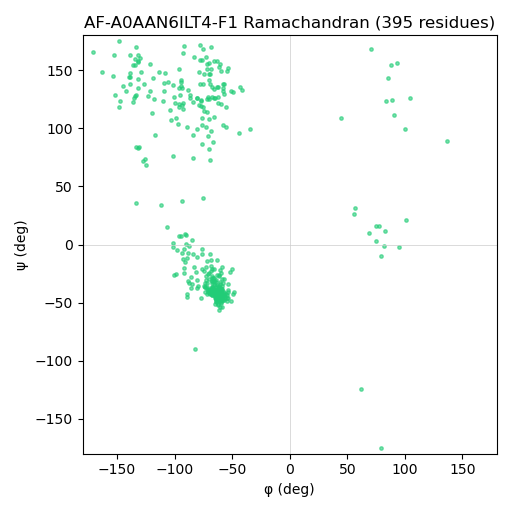5.679 -3.414 1.00 97.06 287 TYR A O 1
ATOM 2238 N N . ALA A 1 288 ? -16.395 -7.660 -2.780 1.00 95.88 288 ALA A N 1
ATOM 2239 C CA . ALA A 1 288 ? -15.172 -8.402 -3.016 1.00 95.88 288 ALA A CA 1
ATOM 2240 C C . ALA A 1 288 ? -15.091 -8.882 -4.467 1.00 95.88 288 ALA A C 1
ATOM 2242 O O . ALA A 1 288 ? -15.996 -9.551 -4.975 1.00 95.88 288 ALA A O 1
ATOM 2243 N N . ILE A 1 289 ? -13.985 -8.532 -5.124 1.00 93.25 289 ILE A N 1
ATOM 2244 C CA . ILE A 1 289 ? -13.654 -9.001 -6.468 1.00 93.25 289 ILE A CA 1
ATOM 2245 C C . ILE A 1 289 ? -13.256 -10.482 -6.373 1.00 93.25 289 ILE A C 1
ATOM 2247 O O . ILE A 1 289 ? -12.350 -10.795 -5.600 1.00 93.25 289 ILE A O 1
ATOM 2251 N N . PRO A 1 290 ? -13.890 -11.386 -7.143 1.00 89.56 290 PRO A N 1
ATOM 2252 C CA . PRO A 1 290 ? -13.538 -12.801 -7.149 1.00 89.56 290 PRO A CA 1
ATOM 2253 C C . PRO A 1 290 ? -12.072 -13.053 -7.510 1.00 89.56 290 PRO A C 1
ATOM 2255 O O . PRO A 1 290 ? -11.560 -12.497 -8.483 1.00 89.56 290 PRO A O 1
ATOM 2258 N N . ASP A 1 291 ? -11.426 -13.972 -6.795 1.00 89.00 291 ASP A N 1
ATOM 2259 C CA . ASP A 1 291 ? -10.012 -14.330 -6.984 1.00 89.00 291 ASP A CA 1
ATOM 2260 C C . ASP A 1 291 ? -9.687 -14.796 -8.413 1.00 89.00 291 ASP A C 1
ATOM 2262 O O . ASP A 1 291 ? -8.592 -14.544 -8.921 1.00 89.00 291 ASP A O 1
ATOM 2266 N N . SER A 1 292 ? -10.659 -15.399 -9.108 1.00 84.00 292 SER A N 1
ATOM 2267 C CA . SER A 1 292 ? -10.544 -15.793 -10.520 1.00 84.00 292 SER A CA 1
ATOM 2268 C C . SER A 1 292 ? -10.269 -14.617 -11.465 1.00 84.00 292 SER A C 1
ATOM 2270 O O . SER A 1 292 ? -9.691 -14.814 -12.532 1.00 84.00 292 SER A O 1
ATOM 2272 N N . LEU A 1 293 ? -10.641 -13.394 -11.075 1.00 82.06 293 LEU A N 1
ATOM 2273 C CA . LEU A 1 293 ? -10.402 -12.172 -11.843 1.00 82.06 293 LEU A CA 1
ATOM 2274 C C . LEU A 1 293 ? -9.091 -11.468 -11.462 1.00 82.06 293 LEU A C 1
ATOM 2276 O O . LEU A 1 293 ? -8.646 -10.572 -12.178 1.00 82.06 293 LEU A O 1
ATOM 2280 N N . ILE A 1 294 ? -8.461 -11.863 -10.352 1.00 78.38 294 ILE A N 1
ATOM 2281 C CA . ILE A 1 294 ? -7.266 -11.202 -9.807 1.00 78.38 294 ILE A CA 1
ATOM 2282 C C . ILE A 1 294 ? -5.981 -11.740 -10.458 1.00 78.38 294 ILE A C 1
ATOM 2284 O O . ILE A 1 294 ? -5.015 -11.000 -10.630 1.00 78.38 294 ILE A O 1
ATOM 2288 N N . GLY A 1 295 ? -5.987 -12.997 -10.915 1.00 65.81 295 GLY A N 1
ATOM 2289 C CA . GLY A 1 295 ? -4.879 -13.603 -11.667 1.00 65.81 295 GLY A CA 1
ATOM 2290 C C . GLY A 1 295 ? -4.763 -13.164 -13.136 1.00 65.81 295 GLY A C 1
ATOM 2291 O O . GLY A 1 295 ? -3.831 -13.579 -13.825 1.00 65.81 295 GLY A O 1
ATOM 2292 N N . LEU A 1 296 ? -5.692 -12.346 -13.642 1.00 61.03 296 LEU A N 1
ATOM 2293 C CA . LEU A 1 296 ? -5.673 -11.866 -15.023 1.00 61.03 296 LEU A CA 1
ATOM 2294 C C . LEU A 1 296 ? -4.657 -10.725 -15.191 1.00 61.03 296 LEU A C 1
ATOM 2296 O O . LEU A 1 296 ? -4.588 -9.799 -14.376 1.00 61.03 296 LEU A O 1
ATOM 2300 N N . LYS A 1 297 ? -3.900 -10.738 -16.300 1.00 65.19 297 LYS A N 1
ATOM 2301 C CA . LYS A 1 297 ? -3.139 -9.555 -16.733 1.00 65.19 297 LYS A CA 1
ATOM 2302 C C . LYS A 1 297 ? -4.120 -8.388 -16.859 1.00 65.19 297 LYS A C 1
ATOM 2304 O O . LYS A 1 297 ? -5.046 -8.452 -17.661 1.00 65.19 297 LYS A O 1
ATOM 2309 N N . GLY A 1 298 ? -3.912 -7.338 -16.070 1.00 73.81 298 GLY A N 1
ATOM 2310 C CA . GLY A 1 298 ? -4.792 -6.171 -16.056 1.00 73.81 298 GLY A CA 1
ATOM 2311 C C . GLY A 1 298 ? -5.797 -6.115 -14.901 1.00 73.81 298 GLY A C 1
ATOM 2312 O O . GLY A 1 298 ? -6.784 -5.392 -14.999 1.00 73.81 298 GLY A O 1
ATOM 2313 N N . PHE A 1 299 ? -5.566 -6.826 -13.790 1.00 82.56 299 PHE A N 1
ATOM 2314 C CA . PHE A 1 299 ? -6.351 -6.646 -12.557 1.00 82.56 299 PHE A CA 1
ATOM 2315 C C . PHE A 1 299 ? -6.497 -5.164 -12.153 1.00 82.56 299 PHE A C 1
ATOM 2317 O O . PHE A 1 299 ? -7.583 -4.723 -11.777 1.00 82.56 299 PHE A O 1
ATOM 2324 N N . GLN A 1 300 ? -5.430 -4.369 -12.287 1.00 83.44 300 GLN A N 1
ATOM 2325 C CA . GLN A 1 300 ? -5.464 -2.934 -11.989 1.00 83.44 300 GLN A CA 1
ATOM 2326 C C . GLN A 1 300 ? -6.413 -2.170 -12.925 1.00 83.44 300 GLN A C 1
ATOM 2328 O O . GLN A 1 300 ? -7.191 -1.330 -12.471 1.00 83.44 300 GLN A O 1
ATOM 2333 N N . GLU A 1 301 ? -6.393 -2.482 -14.224 1.00 85.56 301 GLU A N 1
ATOM 2334 C CA . GLU A 1 301 ? -7.321 -1.947 -15.227 1.00 85.56 301 GLU A CA 1
ATOM 2335 C C . GLU A 1 301 ? -8.765 -2.322 -14.892 1.00 85.56 301 GLU A C 1
ATOM 2337 O O . GLU A 1 301 ? -9.637 -1.455 -14.924 1.00 85.56 301 GLU A O 1
ATOM 2342 N N . LEU A 1 302 ? -9.008 -3.586 -14.532 1.00 86.88 302 LEU A N 1
ATOM 2343 C CA . LEU A 1 302 ? -10.323 -4.085 -14.144 1.00 86.88 302 LEU A CA 1
ATOM 2344 C C . LEU A 1 302 ? -10.84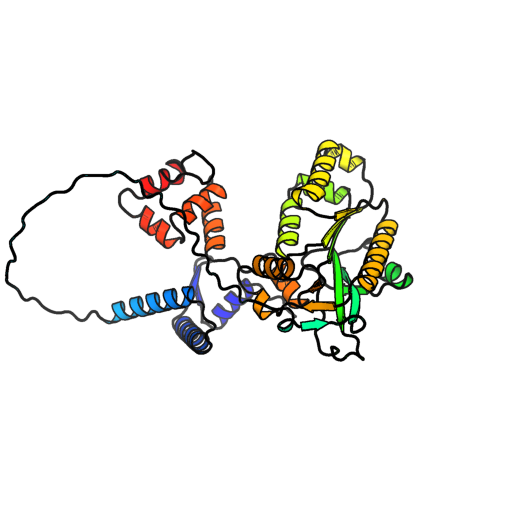7 -3.349 -12.906 1.00 86.88 302 LEU A C 1
ATOM 2346 O O . LEU A 1 302 ? -11.929 -2.765 -12.954 1.00 86.88 302 LEU A O 1
ATOM 2350 N N . LYS A 1 303 ? -10.067 -3.312 -11.819 1.00 89.88 303 LYS A N 1
ATOM 2351 C CA . LYS A 1 303 ? -10.432 -2.622 -10.572 1.00 89.88 303 LYS A CA 1
ATOM 2352 C C . LYS A 1 303 ? -10.716 -1.139 -10.823 1.00 89.88 303 LYS A C 1
ATOM 2354 O O . LYS A 1 303 ? -11.700 -0.599 -10.316 1.00 89.88 303 LYS A O 1
ATOM 2359 N N . ARG A 1 304 ? -9.893 -0.483 -11.651 1.00 90.56 304 ARG A N 1
ATOM 2360 C CA . ARG A 1 304 ? -10.091 0.912 -12.077 1.00 90.56 304 ARG A CA 1
ATOM 2361 C C . ARG A 1 304 ? -11.372 1.084 -12.896 1.00 90.56 304 ARG A C 1
ATOM 2363 O O . ARG A 1 304 ? -12.094 2.051 -12.671 1.00 90.56 304 ARG A O 1
ATOM 2370 N N . GLY A 1 305 ? -11.668 0.155 -13.802 1.00 91.19 305 GLY A N 1
ATOM 2371 C CA . GLY A 1 305 ? -12.888 0.144 -14.609 1.00 91.19 305 GLY A CA 1
ATOM 2372 C C . GLY A 1 305 ? -14.152 0.004 -13.761 1.00 91.19 305 GLY A C 1
ATOM 2373 O O . GLY A 1 305 ? -15.073 0.804 -13.913 1.00 91.19 305 GLY A O 1
ATOM 2374 N N . ILE A 1 306 ? -14.171 -0.943 -12.818 1.00 92.12 306 ILE A N 1
ATOM 2375 C CA . ILE A 1 306 ? -15.294 -1.127 -11.885 1.00 92.12 306 ILE A CA 1
ATOM 2376 C C . ILE A 1 306 ? -15.489 0.141 -11.048 1.00 92.12 306 ILE A C 1
ATOM 2378 O O . ILE A 1 306 ? -16.594 0.673 -10.998 1.00 92.12 306 ILE A O 1
ATOM 2382 N N . ARG A 1 307 ? -14.418 0.694 -10.465 1.00 92.06 307 ARG A N 1
ATOM 2383 C CA . ARG A 1 307 ? -14.494 1.924 -9.659 1.00 92.06 307 ARG A CA 1
ATOM 2384 C C . ARG A 1 307 ? -14.992 3.132 -10.456 1.00 92.06 307 ARG A C 1
ATOM 2386 O O . ARG A 1 307 ? -15.753 3.934 -9.929 1.00 92.06 307 ARG A O 1
ATOM 2393 N N . ALA A 1 308 ? -14.585 3.272 -11.717 1.00 93.00 308 ALA A N 1
ATOM 2394 C CA . ALA A 1 308 ? -15.050 4.364 -12.573 1.00 93.00 308 ALA A CA 1
ATOM 2395 C C . ALA A 1 308 ? -16.556 4.270 -12.873 1.00 93.00 308 ALA A C 1
ATOM 2397 O O . ALA A 1 308 ? -17.226 5.295 -12.982 1.00 93.00 308 ALA A O 1
ATOM 2398 N N . ARG A 1 309 ? -17.091 3.049 -12.990 1.00 93.44 309 ARG A N 1
ATOM 2399 C CA . ARG A 1 309 ? -18.523 2.794 -13.206 1.00 93.44 309 ARG A CA 1
ATOM 2400 C C . ARG A 1 309 ? -19.339 2.906 -11.918 1.00 93.44 309 ARG A C 1
ATOM 2402 O O . ARG A 1 309 ? -20.467 3.389 -11.953 1.00 93.44 309 ARG A O 1
ATOM 2409 N N . PHE A 1 310 ? -18.757 2.491 -10.796 1.00 92.81 310 PHE A N 1
ATOM 2410 C CA . PHE A 1 310 ? -19.396 2.426 -9.485 1.00 92.81 310 PHE A CA 1
ATOM 2411 C C . PHE A 1 310 ? -18.556 3.170 -8.433 1.00 92.81 310 PHE A C 1
ATOM 2413 O O . PHE A 1 310 ? -17.948 2.544 -7.566 1.00 92.81 310 PHE A O 1
ATOM 2420 N N . PRO A 1 311 ? -18.509 4.514 -8.474 1.00 90.38 311 PRO A N 1
ATOM 2421 C CA . PRO A 1 311 ? -17.627 5.302 -7.608 1.00 90.38 311 PRO A CA 1
ATOM 2422 C C . PRO A 1 311 ? -17.974 5.213 -6.117 1.00 90.38 311 PRO A C 1
ATOM 2424 O O . PRO A 1 311 ? -17.117 5.477 -5.282 1.00 90.38 311 PRO A O 1
ATOM 2427 N N . GLN A 1 312 ? -19.212 4.834 -5.788 1.00 87.94 312 GLN A N 1
ATOM 2428 C CA . GLN A 1 312 ? -19.673 4.639 -4.409 1.00 87.94 312 GLN A CA 1
ATOM 2429 C C . GLN A 1 312 ? -19.434 3.211 -3.894 1.00 87.94 312 GLN A C 1
ATOM 2431 O O . GLN A 1 312 ? -19.672 2.936 -2.724 1.00 87.94 312 GLN A O 1
ATOM 2436 N N . ALA A 1 313 ? -19.000 2.279 -4.750 1.00 91.25 313 ALA A N 1
ATOM 2437 C CA . ALA A 1 313 ? -18.766 0.903 -4.335 1.00 91.25 313 ALA A CA 1
ATOM 2438 C C . ALA A 1 313 ? -17.409 0.772 -3.632 1.00 91.25 313 ALA A C 1
ATOM 2440 O O . ALA A 1 313 ? -16.358 1.107 -4.188 1.00 91.25 313 ALA A O 1
ATOM 2441 N N . HIS A 1 314 ? -17.421 0.217 -2.421 1.00 94.94 314 HIS A N 1
ATOM 2442 C CA . HIS A 1 314 ? -16.201 -0.094 -1.686 1.00 94.94 314 HIS A CA 1
ATOM 2443 C C . HIS A 1 314 ? -15.661 -1.451 -2.132 1.00 94.94 314 HIS A C 1
ATOM 2445 O O . HIS A 1 314 ? -16.089 -2.499 -1.655 1.00 94.94 314 HIS A O 1
ATOM 2451 N N . LEU A 1 315 ? -14.737 -1.428 -3.091 1.00 95.31 315 LEU A N 1
ATOM 2452 C CA . LEU A 1 315 ? -14.122 -2.643 -3.617 1.00 95.31 315 LEU A CA 1
ATOM 2453 C C . LEU A 1 315 ? -13.100 -3.220 -2.633 1.00 95.31 315 LEU A C 1
ATOM 2455 O O . LEU A 1 315 ? -12.280 -2.489 -2.079 1.00 95.31 315 LEU A O 1
ATOM 2459 N N . ALA A 1 316 ? -13.114 -4.538 -2.491 1.00 96.06 316 ALA A N 1
ATOM 2460 C CA . ALA A 1 316 ? -12.178 -5.321 -1.698 1.00 96.06 316 ALA A CA 1
ATOM 2461 C C . ALA A 1 316 ? -11.683 -6.534 -2.500 1.00 96.06 316 ALA A C 1
ATOM 2463 O O . ALA A 1 316 ? -12.206 -6.852 -3.571 1.00 96.06 316 ALA A O 1
ATOM 2464 N N . ILE A 1 317 ? -10.668 -7.213 -1.980 1.00 94.88 317 ILE A N 1
ATOM 2465 C CA . ILE A 1 317 ? -10.170 -8.492 -2.506 1.00 94.88 317 ILE A CA 1
ATOM 2466 C C . ILE A 1 317 ? -10.014 -9.479 -1.358 1.00 94.88 317 ILE A C 1
ATOM 2468 O O . ILE A 1 317 ? -9.880 -9.049 -0.215 1.00 94.88 317 ILE A O 1
ATOM 2472 N N . SER A 1 318 ? -10.025 -10.786 -1.617 1.00 94.56 318 SER A N 1
ATOM 2473 C CA . SER A 1 318 ? -9.722 -11.750 -0.554 1.00 94.56 318 SER A CA 1
ATOM 2474 C C . SER A 1 318 ? -8.309 -11.523 0.001 1.00 94.56 318 SER A C 1
ATOM 2476 O O . SER A 1 318 ? -7.432 -10.975 -0.677 1.00 94.56 318 SER A O 1
ATOM 2478 N N . PHE A 1 319 ? -8.073 -11.933 1.249 1.00 92.06 319 PHE A N 1
ATOM 2479 C CA . PHE A 1 319 ? -6.736 -11.836 1.840 1.00 92.06 319 PHE A CA 1
ATOM 2480 C C . PHE A 1 319 ? -5.689 -12.643 1.051 1.00 92.06 319 PHE A C 1
ATOM 2482 O O . PHE A 1 319 ? -4.573 -12.169 0.843 1.00 92.06 319 PHE A O 1
ATOM 2489 N N . ASP A 1 320 ? -6.067 -13.818 0.543 1.00 89.19 320 ASP A N 1
ATOM 2490 C CA . ASP A 1 320 ? -5.193 -14.652 -0.288 1.00 89.19 320 ASP A CA 1
ATOM 2491 C C . ASP A 1 320 ? -4.861 -13.962 -1.616 1.00 89.19 320 ASP A C 1
ATOM 2493 O O . ASP A 1 320 ? -3.710 -13.944 -2.055 1.00 89.19 320 ASP A O 1
ATOM 2497 N N . ALA A 1 321 ? -5.847 -13.321 -2.243 1.00 89.19 321 ALA A N 1
ATOM 2498 C CA . ALA A 1 321 ? -5.622 -12.583 -3.472 1.00 89.19 321 ALA A CA 1
ATOM 2499 C C . ALA A 1 321 ? -4.755 -11.336 -3.257 1.00 89.19 321 ALA A C 1
ATOM 2501 O O . ALA A 1 321 ? -3.907 -11.036 -4.101 1.00 89.19 321 ALA A O 1
ATOM 2502 N N . TYR A 1 322 ? -4.910 -10.647 -2.119 1.00 90.88 322 TYR A N 1
ATOM 2503 C CA . TYR A 1 322 ? -3.984 -9.597 -1.690 1.00 90.88 322 TYR A CA 1
ATOM 2504 C C . TYR A 1 322 ? -2.545 -10.123 -1.636 1.00 90.88 322 TYR A C 1
ATOM 2506 O O . TYR A 1 322 ? -1.660 -9.495 -2.220 1.00 90.88 322 TYR A O 1
ATOM 2514 N N . ASP A 1 323 ? -2.303 -11.278 -1.009 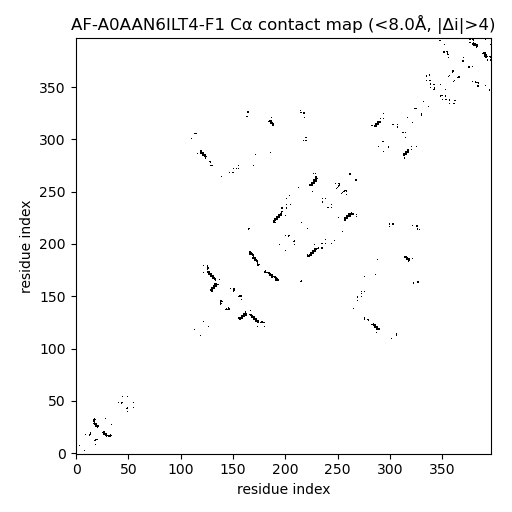1.00 86.12 323 ASP A N 1
ATOM 2515 C CA . ASP A 1 323 ? -0.966 -11.879 -0.904 1.00 86.12 323 ASP A CA 1
ATOM 2516 C C . ASP A 1 323 ? -0.370 -12.178 -2.292 1.00 86.12 323 ASP A C 1
ATOM 2518 O O . ASP A 1 323 ? 0.798 -11.885 -2.553 1.00 86.12 323 ASP A O 1
ATOM 2522 N N . VAL A 1 324 ? -1.191 -12.657 -3.233 1.00 83.62 324 VAL A N 1
ATOM 2523 C CA . VAL A 1 324 ? -0.776 -12.927 -4.621 1.00 83.62 324 VAL A CA 1
ATOM 2524 C C . VAL A 1 324 ? -0.360 -11.652 -5.364 1.00 83.62 324 VAL A C 1
ATOM 2526 O O . VAL A 1 324 ? 0.722 -11.625 -5.956 1.00 83.62 324 VAL A O 1
ATOM 2529 N N . VAL A 1 325 ? -1.173 -10.586 -5.337 1.00 82.56 325 VAL A N 1
ATOM 2530 C CA . VAL A 1 325 ? -0.888 -9.351 -6.109 1.00 82.56 325 VAL A CA 1
ATOM 2531 C C . VAL A 1 325 ? 0.263 -8.527 -5.538 1.00 82.56 325 VAL A C 1
ATOM 2533 O O . VAL A 1 325 ? 0.938 -7.794 -6.257 1.00 82.56 325 VAL A O 1
ATOM 2536 N N . SER A 1 326 ? 0.494 -8.637 -4.237 1.00 80.25 326 SER A N 1
ATOM 2537 C CA . SER A 1 326 ? 1.497 -7.870 -3.493 1.00 80.25 326 SER A CA 1
ATOM 2538 C C . SER A 1 326 ? 2.874 -8.547 -3.450 1.00 80.25 326 SER A C 1
ATOM 2540 O O . SER A 1 326 ? 3.882 -7.936 -3.049 1.00 80.25 326 SER A O 1
ATOM 2542 N N . ASN A 1 327 ? 2.950 -9.819 -3.853 1.00 74.69 327 ASN A N 1
ATOM 2543 C CA . ASN A 1 327 ? 4.189 -10.569 -3.815 1.00 74.69 327 ASN A CA 1
ATOM 2544 C C . ASN A 1 327 ? 5.191 -10.043 -4.855 1.00 74.69 327 ASN A C 1
ATOM 2546 O O . ASN A 1 327 ? 4.871 -9.776 -6.012 1.00 74.69 327 ASN A O 1
ATOM 2550 N N . LYS A 1 328 ? 6.462 -9.940 -4.450 1.00 59.12 328 LYS A N 1
ATOM 2551 C CA . LYS A 1 328 ? 7.572 -9.361 -5.237 1.00 59.12 328 LYS A CA 1
ATOM 2552 C C . LYS A 1 328 ? 7.815 -10.072 -6.579 1.00 59.12 328 LYS A C 1
ATOM 2554 O O . LYS A 1 328 ? 8.466 -9.522 -7.465 1.00 59.12 328 LYS A O 1
ATOM 2559 N N . SER A 1 329 ? 7.311 -11.298 -6.702 1.00 54.28 329 SER A N 1
ATOM 2560 C CA . SER A 1 329 ? 7.403 -12.140 -7.896 1.00 54.28 329 SER A CA 1
ATOM 2561 C C . SER A 1 329 ? 6.041 -12.332 -8.564 1.00 54.28 329 SER A C 1
ATOM 2563 O O . SER A 1 329 ? 5.792 -13.417 -9.089 1.00 54.28 329 SER A O 1
ATOM 2565 N N . GLY A 1 330 ? 5.166 -11.315 -8.523 1.00 56.12 330 GLY A N 1
ATOM 2566 C CA . GLY A 1 330 ? 3.961 -11.271 -9.355 1.00 56.12 330 GLY A CA 1
ATOM 2567 C C . GLY A 1 330 ? 4.303 -11.759 -10.761 1.00 56.12 330 GLY A C 1
ATOM 2568 O O . GLY A 1 330 ? 5.376 -11.425 -11.268 1.00 56.12 330 GLY A O 1
ATOM 2569 N N . SER A 1 331 ? 3.476 -12.657 -11.301 1.00 54.81 331 SER A N 1
ATOM 2570 C CA . SER A 1 331 ? 3.770 -13.489 -12.472 1.00 54.81 331 SER A CA 1
ATOM 2571 C C . SER A 1 331 ? 4.429 -12.681 -13.592 1.00 54.81 331 SER A C 1
ATOM 2573 O O . SER A 1 331 ? 3.738 -12.019 -14.366 1.00 54.81 331 SER A O 1
ATOM 2575 N N . LEU A 1 332 ? 5.766 -12.718 -13.668 1.00 62.28 332 LEU A N 1
ATOM 2576 C CA . LEU A 1 332 ? 6.489 -12.006 -14.712 1.00 62.28 332 LEU A CA 1
ATOM 2577 C C . LEU A 1 332 ? 6.059 -12.608 -16.039 1.00 62.28 332 LEU A C 1
ATOM 2579 O O . LEU A 1 332 ? 6.208 -13.809 -16.273 1.00 62.28 332 LEU A O 1
ATOM 2583 N N . SER A 1 333 ? 5.530 -11.770 -16.913 1.00 71.81 333 SER A N 1
ATOM 2584 C CA . SER A 1 333 ? 5.276 -12.164 -18.283 1.00 71.81 333 SER A CA 1
ATOM 2585 C C . SER A 1 333 ? 6.593 -12.532 -18.968 1.00 71.81 333 SER A C 1
ATOM 2587 O O . SER A 1 333 ? 7.662 -12.009 -18.643 1.00 71.81 333 SER A O 1
ATOM 2589 N N . VAL A 1 334 ? 6.521 -13.402 -19.976 1.00 79.81 334 VAL A N 1
ATOM 2590 C CA . VAL A 1 334 ? 7.679 -13.729 -20.824 1.00 79.81 334 VAL A CA 1
ATOM 2591 C C . VAL A 1 334 ? 8.310 -12.455 -21.408 1.00 79.81 334 VAL A C 1
ATOM 2593 O O . VAL A 1 334 ? 9.531 -12.364 -21.493 1.00 79.81 334 VAL A O 1
ATOM 2596 N N . GLY A 1 335 ? 7.493 -11.440 -21.716 1.00 82.94 335 GLY A N 1
ATOM 2597 C CA . GLY A 1 335 ? 7.956 -10.119 -22.144 1.00 82.94 335 GLY A CA 1
ATOM 2598 C C . GLY A 1 335 ? 8.771 -9.385 -21.074 1.00 82.94 335 GLY A C 1
ATOM 2599 O O . GLY A 1 335 ? 9.861 -8.906 -21.363 1.00 82.94 335 GLY A O 1
ATOM 2600 N N . GLU A 1 336 ? 8.312 -9.342 -19.822 1.00 83.19 336 GLU A N 1
ATOM 2601 C CA . GLU A 1 336 ? 9.067 -8.717 -18.721 1.00 83.19 336 GLU A CA 1
ATOM 2602 C C . GLU A 1 336 ? 10.355 -9.473 -18.394 1.00 83.19 336 GLU A C 1
ATOM 2604 O O . GLU A 1 336 ? 11.386 -8.858 -18.112 1.00 83.19 336 GLU A O 1
ATOM 2609 N N . VAL A 1 337 ? 10.321 -10.806 -18.457 1.00 85.81 337 VAL A N 1
ATOM 2610 C CA . VAL A 1 337 ? 11.523 -11.636 -18.328 1.00 85.81 337 VAL A CA 1
ATOM 2611 C C . VAL A 1 337 ? 12.513 -11.293 -19.439 1.00 85.81 337 VAL A C 1
ATOM 2613 O O . VAL A 1 337 ? 13.692 -11.082 -19.160 1.00 85.81 337 VAL A O 1
ATOM 2616 N N . TYR A 1 338 ? 12.043 -11.167 -20.676 1.00 93.00 338 TYR A N 1
ATOM 2617 C CA . TYR A 1 338 ? 12.873 -10.801 -21.815 1.00 93.00 338 TYR A CA 1
ATOM 2618 C C . TYR A 1 338 ? 13.453 -9.380 -21.701 1.00 93.00 338 TYR A C 1
ATOM 2620 O O . TYR A 1 338 ? 14.650 -9.195 -21.915 1.00 93.00 338 TYR A O 1
ATOM 2628 N N . LEU A 1 339 ? 12.673 -8.391 -21.252 1.00 91.31 339 LEU A N 1
ATOM 2629 C CA . LEU A 1 339 ? 13.186 -7.046 -20.954 1.00 91.31 339 LEU A CA 1
ATOM 2630 C C . LEU A 1 339 ? 14.302 -7.091 -19.904 1.00 91.31 339 LEU A C 1
ATOM 2632 O O . LEU A 1 339 ? 15.346 -6.462 -20.077 1.00 91.31 339 LEU A O 1
ATOM 2636 N N . ARG A 1 340 ? 14.126 -7.882 -18.837 1.00 88.88 340 ARG A N 1
ATOM 2637 C CA . ARG A 1 340 ? 15.169 -8.077 -17.821 1.00 88.88 340 ARG A CA 1
ATOM 2638 C C . ARG A 1 340 ? 16.405 -8.764 -18.392 1.00 88.88 340 ARG A C 1
ATOM 2640 O O . ARG A 1 340 ? 17.506 -8.361 -18.032 1.00 88.88 340 ARG A O 1
ATOM 2647 N N . MET A 1 341 ? 16.244 -9.747 -19.282 1.00 93.00 341 MET A N 1
ATOM 2648 C CA . MET A 1 341 ? 17.362 -10.378 -19.995 1.00 93.00 341 MET A CA 1
ATOM 2649 C C . MET A 1 341 ? 18.150 -9.339 -20.799 1.00 93.00 341 MET A C 1
ATOM 2651 O O . MET A 1 341 ? 19.367 -9.265 -20.647 1.00 93.00 341 MET A O 1
ATOM 2655 N N . LEU A 1 342 ? 17.474 -8.484 -21.573 1.00 92.69 342 LEU A N 1
ATOM 2656 C CA . LEU A 1 342 ? 18.117 -7.404 -22.331 1.00 92.69 342 LEU A CA 1
ATOM 2657 C C . LEU A 1 342 ? 18.875 -6.434 -21.414 1.00 92.69 342 LEU A C 1
ATOM 2659 O O . LEU A 1 342 ? 20.015 -6.081 -21.698 1.00 92.69 342 LEU A O 1
ATOM 2663 N N . MET A 1 343 ? 18.285 -6.053 -20.279 1.00 92.69 343 MET A N 1
ATOM 2664 C CA . MET A 1 343 ? 18.901 -5.144 -19.302 1.00 92.69 343 MET A CA 1
ATOM 2665 C C . MET A 1 343 ? 20.103 -5.745 -18.552 1.00 92.69 343 MET A C 1
ATOM 2667 O O . MET A 1 343 ? 20.802 -5.019 -17.844 1.00 92.69 343 MET A O 1
ATOM 2671 N N . THR A 1 344 ? 20.382 -7.046 -18.699 1.00 93.62 344 THR A N 1
ATOM 2672 C CA . THR A 1 344 ? 21.647 -7.627 -18.213 1.00 93.62 344 THR A CA 1
ATOM 2673 C C . THR A 1 344 ? 22.848 -7.223 -19.072 1.00 93.62 344 THR A C 1
ATOM 2675 O O . THR A 1 344 ? 23.987 -7.279 -18.604 1.00 93.62 344 THR A O 1
ATOM 2678 N N . LEU A 1 345 ? 22.610 -6.771 -20.309 1.00 89.75 345 LEU A N 1
ATOM 2679 C CA . LEU A 1 345 ? 23.650 -6.303 -21.215 1.00 89.75 345 LEU A CA 1
ATOM 2680 C C . LEU A 1 345 ? 24.099 -4.894 -20.818 1.00 89.75 345 LEU A C 1
ATOM 2682 O O . LEU A 1 345 ? 23.312 -3.947 -20.727 1.00 89.75 345 LEU A O 1
ATOM 2686 N N . ARG A 1 346 ? 25.404 -4.732 -20.589 1.00 87.75 346 ARG A N 1
ATOM 2687 C CA . ARG A 1 346 ? 25.974 -3.456 -20.151 1.00 87.75 346 ARG A CA 1
ATOM 2688 C C . ARG A 1 346 ? 25.688 -2.359 -21.180 1.00 87.75 346 ARG A C 1
ATOM 2690 O O . ARG A 1 346 ? 26.142 -2.429 -22.312 1.00 87.75 346 ARG A O 1
ATOM 2697 N N . GLY A 1 347 ? 25.000 -1.303 -20.747 1.00 86.00 347 GLY A N 1
ATOM 2698 C CA . GLY A 1 347 ? 24.655 -0.155 -21.593 1.00 86.00 347 GLY A CA 1
ATOM 2699 C C . GLY A 1 347 ? 23.265 -0.227 -22.236 1.00 86.00 347 GLY A C 1
ATOM 2700 O O . GLY A 1 347 ? 22.855 0.753 -22.873 1.00 86.00 347 GLY A O 1
ATOM 2701 N N . VAL A 1 348 ? 22.524 -1.317 -22.009 1.00 89.75 348 VAL A N 1
ATOM 2702 C CA . VAL A 1 348 ? 21.095 -1.435 -22.317 1.00 89.75 348 VAL A CA 1
ATOM 2703 C C . VAL A 1 348 ? 20.284 -0.952 -21.110 1.00 89.75 348 VAL A C 1
ATOM 2705 O O . VAL A 1 348 ? 20.146 -1.643 -20.104 1.00 89.75 348 VAL A O 1
ATOM 2708 N N . SER A 1 349 ? 19.780 0.281 -21.190 1.00 89.12 349 SER A N 1
ATOM 2709 C CA . SER A 1 349 ? 18.825 0.832 -20.220 1.00 89.12 349 SER A CA 1
ATOM 2710 C C . SER A 1 349 ? 17.410 0.293 -20.468 1.00 89.12 349 SER A C 1
ATOM 2712 O O . SER A 1 349 ? 17.159 -0.329 -21.499 1.00 89.12 349 SER A O 1
ATOM 2714 N N . ALA A 1 350 ? 16.472 0.573 -19.556 1.00 87.12 350 ALA A N 1
ATOM 2715 C CA . ALA A 1 350 ? 15.066 0.190 -19.711 1.00 87.12 350 ALA A CA 1
ATOM 2716 C C . ALA A 1 350 ? 14.466 0.689 -21.040 1.00 87.12 350 ALA A C 1
ATOM 2718 O O . ALA A 1 350 ? 13.890 -0.103 -21.776 1.00 87.12 350 ALA A O 1
ATOM 2719 N N . ASP A 1 351 ? 14.697 1.954 -21.404 1.00 87.19 351 ASP A N 1
ATOM 2720 C CA . ASP A 1 351 ? 14.184 2.530 -22.659 1.00 87.19 351 ASP A CA 1
ATOM 2721 C C . ASP A 1 351 ? 14.743 1.813 -23.895 1.00 87.19 351 ASP A C 1
ATOM 2723 O O . ASP A 1 351 ? 14.027 1.543 -24.859 1.00 87.19 351 ASP A O 1
ATOM 2727 N N . LYS A 1 352 ? 16.029 1.436 -23.860 1.00 89.75 352 LYS A N 1
ATOM 2728 C CA . LYS A 1 352 ? 16.653 0.661 -24.940 1.00 89.75 352 LYS A CA 1
ATOM 2729 C C . LYS A 1 352 ? 16.085 -0.751 -25.013 1.00 89.75 352 LYS A C 1
ATOM 2731 O O . LYS A 1 352 ? 15.791 -1.218 -26.106 1.00 89.75 352 LYS A O 1
ATOM 2736 N N . ALA A 1 353 ? 15.906 -1.409 -23.867 1.00 91.56 353 ALA A N 1
ATOM 2737 C CA . ALA A 1 353 ? 15.300 -2.734 -23.799 1.00 91.56 353 ALA A CA 1
ATOM 2738 C C . ALA A 1 353 ? 13.866 -2.719 -24.349 1.00 91.56 353 ALA A C 1
ATOM 2740 O O . ALA A 1 353 ? 13.525 -3.584 -25.148 1.00 91.56 353 ALA A O 1
ATOM 2741 N N . LEU A 1 354 ? 13.065 -1.708 -23.994 1.00 90.25 354 LEU A N 1
ATOM 2742 C CA . LEU A 1 354 ? 11.716 -1.508 -24.530 1.00 90.25 354 LEU A CA 1
ATOM 2743 C C . LEU A 1 354 ? 11.728 -1.293 -26.044 1.00 90.25 354 LEU A C 1
ATOM 2745 O O . LEU A 1 354 ? 10.922 -1.888 -26.747 1.00 90.25 354 LEU A O 1
ATOM 2749 N N . SER A 1 355 ? 12.673 -0.507 -26.558 1.00 91.25 355 SER A N 1
ATOM 2750 C CA . SER A 1 355 ? 12.783 -0.228 -27.998 1.00 91.25 355 SER A CA 1
ATOM 2751 C C . SER A 1 355 ? 13.173 -1.473 -28.803 1.00 91.25 355 SER A C 1
ATOM 2753 O O . SER A 1 355 ? 12.599 -1.750 -29.858 1.00 91.25 355 SER A O 1
ATOM 2755 N N . ILE A 1 356 ? 14.117 -2.263 -28.277 1.00 91.56 356 ILE A N 1
ATOM 2756 C CA . ILE A 1 356 ? 14.520 -3.548 -28.861 1.00 91.56 356 ILE A CA 1
ATOM 2757 C C . ILE A 1 356 ? 13.351 -4.533 -28.810 1.00 91.56 356 ILE A C 1
ATOM 2759 O O . ILE A 1 356 ? 12.996 -5.097 -29.840 1.00 91.56 356 ILE A O 1
ATOM 2763 N N . ALA A 1 357 ? 12.718 -4.710 -27.648 1.00 92.06 357 ALA A N 1
ATOM 2764 C CA . ALA A 1 357 ? 11.591 -5.624 -27.489 1.00 92.06 357 ALA A CA 1
ATOM 2765 C C . ALA A 1 357 ? 10.351 -5.186 -28.287 1.00 92.06 357 ALA A C 1
ATOM 2767 O O . ALA A 1 357 ? 9.590 -6.031 -28.739 1.00 92.06 357 ALA A O 1
ATOM 2768 N N . GLY A 1 358 ? 10.163 -3.886 -28.519 1.00 90.12 358 GLY A N 1
ATOM 2769 C CA . GLY A 1 358 ? 9.096 -3.371 -29.378 1.00 90.12 358 GLY A CA 1
ATOM 2770 C C . GLY A 1 358 ? 9.261 -3.789 -30.840 1.00 90.12 358 GLY A C 1
ATOM 2771 O O . GLY A 1 358 ? 8.272 -4.076 -31.509 1.00 90.12 358 GLY A O 1
ATOM 2772 N N . SER A 1 359 ? 10.505 -3.878 -31.321 1.00 91.06 359 SER A N 1
ATOM 2773 C CA . SER A 1 359 ? 10.814 -4.331 -32.687 1.00 91.06 359 SER A CA 1
ATOM 2774 C C . SER A 1 359 ? 10.958 -5.852 -32.786 1.00 91.06 359 SER A C 1
ATOM 2776 O O . SER A 1 359 ? 10.584 -6.449 -33.792 1.00 91.06 359 SER A O 1
ATOM 2778 N N . TYR A 1 360 ? 11.455 -6.486 -31.723 1.00 93.25 360 TYR A N 1
ATOM 2779 C CA . TYR A 1 360 ? 11.701 -7.923 -31.631 1.00 93.25 360 TYR A CA 1
ATOM 2780 C C . TYR A 1 360 ? 11.102 -8.472 -30.330 1.00 93.25 360 TYR A C 1
ATOM 2782 O O . TYR A 1 360 ? 11.835 -8.617 -29.353 1.00 93.25 360 TYR A O 1
ATOM 2790 N N . PRO A 1 361 ? 9.793 -8.800 -30.292 1.00 89.75 361 PRO A N 1
ATOM 2791 C CA . PRO A 1 361 ? 9.058 -9.110 -29.053 1.00 89.75 361 PRO A CA 1
ATOM 2792 C C . PRO A 1 361 ? 9.516 -10.339 -28.271 1.00 89.75 361 PRO A C 1
ATOM 2794 O O . PRO A 1 361 ? 9.103 -10.529 -27.127 1.00 89.75 361 PRO A O 1
ATOM 2797 N N . THR A 1 362 ? 10.343 -11.194 -28.871 1.00 92.12 362 THR A N 1
ATOM 2798 C CA . THR A 1 362 ? 10.848 -12.408 -28.228 1.00 92.12 362 THR A CA 1
ATOM 2799 C C . THR A 1 362 ? 12.350 -12.556 -28.464 1.00 92.12 362 THR A C 1
ATOM 2801 O O . THR A 1 362 ? 12.846 -12.084 -29.491 1.00 92.12 362 THR A O 1
ATOM 2804 N N . PRO A 1 363 ? 13.071 -13.266 -27.573 1.00 94.44 363 PRO A N 1
ATOM 2805 C CA . PRO A 1 363 ? 14.490 -13.548 -27.770 1.00 94.44 363 PRO A CA 1
ATOM 2806 C C . PRO A 1 363 ? 14.788 -14.201 -29.123 1.00 94.44 363 PRO A C 1
ATOM 2808 O O . PRO A 1 363 ? 15.768 -13.844 -29.763 1.00 94.44 363 PRO A O 1
ATOM 2811 N N . GLN A 1 364 ? 13.927 -15.122 -29.576 1.00 92.88 364 GLN A N 1
ATOM 2812 C CA . GLN A 1 364 ? 14.135 -15.832 -30.838 1.00 92.88 364 GLN A CA 1
ATOM 2813 C C . GLN A 1 364 ? 14.095 -14.877 -32.033 1.00 92.88 364 GLN A C 1
ATOM 2815 O O . GLN A 1 364 ? 14.983 -14.929 -32.869 1.00 92.88 364 GLN A O 1
ATOM 2820 N N . LEU A 1 365 ? 13.122 -13.960 -32.077 1.00 93.19 365 LEU A N 1
ATOM 2821 C CA . LEU A 1 365 ? 13.026 -12.984 -33.167 1.00 93.19 365 LEU A CA 1
ATOM 2822 C C . LEU A 1 365 ? 14.234 -12.045 -33.215 1.00 93.19 365 LEU A C 1
ATOM 2824 O O . LEU A 1 365 ? 14.655 -11.661 -34.301 1.00 93.19 365 LEU A O 1
ATOM 2828 N N . LEU A 1 366 ? 14.791 -11.680 -32.057 1.00 94.06 366 LEU A N 1
ATOM 2829 C CA . LEU A 1 366 ? 16.010 -10.875 -32.010 1.00 94.06 366 LEU A CA 1
ATOM 2830 C C . LEU A 1 366 ? 17.227 -11.668 -32.503 1.00 94.06 366 LEU A C 1
ATOM 2832 O O . LEU A 1 366 ? 18.033 -11.124 -33.249 1.00 94.06 366 LEU A O 1
ATOM 2836 N N . ILE A 1 367 ? 17.358 -12.938 -32.108 1.00 93.62 367 ILE A N 1
ATOM 2837 C CA . ILE A 1 367 ? 18.444 -13.819 -32.564 1.00 93.62 367 ILE A CA 1
ATOM 2838 C C . ILE A 1 367 ? 18.366 -14.009 -34.080 1.00 93.62 367 ILE A C 1
ATOM 2840 O O . ILE A 1 367 ? 19.343 -13.732 -34.767 1.00 93.62 367 ILE A O 1
ATOM 2844 N N . ASP A 1 368 ? 17.194 -14.379 -34.601 1.00 92.88 368 ASP A N 1
ATOM 2845 C CA . ASP A 1 368 ? 16.972 -14.576 -36.036 1.00 92.88 368 ASP A CA 1
ATOM 2846 C C . ASP A 1 368 ? 17.306 -13.297 -36.824 1.00 92.88 368 ASP A C 1
ATOM 2848 O O . ASP A 1 368 ? 17.935 -13.346 -37.882 1.00 92.88 368 ASP A O 1
ATOM 2852 N N . ALA A 1 369 ? 16.923 -12.131 -36.291 1.00 90.69 369 ALA A N 1
ATOM 2853 C CA . ALA A 1 369 ? 17.230 -10.845 -36.903 1.00 90.69 369 ALA A CA 1
ATOM 2854 C C . ALA A 1 369 ? 18.725 -10.513 -36.869 1.00 90.69 369 ALA A C 1
ATOM 2856 O O . ALA A 1 369 ? 19.219 -9.951 -37.837 1.00 90.69 369 ALA A O 1
ATOM 2857 N N . LEU A 1 370 ? 19.446 -10.847 -35.795 1.00 90.56 370 LEU A N 1
ATOM 2858 C CA . LEU A 1 370 ? 20.892 -10.624 -35.682 1.00 90.56 370 LEU A CA 1
ATOM 2859 C C . LEU A 1 370 ? 21.708 -11.574 -36.571 1.00 90.56 370 LEU A C 1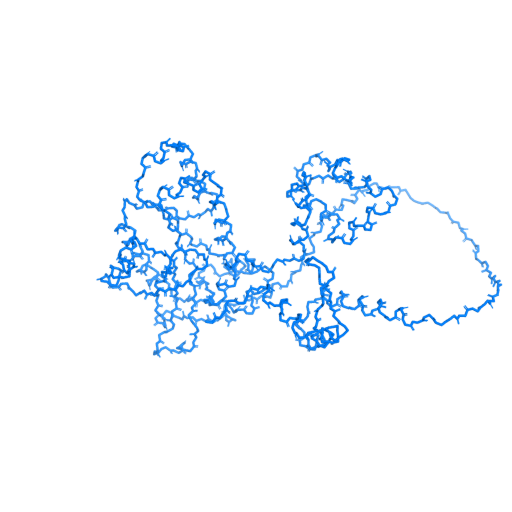
ATOM 2861 O O . LEU A 1 370 ? 22.758 -11.173 -37.072 1.00 90.56 370 LEU A O 1
ATOM 2865 N N . GLU A 1 371 ? 21.234 -12.805 -36.765 1.00 91.25 371 GLU A N 1
ATOM 2866 C CA . GLU A 1 371 ? 21.857 -13.814 -37.632 1.00 91.25 371 GLU A CA 1
ATOM 2867 C C . GLU A 1 371 ? 21.611 -13.551 -39.128 1.00 91.25 371 GLU A C 1
ATOM 2869 O O . GLU A 1 371 ? 22.373 -14.027 -39.973 1.00 91.25 371 GLU A O 1
ATOM 2874 N N . ALA A 1 372 ? 20.578 -12.774 -39.469 1.00 90.06 372 ALA A N 1
ATOM 2875 C CA . ALA A 1 372 ? 20.305 -12.353 -40.838 1.00 90.06 372 ALA A CA 1
ATOM 2876 C C . ALA A 1 372 ? 21.370 -11.377 -41.378 1.00 90.06 372 ALA A C 1
ATOM 2878 O O . ALA A 1 372 ? 21.968 -10.587 -40.641 1.00 90.06 372 ALA A O 1
ATOM 2879 N N . ASP A 1 373 ? 21.581 -11.383 -42.699 1.00 83.75 373 ASP A N 1
ATOM 2880 C CA . ASP A 1 373 ? 22.536 -10.471 -43.335 1.00 83.75 373 ASP A CA 1
ATOM 2881 C C . ASP A 1 373 ? 22.114 -9.004 -43.132 1.00 83.75 373 ASP A C 1
ATOM 2883 O O . ASP A 1 373 ? 20.974 -8.615 -43.387 1.00 83.75 373 ASP A O 1
ATOM 2887 N N . GLY A 1 374 ? 23.028 -8.181 -42.614 1.00 83.12 374 GLY A N 1
ATOM 2888 C CA . GLY A 1 374 ? 22.735 -6.802 -42.205 1.00 83.12 374 GLY A CA 1
ATOM 2889 C C . GLY A 1 374 ? 21.955 -6.651 -40.889 1.00 83.12 374 GLY A C 1
ATOM 2890 O O . GLY A 1 374 ? 21.686 -5.519 -40.483 1.00 83.12 374 GLY A O 1
ATOM 2891 N N . GLY A 1 375 ? 21.658 -7.742 -40.180 1.00 81.31 375 GLY A N 1
ATOM 2892 C CA . GLY A 1 375 ? 20.901 -7.767 -38.925 1.00 81.31 375 GLY A CA 1
ATOM 2893 C C . GLY A 1 375 ? 21.425 -6.843 -37.828 1.00 81.31 375 GLY A C 1
ATOM 2894 O O . GLY A 1 375 ? 20.693 -6.042 -37.247 1.00 81.31 375 GLY A O 1
ATOM 2895 N N . VAL A 1 376 ? 22.743 -6.862 -37.619 1.00 85.62 376 VAL A N 1
ATOM 2896 C CA . VAL A 1 376 ? 23.434 -5.966 -36.676 1.00 85.62 376 VAL A CA 1
ATOM 2897 C C . VAL A 1 376 ? 23.246 -4.490 -37.058 1.00 85.62 376 VAL A C 1
ATOM 2899 O O . VAL A 1 376 ? 23.126 -3.628 -36.189 1.00 85.62 376 VAL A O 1
ATOM 2902 N N . LYS A 1 377 ? 23.163 -4.150 -38.350 1.00 86.75 377 LYS A N 1
ATOM 2903 C CA . LYS A 1 377 ? 22.855 -2.766 -38.750 1.00 86.75 377 LYS A CA 1
ATOM 2904 C C . LYS A 1 377 ? 21.398 -2.419 -38.451 1.00 86.75 377 LYS A C 1
ATOM 2906 O O . LYS A 1 377 ? 21.135 -1.330 -37.960 1.00 86.75 377 LYS A O 1
ATOM 2911 N N . ALA A 1 378 ? 20.466 -3.344 -38.670 1.00 85.25 378 ALA A N 1
ATOM 2912 C CA . ALA A 1 378 ? 19.055 -3.113 -38.365 1.00 85.25 378 ALA A CA 1
ATOM 2913 C C . ALA A 1 378 ? 18.820 -2.835 -36.868 1.00 85.25 378 ALA A C 1
ATOM 2915 O O . ALA A 1 378 ? 18.044 -1.947 -36.522 1.00 85.25 378 ALA A O 1
ATOM 2916 N N . VAL A 1 379 ? 19.523 -3.544 -35.977 1.00 86.12 379 VAL A N 1
ATOM 2917 C CA . VAL A 1 379 ? 19.443 -3.314 -34.523 1.00 86.12 379 VAL A CA 1
ATOM 2918 C C . VAL A 1 379 ? 20.162 -2.023 -34.098 1.00 86.12 379 VAL A C 1
ATOM 2920 O O . VAL A 1 379 ? 19.651 -1.309 -33.238 1.00 86.12 379 VAL A O 1
ATOM 2923 N N . ASP A 1 380 ? 21.293 -1.670 -34.723 1.00 88.81 380 ASP A N 1
ATOM 2924 C CA . ASP A 1 380 ? 21.996 -0.390 -34.503 1.00 88.81 380 ASP A CA 1
ATOM 2925 C C . ASP A 1 380 ? 21.071 0.802 -34.784 1.00 88.81 380 ASP A C 1
ATOM 2927 O O . ASP A 1 380 ? 20.977 1.737 -33.984 1.00 88.81 380 ASP A O 1
ATOM 2931 N N . GLU A 1 381 ? 20.332 0.736 -35.892 1.00 88.25 381 GLU A N 1
ATOM 2932 C CA . GLU A 1 381 ? 19.483 1.826 -36.361 1.00 88.25 381 GLU A CA 1
ATOM 2933 C C . GLU A 1 381 ? 18.173 2.010 -35.599 1.00 88.25 381 GLU A C 1
ATOM 2935 O O . GLU A 1 381 ? 17.512 3.035 -35.800 1.00 88.25 381 GLU A O 1
ATOM 2940 N N . LEU A 1 382 ? 17.824 1.083 -34.701 1.00 87.81 382 LEU A N 1
ATOM 2941 C CA . LEU A 1 382 ? 16.654 1.230 -33.847 1.00 87.81 382 LEU A CA 1
ATOM 2942 C C . LEU A 1 382 ? 16.737 2.519 -33.037 1.00 87.81 382 LEU A C 1
ATOM 2944 O O . LEU A 1 382 ? 17.736 2.806 -32.375 1.00 87.81 382 LEU A O 1
ATOM 2948 N N . VAL A 1 383 ? 15.658 3.291 -33.077 1.00 87.19 383 VAL A N 1
ATOM 2949 C CA . VAL A 1 383 ? 15.530 4.533 -32.320 1.00 87.19 383 VAL A CA 1
ATOM 2950 C C . VAL A 1 383 ? 14.964 4.209 -30.947 1.00 87.19 383 VAL A C 1
ATOM 2952 O O . VAL A 1 383 ? 13.999 3.458 -30.826 1.00 87.19 383 VAL A O 1
ATOM 2955 N N . VAL A 1 384 ? 15.585 4.771 -29.913 1.00 85.81 384 VAL A N 1
ATOM 2956 C CA . VAL A 1 384 ? 15.115 4.632 -28.540 1.00 85.81 384 VAL A CA 1
ATOM 2957 C C . VAL A 1 384 ? 13.818 5.412 -28.378 1.00 85.81 384 VAL A C 1
ATOM 2959 O O . VAL A 1 384 ? 13.789 6.610 -28.658 1.00 85.81 384 VAL A O 1
ATOM 2962 N N . ASP A 1 385 ? 12.769 4.744 -27.915 1.00 74.38 385 ASP A N 1
ATOM 2963 C CA . ASP A 1 385 ? 11.448 5.337 -27.757 1.00 74.38 385 ASP A CA 1
ATOM 2964 C C . ASP A 1 385 ? 11.488 6.569 -26.833 1.00 74.38 385 ASP A C 1
ATOM 2966 O O . ASP A 1 385 ? 12.221 6.611 -25.840 1.00 74.38 385 ASP A O 1
ATOM 2970 N N . GLY A 1 386 ? 10.767 7.627 -27.212 1.00 69.56 386 GLY A N 1
ATOM 2971 C CA . GLY A 1 386 ? 10.841 8.938 -26.551 1.00 69.56 386 GLY A CA 1
ATOM 2972 C C . GLY A 1 386 ? 12.169 9.700 -26.735 1.00 69.56 386 GLY A C 1
ATOM 2973 O O . GLY A 1 386 ? 12.384 10.727 -26.085 1.00 69.56 386 GLY A O 1
ATOM 2974 N N . SER A 1 387 ? 13.069 9.241 -27.613 1.00 77.25 387 SER A N 1
ATOM 2975 C CA . SER A 1 387 ? 14.360 9.873 -27.903 1.00 77.25 387 SER A CA 1
ATOM 2976 C C . SER A 1 387 ? 14.647 9.958 -29.406 1.00 77.25 387 SER A C 1
ATOM 2978 O O . SER A 1 387 ? 14.133 9.190 -30.206 1.00 77.25 387 SER A O 1
ATOM 2980 N N . CYS A 1 388 ? 15.549 10.859 -29.805 1.00 79.56 388 CYS A N 1
ATOM 2981 C CA . CYS A 1 388 ? 16.106 10.891 -31.166 1.00 79.56 388 CYS A CA 1
ATOM 2982 C C . CYS A 1 388 ? 17.395 10.057 -31.295 1.00 79.56 388 CYS A C 1
ATOM 2984 O O . CYS A 1 388 ? 18.127 10.188 -32.277 1.00 79.56 388 CYS A O 1
ATOM 2986 N N . ARG A 1 389 ? 17.747 9.270 -30.270 1.00 84.19 389 ARG A N 1
ATOM 2987 C CA . ARG A 1 389 ? 19.004 8.512 -30.218 1.00 84.19 389 ARG A CA 1
ATOM 2988 C C . ARG A 1 389 ? 18.797 7.091 -30.723 1.00 84.19 389 ARG A C 1
ATOM 2990 O O . ARG A 1 389 ? 17.841 6.433 -30.333 1.00 84.19 389 ARG A O 1
ATOM 2997 N N . LYS A 1 390 ? 19.736 6.620 -31.539 1.00 88.56 390 LYS A N 1
ATOM 2998 C CA . LYS A 1 390 ? 19.823 5.222 -31.970 1.00 88.56 390 LYS A CA 1
ATOM 2999 C C . LYS A 1 390 ? 20.395 4.330 -30.858 1.00 88.56 390 LYS A C 1
ATOM 3001 O O . LYS A 1 390 ? 21.090 4.834 -29.968 1.00 88.56 390 LYS A O 1
ATOM 3006 N N . ILE A 1 391 ? 20.136 3.022 -30.916 1.00 87.44 391 ILE A N 1
ATOM 3007 C CA . ILE A 1 391 ? 20.765 2.018 -30.039 1.00 87.44 391 ILE A CA 1
ATOM 3008 C C . ILE A 1 391 ? 22.287 2.090 -30.173 1.00 87.44 391 ILE A C 1
ATOM 3010 O O . ILE A 1 391 ? 22.995 2.136 -29.160 1.00 87.44 391 ILE A O 1
ATOM 3014 N N . GLY A 1 392 ? 22.769 2.216 -31.408 1.00 86.88 392 GLY A N 1
ATOM 3015 C CA . GLY A 1 392 ? 24.168 2.450 -31.709 1.00 86.88 392 GLY A CA 1
ATOM 3016 C C . GLY A 1 392 ? 24.958 1.160 -31.959 1.00 86.88 392 GLY A C 1
ATOM 3017 O O . GLY A 1 392 ? 24.638 0.092 -31.424 1.00 86.88 392 GLY A O 1
ATOM 3018 N N . PRO A 1 393 ? 26.072 1.262 -32.698 1.00 84.50 393 PRO A N 1
ATOM 3019 C CA . PRO A 1 393 ? 26.784 0.104 -33.235 1.00 84.50 393 PRO A CA 1
ATOM 3020 C C . PRO A 1 393 ? 27.505 -0.714 -32.159 1.00 84.50 393 PRO A C 1
ATOM 3022 O O . PRO A 1 393 ? 27.739 -1.903 -32.337 1.00 84.50 393 PRO A O 1
ATOM 3025 N N . VAL A 1 394 ? 27.858 -0.086 -31.033 1.00 85.56 394 VAL A N 1
ATOM 3026 C CA . VAL A 1 394 ? 28.568 -0.740 -29.920 1.00 85.56 394 VAL A CA 1
ATOM 3027 C C . VAL A 1 394 ? 27.662 -1.684 -29.135 1.00 85.56 394 VAL A C 1
ATOM 3029 O O . VAL A 1 394 ? 28.161 -2.644 -28.572 1.00 85.56 394 VAL A O 1
ATOM 3032 N N . LEU A 1 395 ? 26.362 -1.389 -29.057 1.00 85.06 395 LEU A N 1
ATOM 3033 C CA . LEU A 1 395 ? 25.397 -2.235 -28.346 1.00 85.06 395 LEU A CA 1
ATOM 3034 C C . LEU A 1 395 ? 24.750 -3.274 -29.253 1.00 85.06 395 LEU A C 1
ATOM 3036 O O . LEU A 1 395 ? 24.258 -4.280 -28.759 1.00 85.06 395 LEU A O 1
ATOM 3040 N N . SER A 1 396 ? 24.710 -2.991 -30.553 1.00 82.69 396 SER A N 1
ATOM 3041 C CA . SER A 1 396 ? 24.188 -3.919 -31.547 1.00 82.69 396 SER A CA 1
ATOM 3042 C C . SER A 1 396 ? 25.139 -5.090 -31.826 1.00 82.69 396 SER A C 1
ATOM 3044 O O . SER A 1 396 ? 24.694 -6.197 -32.124 1.00 82.69 396 SER A O 1
ATOM 3046 N N . LYS A 1 397 ? 26.450 -4.838 -31.742 1.00 80.81 397 LYS A N 1
ATOM 3047 C CA . LYS A 1 397 ? 27.499 -5.858 -31.810 1.00 80.81 397 LYS A CA 1
ATOM 3048 C C . LYS A 1 397 ? 27.660 -6.554 -30.463 1.00 80.81 397 LYS A C 1
ATOM 3050 O O . LYS A 1 397 ? 27.895 -7.782 -30.489 1.00 80.81 397 LYS A O 1
#